Protein 8C6V (pdb70)

Structure (mmCIF, N/CA/C/O backbone):
data_8C6V
#
_entry.id   8C6V
#
_cell.length_a   36.960
_cell.length_b   152.390
_cell.length_c   65.400
_cell.angle_alpha   90.00
_cell.angle_beta   101.01
_cell.angle_gamma   90.00
#
_symmetry.space_group_name_H-M   'P 1 21 1'
#
loop_
_entity.id
_entity.type
_entity.pdbx_description
1 polymer 'P8 RNA silencing suppressor'
2 non-polymer GLYCEROL
3 non-polymer BETA-MERCAPTOETHANOL
4 non-polymer 'ZINC ION'
5 non-polymer 2-AMINO-2-HYDROXYMETHYL-PROPANE-1,3-DIOL
6 water water
#
loop_
_atom_site.group_PDB
_atom_site.id
_atom_site.type_symbol
_atom_site.label_atom_id
_atom_site.label_alt_id
_atom_site.label_comp_id
_atom_site.label_asym_id
_atom_site.label_entity_id
_atom_site.label_seq_id
_atom_site.pdbx_PDB_ins_code
_atom_site.Cartn_x
_atom_site.Cartn_y
_atom_site.Cartn_z
_atom_site.occupancy
_atom_site.B_iso_or_equiv
_atom_site.auth_seq_id
_atom_site.auth_comp_id
_atom_site.auth_asym_id
_atom_site.auth_a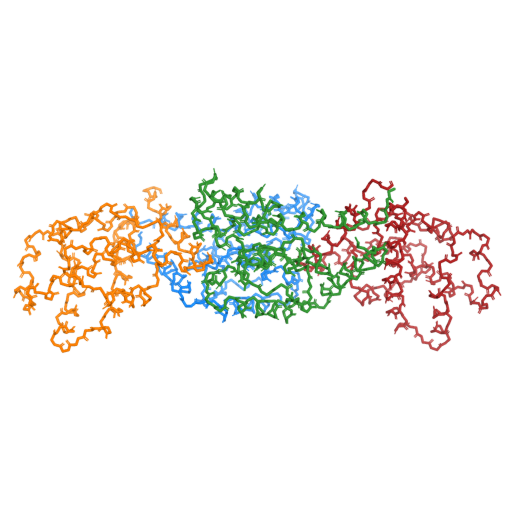tom_id
_atom_site.pdbx_PDB_model_num
ATOM 1 N N . GLY A 1 1 ? -18.817 106.075 39.907 1.00 104.51 -1 GLY A N 1
ATOM 2 C CA . GLY A 1 1 ? -17.589 106.826 40.114 1.00 118.09 -1 GLY A CA 1
ATOM 3 C C . GLY A 1 1 ? -16.467 105.989 40.715 1.00 128.79 -1 GLY A C 1
ATOM 4 O O . GLY A 1 1 ? -15.302 106.138 40.341 1.00 123.18 -1 GLY A O 1
ATOM 5 N N . HIS A 1 2 ? -16.820 105.088 41.639 1.00 147.98 0 HIS A N 1
ATOM 6 C CA . HIS A 1 2 ? -15.866 104.213 42.304 1.00 143.41 0 HIS A CA 1
ATOM 7 C C . HIS A 1 2 ? -16.299 102.788 42.029 1.00 148.67 0 HIS A C 1
ATOM 8 O O . HIS A 1 2 ? -16.031 102.255 40.944 1.00 141.72 0 HIS A O 1
ATOM 15 N N . MET A 1 3 ? -16.973 102.136 42.985 1.00 152.70 1 MET A N 1
ATOM 16 C CA . MET A 1 3 ? -17.565 100.795 42.831 1.00 150.28 1 MET A CA 1
ATOM 17 C C . MET A 1 3 ? -16.485 99.813 42.388 1.00 148.69 1 MET A C 1
ATOM 18 O O . MET A 1 3 ? -15.378 99.828 42.945 1.00 146.19 1 MET A O 1
ATOM 23 N N . ASN A 1 4 ? -16.773 98.943 41.439 1.00 149.80 2 ASN A N 1
ATOM 24 C CA . ASN A 1 4 ? -15.780 98.048 40.872 1.00 133.06 2 ASN A CA 1
ATOM 25 C C . ASN A 1 4 ? -15.814 98.008 39.346 1.00 113.75 2 ASN A C 1
ATOM 26 O O . ASN A 1 4 ? -15.055 97.239 38.750 1.00 111.18 2 ASN A O 1
ATOM 31 N N . THR A 1 5 ? -16.638 98.845 38.701 1.00 112.52 3 THR A N 1
ATOM 32 C CA . THR A 1 5 ? -16.764 98.846 37.249 1.00 104.96 3 THR A CA 1
ATOM 33 C C . THR A 1 5 ? -15.491 99.307 36.552 1.00 93.41 3 THR A C 1
ATOM 34 O O . THR A 1 5 ? -15.297 98.977 35.378 1.00 88.76 3 THR A O 1
ATOM 38 N N . ILE A 1 6 ? -14.624 100.061 37.237 1.00 93.17 4 ILE A N 1
ATOM 39 C CA . ILE A 1 6 ? -13.320 100.385 36.665 1.00 88.40 4 ILE A CA 1
ATOM 40 C C . ILE A 1 6 ? -12.504 99.114 36.470 1.00 81.14 4 ILE A C 1
ATOM 41 O O . ILE A 1 6 ? -11.812 98.949 35.458 1.00 77.24 4 ILE A O 1
ATOM 46 N N . LYS A 1 7 ? -12.591 98.185 37.424 1.00 81.90 5 LYS A N 1
ATOM 47 C CA . LYS A 1 7 ? -11.916 96.902 37.274 1.00 81.12 5 LYS A CA 1
ATOM 48 C C . LYS A 1 7 ? -12.526 96.090 36.136 1.00 77.61 5 LYS A C 1
ATOM 49 O O . LYS A 1 7 ? -11.805 95.418 35.390 1.00 65.60 5 LYS A O 1
ATOM 55 N N . THR A 1 8 ? -13.852 96.151 35.981 1.00 75.55 6 THR A N 1
ATOM 56 C CA . THR A 1 8 ? -14.500 95.481 34.856 1.00 72.66 6 THR A CA 1
ATOM 57 C C . THR A 1 8 ? -14.112 96.128 33.532 1.00 70.44 6 THR A C 1
ATOM 58 O O . THR A 1 8 ? -13.844 95.428 32.547 1.00 71.58 6 THR A O 1
ATOM 62 N N . VAL A 1 9 ? -14.070 97.462 33.491 1.00 69.21 7 VAL A N 1
ATOM 63 C CA . VAL A 1 9 ? -13.687 98.165 32.269 1.00 71.00 7 VAL A CA 1
ATOM 64 C C . VAL A 1 9 ? -12.249 97.834 31.887 1.00 62.54 7 VAL A C 1
ATOM 65 O O . VAL A 1 9 ? -11.940 97.605 30.711 1.00 60.92 7 VAL A O 1
ATOM 69 N N . ILE A 1 10 ? -11.350 97.795 32.874 1.00 58.75 8 ILE A N 1
ATOM 70 C CA . ILE A 1 10 ? -9.952 97.477 32.593 1.00 64.30 8 ILE A CA 1
ATOM 71 C C . ILE A 1 10 ? -9.821 96.048 32.077 1.00 56.55 8 ILE A C 1
ATOM 72 O O . ILE A 1 10 ? -9.075 95.783 31.126 1.00 57.77 8 ILE A O 1
ATOM 77 N N . ILE A 1 11 ? -10.549 95.107 32.686 1.00 57.63 9 ILE A N 1
ATOM 78 C CA . ILE A 1 11 ? -10.461 93.707 32.271 1.00 61.20 9 ILE A CA 1
ATOM 79 C C . ILE A 1 11 ? -10.899 93.547 30.821 1.00 58.98 9 ILE A C 1
ATOM 80 O O . ILE A 1 11 ? -10.257 92.834 30.039 1.00 55.63 9 ILE A O 1
ATOM 85 N N . SER A 1 12 ? -11.994 94.208 30.435 1.00 56.41 10 SER A N 1
ATOM 86 C CA . SER A 1 12 ? -12.446 94.129 29.050 1.00 52.27 10 SER A CA 1
ATOM 87 C C . SER A 1 12 ? -11.406 94.709 28.100 1.00 55.44 10 SER A C 1
ATOM 88 O O . SER A 1 12 ? -11.220 94.204 26.987 1.00 52.67 10 SER A O 1
ATOM 91 N N . GLU A 1 13 ? -10.712 95.765 28.526 1.00 52.27 11 GLU A N 1
ATOM 92 C CA . GLU A 1 13 ? -9.686 96.356 27.675 1.00 52.78 11 GLU A CA 1
ATOM 93 C C . GLU A 1 13 ? -8.465 95.451 27.576 1.00 50.83 11 GLU A C 1
ATOM 94 O O . GLU A 1 13 ? -7.895 95.283 26.491 1.00 52.96 11 GLU A O 1
ATOM 100 N N . LEU A 1 14 ? -8.051 94.853 28.695 1.00 48.27 12 LEU A N 1
ATOM 101 C CA . LEU A 1 14 ? -6.910 93.945 28.665 1.00 51.23 12 LEU A CA 1
ATOM 102 C C . LEU A 1 14 ? -7.220 92.678 27.878 1.00 48.71 12 LEU A C 1
ATOM 103 O O . LEU A 1 14 ? -6.317 92.097 27.264 1.00 51.14 12 LEU A O 1
ATOM 108 N N . GLU A 1 15 ? -8.481 92.238 27.879 1.00 48.15 13 GLU A N 1
ATOM 109 C CA . GLU A 1 15 ? -8.847 91.046 27.121 1.00 49.82 13 GLU A CA 1
ATOM 110 C C . GLU A 1 15 ? -8.881 91.316 25.622 1.00 46.78 13 GLU A C 1
ATOM 111 O O . GLU A 1 15 ? -8.716 90.386 24.824 1.00 52.35 13 GLU A O 1
ATOM 117 N N . LYS A 1 16 ? -9.098 92.571 25.218 1.00 49.52 14 LYS A N 1
ATOM 118 C CA . LYS A 1 16 ? -8.968 92.918 23.806 1.00 49.09 14 LYS A CA 1
ATOM 119 C C . LYS A 1 16 ? -7.538 92.704 23.326 1.00 47.75 14 LYS A C 1
ATOM 120 O O . LYS A 1 16 ? -7.314 92.239 22.202 1.00 41.55 14 LYS A O 1
ATOM 126 N N . ASN A 1 17 ? -6.556 93.027 24.173 1.00 46.09 15 ASN A N 1
ATOM 127 C CA . ASN A 1 17 ? -5.164 92.756 23.828 1.00 45.43 15 ASN A CA 1
ATOM 128 C C . ASN A 1 17 ? -4.857 91.265 23.881 1.00 45.02 15 ASN A C 1
ATOM 129 O O . ASN A 1 17 ? -4.028 90.777 23.105 1.00 49.23 15 ASN A O 1
ATOM 134 N N . VAL A 1 18 ? -5.510 90.528 24.784 1.00 46.88 16 VAL A N 1
ATOM 135 C CA . VAL A 1 18 ? -5.376 89.074 24.796 1.00 45.26 16 VAL A CA 1
ATOM 136 C C . VAL A 1 18 ? -5.885 88.486 23.486 1.00 41.66 16 VAL A C 1
ATOM 137 O O . VAL A 1 18 ? -5.279 87.564 22.925 1.00 41.05 16 VAL A O 1
ATOM 141 N N . ASP A 1 19 ? -6.995 89.022 22.967 1.00 41.49 17 ASP A N 1
ATOM 142 C CA . ASP A 1 19 ? -7.520 88.566 21.682 1.00 42.58 17 ASP A CA 1
ATOM 143 C C . ASP A 1 19 ? -6.484 88.727 20.575 1.00 46.96 17 ASP A C 1
ATOM 144 O O . ASP A 1 19 ? -6.209 87.784 19.824 1.00 41.96 17 ASP A O 1
ATOM 149 N N . GLU A 1 20 ? -5.901 89.923 20.458 1.00 44.54 18 GLU A N 1
ATOM 150 C CA . GLU A 1 20 ? -4.896 90.160 19.427 1.00 46.86 18 GLU A CA 1
ATOM 151 C C . GLU A 1 20 ? -3.687 89.253 19.618 1.00 44.21 18 GLU A C 1
ATOM 152 O O . GLU A 1 20 ? -3.109 88.761 18.641 1.00 44.70 18 GLU A O 1
ATOM 158 N N . PHE A 1 21 ? -3.290 89.025 20.872 1.00 45.15 19 PHE A N 1
ATOM 159 C CA . PHE A 1 21 ? -2.195 88.103 21.155 1.00 37.60 19 PHE A CA 1
ATOM 160 C C . PHE A 1 21 ? -2.512 86.706 20.634 1.00 38.77 19 PHE A C 1
ATOM 161 O O . PHE A 1 21 ? -1.707 86.100 19.917 1.00 35.29 19 PHE A O 1
ATOM 169 N N . LEU A 1 22 ? -3.688 86.179 20.990 1.00 38.41 20 LEU A N 1
ATOM 170 C CA . LEU A 1 22 ? -4.064 84.837 20.555 1.00 44.44 20 LEU A CA 1
ATOM 171 C C . LEU A 1 22 ? -4.174 84.757 19.038 1.00 43.98 20 LEU A C 1
ATOM 172 O O . LEU A 1 22 ? -3.814 83.740 18.435 1.00 38.72 20 LEU A O 1
ATOM 177 N N . ASN A 1 23 ? -4.673 85.821 18.403 1.00 43.06 21 ASN A N 1
ATOM 178 C CA . ASN A 1 23 ? -4.751 85.837 16.947 1.00 39.53 21 ASN A CA 1
ATOM 179 C C . ASN A 1 23 ? -3.368 85.845 16.311 1.00 43.62 21 ASN A C 1
ATOM 180 O O . ASN A 1 23 ? -3.188 85.304 15.214 1.00 37.22 21 ASN A O 1
ATOM 185 N N . SER A 1 24 ? -2.384 86.452 16.979 1.00 38.63 22 SER A N 1
ATOM 186 C CA . SER A 1 24 ? -1.039 86.510 16.420 1.00 40.45 22 SER A CA 1
ATOM 187 C C . SER A 1 24 ? -0.394 85.132 16.387 1.00 37.70 22 SER A C 1
ATOM 188 O O . SER A 1 24 ? 0.355 84.815 15.456 1.00 38.94 22 SER A O 1
ATOM 191 N N . TYR A 1 25 ? -0.675 84.294 17.389 1.00 40.58 23 TYR A N 1
ATOM 192 C CA . TYR A 1 25 ? -0.099 82.955 17.394 1.00 36.72 23 TYR A CA 1
ATOM 193 C C . TYR A 1 25 ? -0.748 82.045 16.359 1.00 36.83 23 TYR A C 1
ATOM 194 O O . TYR A 1 25 ? -0.167 81.009 16.017 1.00 40.04 23 TYR A O 1
ATOM 203 N N . LEU A 1 26 ? -1.923 82.417 15.837 1.00 41.24 24 LEU A N 1
ATOM 204 C CA . LEU A 1 26 ? -2.568 81.623 14.793 1.00 37.92 24 LEU A CA 1
ATOM 205 C C . LEU A 1 26 ? -1.676 81.459 13.571 1.00 41.67 24 LEU A C 1
ATOM 206 O O . LEU A 1 26 ? -1.817 80.479 12.830 1.00 37.53 24 LEU A O 1
ATOM 211 N N . GLU A 1 27 ? -0.760 82.404 13.342 1.00 38.18 25 GLU A N 1
ATOM 212 C CA . GLU A 1 27 ? 0.123 82.343 12.184 1.00 35.73 25 GLU A CA 1
ATOM 213 C C . GLU A 1 27 ? 1.004 81.100 12.184 1.00 45.52 25 GLU A C 1
ATOM 214 O O . GLU A 1 27 ? 1.531 80.729 11.129 1.00 43.97 25 GLU A O 1
ATOM 220 N N . TYR A 1 28 ? 1.171 80.447 13.334 1.00 39.22 26 TYR A N 1
ATOM 221 C CA . TYR A 1 28 ? 2.028 79.277 13.456 1.00 42.57 26 TYR A CA 1
ATOM 222 C C . TYR A 1 28 ? 1.238 77.973 13.489 1.00 41.21 26 TYR A C 1
ATOM 223 O O . TYR A 1 28 ? 1.777 76.939 13.897 1.00 45.19 26 TYR A O 1
ATOM 232 N N . LEU A 1 29 ? -0.019 77.995 13.056 1.00 37.80 27 LEU A N 1
ATOM 233 C CA . LEU A 1 29 ? -0.886 76.829 13.131 1.00 43.64 27 LEU A CA 1
ATOM 234 C C . LEU A 1 29 ? -1.587 76.617 11.798 1.00 43.60 27 LEU A C 1
ATOM 235 O O . LEU A 1 29 ? -1.962 77.580 11.121 1.00 42.39 27 LEU A O 1
ATOM 240 N N . LYS A 1 30 ? -1.752 75.350 11.425 1.00 42.80 28 LYS A N 1
ATOM 241 C CA . LYS A 1 30 ? -2.459 74.974 10.210 1.00 38.69 28 LYS A CA 1
ATOM 242 C C . LYS A 1 30 ? -3.383 73.804 10.514 1.00 44.09 28 LYS A C 1
ATOM 243 O O . LYS A 1 30 ? -3.288 73.163 11.566 1.00 39.31 28 LYS A O 1
ATOM 249 N N . TYR A 1 31 ? -4.288 73.541 9.579 1.00 43.98 29 TYR A N 1
ATOM 250 C CA . TYR A 1 31 ? -5.077 72.297 9.524 1.00 45.89 29 TYR A CA 1
ATOM 251 C C . TYR A 1 31 ? -5.946 72.211 10.784 1.00 43.99 29 TYR A C 1
ATOM 252 O O . TYR A 1 31 ? -6.561 73.214 11.177 1.00 47.45 29 TYR A O 1
ATOM 261 N N . ASP A 1 32 ? -6.021 71.041 11.426 1.00 45.29 30 ASP A N 1
ATOM 262 C CA . ASP A 1 32 ? -6.879 70.875 12.596 1.00 43.11 30 ASP A CA 1
ATOM 263 C C . ASP A 1 32 ? -6.414 71.737 13.762 1.00 47.93 30 ASP A C 1
ATOM 264 O O . ASP A 1 32 ? -7.240 72.242 14.531 1.00 41.38 30 ASP A O 1
ATOM 269 N N . ASP A 1 33 ? -5.099 71.902 13.918 1.00 43.98 31 ASP A N 1
ATOM 270 C CA . ASP A 1 33 ? -4.578 72.725 15.005 1.00 42.60 31 ASP A CA 1
ATOM 271 C C . ASP A 1 33 ? -5.097 74.153 14.902 1.00 39.97 31 ASP A C 1
ATOM 272 O O . ASP A 1 33 ? -5.510 74.750 15.903 1.00 43.10 31 ASP A O 1
ATOM 277 N N . TYR A 1 34 ? -5.079 74.716 13.692 1.00 45.18 32 TYR A N 1
ATOM 278 C CA . TYR A 1 34 ? -5.634 76.047 13.470 1.00 41.83 32 TYR A CA 1
ATOM 279 C C . TYR A 1 34 ? -7.121 76.082 13.804 1.00 42.73 32 TYR A C 1
ATOM 280 O O . TYR A 1 34 ? -7.592 76.988 14.502 1.00 36.95 32 TYR A O 1
ATOM 289 N N . ASP A 1 35 ? -7.875 75.092 13.318 1.00 39.15 33 ASP A N 1
ATOM 290 C CA . ASP A 1 35 ? -9.320 75.079 13.534 1.00 47.27 33 ASP A CA 1
ATOM 291 C C . ASP A 1 35 ? -9.659 74.984 15.016 1.00 45.88 33 ASP A C 1
ATOM 292 O O . ASP A 1 35 ? -10.508 75.731 15.518 1.00 42.60 33 ASP A O 1
ATOM 297 N N . GLN A 1 36 ? -9.012 74.061 15.732 1.00 42.35 34 GLN A N 1
ATOM 298 C CA . GLN A 1 36 ? -9.297 73.906 17.156 1.00 45.32 34 GLN A CA 1
ATOM 299 C C . GLN A 1 36 ? -8.901 75.155 17.931 1.00 44.24 34 GLN A C 1
ATOM 300 O O . GLN A 1 36 ? -9.630 75.597 18.826 1.00 42.90 34 GLN A O 1
ATOM 306 N N . TYR A 1 37 ? -7.752 75.743 17.591 1.00 37.56 35 TYR A N 1
ATOM 307 C CA . TYR A 1 37 ? -7.311 76.962 18.262 1.00 40.00 35 TYR A CA 1
ATOM 308 C C . TYR A 1 37 ? -8.299 78.103 18.041 1.00 41.50 35 TYR A C 1
ATOM 309 O O . TYR A 1 37 ? -8.584 78.875 18.964 1.00 36.83 35 TYR A O 1
ATOM 318 N N . CYS A 1 38 ? -8.840 78.220 16.824 1.00 41.16 36 CYS A N 1
ATOM 319 C CA . CYS A 1 38 ? -9.820 79.268 16.554 1.00 46.93 36 CYS A CA 1
ATOM 320 C C . CYS A 1 38 ? -11.075 79.076 17.393 1.00 44.24 36 CYS A C 1
ATOM 321 O O . CYS A 1 38 ? -11.674 80.051 17.862 1.00 50.20 36 CYS A O 1
ATOM 324 N N . THR A 1 39 ? -11.490 77.823 17.591 1.00 45.22 37 THR A N 1
ATOM 325 C CA . THR A 1 39 ? -12.636 77.553 18.451 1.00 48.11 37 THR A CA 1
ATOM 326 C C . THR A 1 39 ? -12.361 77.996 19.882 1.00 52.17 37 THR A C 1
ATOM 327 O O . THR A 1 39 ? -13.252 78.516 20.564 1.00 46.72 37 THR A O 1
ATOM 331 N N . MET A 1 40 ? -11.122 77.826 20.346 1.00 48.35 38 MET A N 1
ATOM 332 C CA A MET A 1 40 ? -10.803 78.188 21.722 0.70 49.07 38 MET A CA 1
ATOM 333 C CA B MET A 1 40 ? -10.786 78.188 21.718 0.30 49.19 38 MET A CA 1
ATOM 334 C C . MET A 1 40 ? -10.716 79.698 21.907 1.00 46.51 38 MET A C 1
ATOM 335 O O . MET A 1 40 ? -10.939 80.193 23.018 1.00 48.35 38 MET A O 1
ATOM 344 N N . ILE A 1 41 ? -10.399 80.442 20.845 1.00 51.26 39 ILE A N 1
ATOM 345 C CA . ILE A 1 41 ? -10.323 81.897 20.956 1.00 45.60 39 ILE A CA 1
ATOM 346 C C . ILE A 1 41 ? -11.684 82.472 21.331 1.00 51.78 39 ILE A C 1
ATOM 347 O O . ILE A 1 41 ? -11.779 83.421 22.117 1.00 47.47 39 ILE A O 1
ATOM 352 N N . GLY A 1 42 ? -12.755 81.896 20.794 1.00 48.90 40 GLY A N 1
ATOM 353 C CA . GLY A 1 42 ? -14.100 82.319 21.111 1.00 52.08 40 GLY A CA 1
ATOM 354 C C . GLY A 1 42 ? -14.650 81.821 22.425 1.00 59.65 40 GLY A C 1
ATOM 355 O O . GLY A 1 42 ? -15.760 82.203 22.800 1.00 60.23 40 GLY A O 1
ATOM 356 N N . LEU A 1 43 ? -13.908 80.984 23.150 1.00 58.25 41 LEU A N 1
ATOM 357 C CA . LEU A 1 43 ? -14.412 80.358 24.367 1.00 57.46 41 LEU A CA 1
ATOM 358 C C . LEU A 1 43 ? -13.563 80.635 25.599 1.00 55.14 41 LEU A C 1
ATOM 359 O O . LEU A 1 43 ? -13.929 80.185 26.692 1.00 53.90 41 LEU A O 1
ATOM 364 N N . TYR A 1 44 ? -12.451 81.366 25.468 1.00 47.80 42 TYR A N 1
ATOM 365 C CA . TYR A 1 44 ? -11.458 81.350 26.538 1.00 47.62 42 TYR A CA 1
ATOM 366 C C . TYR A 1 44 ? -11.933 82.110 27.770 1.00 53.19 42 TYR A C 1
ATOM 367 O O . TYR A 1 44 ? -11.473 81.828 28.882 1.00 55.62 42 TYR A O 1
ATOM 376 N N . ASP A 1 45 ? -12.842 83.070 27.609 1.00 51.29 43 ASP A N 1
ATOM 377 C CA . ASP A 1 45 ? -13.330 83.778 28.785 1.00 63.10 43 ASP A CA 1
ATOM 378 C C . ASP A 1 45 ? -14.320 82.951 29.599 1.00 64.33 43 ASP A C 1
ATOM 379 O O . ASP A 1 45 ? -14.727 83.388 30.682 1.00 59.62 43 ASP A O 1
ATOM 384 N N . GLU A 1 46 ? -14.707 81.772 29.109 1.00 63.54 44 GLU A N 1
ATOM 385 C CA . GLU A 1 46 ? -15.473 80.813 29.894 1.00 66.30 44 GLU A CA 1
ATOM 386 C C . GLU A 1 46 ? -14.588 79.903 30.735 1.00 62.05 44 GLU A C 1
ATOM 387 O O . GLU A 1 46 ? -15.112 79.115 31.530 1.00 66.71 44 GLU A O 1
ATOM 393 N N . LEU A 1 47 ? -13.267 79.991 30.577 1.00 61.64 45 LEU A N 1
ATOM 394 C CA . LEU A 1 47 ? -12.326 79.164 31.331 1.00 62.78 45 LEU A CA 1
ATOM 395 C C . LEU A 1 47 ? -12.063 79.779 32.708 1.00 66.60 45 LEU A C 1
ATOM 396 O O . LEU A 1 47 ? -10.934 80.093 33.086 1.00 66.20 45 LEU A O 1
ATOM 401 N N . THR A 1 48 ? -13.148 79.947 33.463 1.00 60.80 46 THR A N 1
ATOM 402 C CA . THR A 1 48 ? -13.095 80.560 34.782 1.00 68.84 46 THR A CA 1
ATOM 403 C C . THR A 1 48 ? -13.588 79.642 35.892 1.00 69.69 46 THR A C 1
ATOM 404 O O . THR A 1 48 ? -13.577 80.048 37.059 1.00 70.18 46 THR A O 1
ATOM 408 N N . ASP A 1 49 ? -14.024 78.426 35.568 1.00 65.50 47 ASP A N 1
ATOM 409 C CA . ASP A 1 49 ? -14.399 77.444 36.575 1.00 74.81 47 ASP A CA 1
ATOM 410 C C . ASP A 1 49 ? -13.921 76.071 36.126 1.00 66.07 47 ASP A C 1
ATOM 411 O O . ASP A 1 49 ? -13.736 75.815 34.935 1.00 67.30 47 ASP A O 1
ATOM 416 N N . GLN A 1 50 ? -13.733 75.180 37.103 1.00 65.57 48 GLN A N 1
ATOM 417 C CA . GLN A 1 50 ? -13.154 73.872 36.816 1.00 74.23 48 GLN A CA 1
ATOM 418 C C . GLN A 1 50 ? -14.085 72.988 35.997 1.00 76.96 48 GLN A C 1
ATOM 419 O O . GLN A 1 50 ? -13.607 72.087 35.297 1.00 75.84 48 GLN A O 1
ATOM 425 N N . GLU A 1 51 ? -15.396 73.227 36.060 1.00 71.26 49 GLU A N 1
ATOM 426 C CA . GLU A 1 51 ? -16.333 72.420 35.285 1.00 78.11 49 GLU A CA 1
ATOM 427 C C . GLU A 1 51 ? -16.230 72.735 33.799 1.00 68.90 49 GLU A C 1
ATOM 428 O O . GLU A 1 51 ? -16.200 71.825 32.963 1.00 78.34 49 GLU A O 1
ATOM 434 N N . SER A 1 52 ? -16.179 74.024 33.449 1.00 71.57 50 SER A N 1
ATOM 435 C CA . SER A 1 52 ? -16.018 74.400 32.049 1.00 69.78 50 SER A CA 1
ATOM 436 C C . SER A 1 52 ? -14.684 73.913 31.501 1.00 67.42 50 SER A C 1
ATOM 437 O O . SER A 1 52 ? -14.622 73.360 30.397 1.00 72.62 50 SER A O 1
ATOM 440 N N . ILE A 1 53 ? -13.606 74.096 32.268 1.00 63.66 51 ILE A N 1
ATOM 441 C CA . ILE A 1 53 ? -12.283 73.655 31.832 1.00 60.03 51 ILE A CA 1
ATOM 442 C C . ILE A 1 53 ? -12.291 72.164 31.514 1.00 64.70 51 ILE A C 1
ATOM 443 O O . ILE A 1 53 ? -11.625 71.710 30.575 1.00 59.56 51 ILE A O 1
ATOM 448 N N . SER A 1 54 ? -13.057 71.383 32.276 1.00 69.63 52 SER A N 1
ATOM 449 C CA . SER A 1 54 ? -13.117 69.946 32.030 1.00 69.53 52 SER A CA 1
ATOM 450 C C . SER A 1 54 ? -13.931 69.625 30.782 1.00 71.21 52 SER A C 1
ATOM 451 O O . SER A 1 54 ? -13.537 68.771 29.979 1.00 66.55 52 SER A O 1
ATOM 454 N N . GLN A 1 55 ? -15.063 70.308 30.595 1.00 68.58 53 GLN A N 1
ATOM 455 C CA . GLN A 1 55 ? -15.995 69.939 29.534 1.00 72.58 53 GLN A CA 1
ATOM 456 C C . GLN A 1 55 ? -15.577 70.463 28.165 1.00 76.23 53 GLN A C 1
ATOM 457 O O . GLN A 1 55 ? -15.881 69.824 27.152 1.00 77.08 53 GLN A O 1
ATOM 463 N N . ILE A 1 56 ? -14.891 71.611 28.113 1.00 76.59 54 ILE A N 1
ATOM 464 C CA . ILE A 1 56 ? -14.586 72.243 26.825 1.00 73.36 54 ILE A CA 1
ATOM 465 C C . ILE A 1 56 ? -13.876 71.303 25.851 1.00 71.90 54 ILE A C 1
ATOM 466 O O . ILE A 1 56 ? -14.312 71.210 24.696 1.00 71.85 54 ILE A O 1
ATOM 471 N N . PRO A 1 57 ? -12.798 70.597 26.230 1.00 73.68 55 PRO A N 1
ATOM 472 C CA . PRO A 1 57 ? -12.102 69.770 25.225 1.00 59.01 55 PRO A CA 1
ATOM 473 C C . PRO A 1 57 ? -12.973 68.687 24.612 1.00 74.21 55 PRO A C 1
ATOM 474 O O . PRO A 1 57 ? -12.922 68.474 23.394 1.00 65.05 55 PRO A O 1
ATOM 478 N N . THR A 1 58 ? -13.776 67.995 25.422 1.00 73.53 56 THR A N 1
ATOM 479 C CA . THR A 1 58 ? -14.611 66.924 24.890 1.00 74.27 56 THR A CA 1
ATOM 480 C C . THR A 1 58 ? -15.861 67.467 24.208 1.00 70.81 56 THR A C 1
ATOM 481 O O . THR A 1 58 ? -16.313 66.905 23.204 1.00 72.71 56 THR A O 1
ATOM 485 N N . LYS A 1 59 ? -16.433 68.556 24.730 1.00 66.36 57 LYS A N 1
ATOM 486 C CA . LYS A 1 59 ? -17.648 69.103 24.132 1.00 69.46 57 LYS A CA 1
ATOM 487 C C . LYS A 1 59 ? -17.382 69.656 22.737 1.00 77.56 57 LYS A C 1
ATOM 488 O O . LYS A 1 59 ? -18.175 69.433 21.814 1.00 78.62 57 LYS A O 1
ATOM 494 N N . TYR A 1 60 ? -16.273 70.371 22.558 1.00 68.83 58 TYR A N 1
ATOM 495 C CA . TYR A 1 60 ? -15.949 70.996 21.284 1.00 64.68 58 TYR A CA 1
ATOM 496 C C . TYR A 1 60 ? -14.932 70.201 20.475 1.00 65.95 58 TYR A C 1
ATOM 497 O O . TYR A 1 60 ? -14.398 70.723 19.490 1.00 62.57 58 TYR A O 1
ATOM 506 N N . SER A 1 61 ? -14.654 68.958 20.871 1.00 62.34 59 SER A N 1
ATOM 507 C CA . SER A 1 61 ? -13.767 68.062 20.127 1.00 61.09 59 SER A CA 1
ATOM 508 C C . SER A 1 61 ? -12.372 68.668 19.961 1.00 61.12 59 SER A C 1
ATOM 509 O O . SER A 1 61 ? -11.807 68.700 18.866 1.00 56.76 59 SER A O 1
ATOM 512 N N . ILE A 1 62 ? -11.817 69.151 21.067 1.00 63.25 60 ILE A N 1
ATOM 513 C CA . ILE A 1 62 ? -10.470 69.708 21.096 1.00 57.61 60 ILE A CA 1
ATOM 514 C C . ILE A 1 62 ? -9.520 68.611 21.553 1.00 57.61 60 ILE A C 1
ATOM 515 O O . ILE A 1 62 ? -9.723 68.007 22.613 1.00 62.78 60 ILE A O 1
ATOM 520 N N . ASP A 1 63 ? -8.494 68.343 20.750 1.00 53.34 61 ASP A N 1
ATOM 521 C CA . ASP A 1 63 ? -7.460 67.398 21.150 1.00 57.27 61 ASP A CA 1
ATOM 522 C C . ASP A 1 63 ? -6.852 67.852 22.474 1.00 59.92 61 ASP A C 1
ATOM 523 O O . ASP A 1 63 ? -6.485 69.028 22.609 1.00 54.91 61 ASP A O 1
ATOM 528 N N . PRO A 1 64 ? -6.743 66.967 23.471 1.00 60.14 62 PRO A N 1
ATOM 529 C CA . PRO A 1 64 ? -6.248 67.402 24.789 1.00 56.21 62 PRO A CA 1
ATOM 530 C C . PRO A 1 64 ? -4.889 68.079 24.749 1.00 55.63 62 PRO A C 1
ATOM 531 O O . PRO A 1 64 ? -4.634 68.971 25.567 1.00 52.24 62 PRO A O 1
ATOM 535 N N . ILE A 1 65 ? -4.008 67.698 23.822 1.00 48.60 63 ILE A N 1
ATOM 536 C CA . ILE A 1 65 ? -2.719 68.376 23.751 1.00 54.29 63 ILE A CA 1
ATOM 537 C C . ILE A 1 65 ? -2.877 69.764 23.137 1.00 56.64 63 ILE A C 1
ATOM 538 O O . ILE A 1 65 ? -2.135 70.690 23.487 1.00 46.91 63 ILE A O 1
ATOM 543 N N . ASN A 1 66 ? -3.846 69.943 22.234 1.00 51.35 64 ASN A N 1
ATOM 544 C CA . ASN A 1 66 ? -4.121 71.279 21.714 1.00 48.88 64 ASN A CA 1
ATOM 545 C C . ASN A 1 66 ? -4.785 72.156 22.766 1.00 43.96 64 ASN A C 1
ATOM 546 O O . ASN A 1 66 ? -4.546 73.368 22.801 1.00 37.20 64 ASN A O 1
ATOM 551 N N . PHE A 1 67 ? -5.619 71.567 23.626 1.00 45.90 65 PHE A N 1
ATOM 552 C CA . PHE A 1 67 ? -6.183 72.324 24.737 1.00 50.89 65 PHE A CA 1
ATOM 553 C C . PHE A 1 67 ? -5.096 72.753 25.712 1.00 49.72 65 PHE A C 1
ATOM 554 O O . PHE A 1 67 ? -5.103 73.890 26.198 1.00 45.34 65 PHE A O 1
ATOM 562 N N . GLN A 1 68 ? -4.149 71.859 26.006 1.00 50.05 66 GLN A N 1
ATOM 563 C CA . GLN A 1 68 ? -3.050 72.213 26.896 1.00 55.48 66 GLN A CA 1
ATOM 564 C C . GLN A 1 68 ? -2.188 73.313 26.291 1.00 45.91 66 GLN A C 1
ATOM 565 O O . GLN A 1 68 ? -1.780 74.249 26.989 1.00 47.29 66 GLN A O 1
ATOM 571 N N . LYS A 1 69 ? -1.909 73.221 24.989 1.00 42.59 67 LYS A N 1
ATOM 572 C CA . LYS A 1 69 ? -1.081 74.229 24.335 1.00 47.24 67 LYS A CA 1
ATOM 573 C C . LYS A 1 69 ? -1.776 75.585 24.294 1.00 40.46 67 LYS A C 1
ATOM 574 O O . LYS A 1 69 ? -1.122 76.625 24.434 1.00 33.01 67 LYS A O 1
ATOM 580 N N . PHE A 1 70 ? -3.098 75.597 24.104 1.00 43.14 68 PHE A N 1
ATOM 581 C CA . PHE A 1 70 ? -3.821 76.864 24.067 1.00 44.30 68 PHE A CA 1
ATOM 582 C C . PHE A 1 70 ? -3.798 77.551 25.426 1.00 42.05 68 PHE A C 1
ATOM 583 O O . PHE A 1 70 ? -3.556 78.761 25.513 1.00 36.34 68 PHE A O 1
ATOM 591 N N . THR A 1 71 ? -4.066 76.799 26.500 1.00 41.02 69 THR A N 1
ATOM 592 C CA . THR A 1 71 ? -4.068 77.393 27.834 1.00 42.53 69 THR A CA 1
ATOM 593 C C . THR A 1 71 ? -2.697 77.946 28.198 1.00 37.67 69 THR A C 1
ATOM 594 O O . THR A 1 71 ? -2.600 78.886 28.996 1.00 40.52 69 THR A O 1
ATOM 598 N N . ARG A 1 72 ? -1.631 77.386 27.621 1.00 37.34 70 ARG A N 1
ATOM 599 C CA . ARG A 1 72 ? -0.293 77.914 27.857 1.00 42.97 70 ARG A CA 1
ATOM 600 C C . ARG A 1 72 ? -0.038 79.185 27.052 1.00 46.67 70 ARG A C 1
ATOM 601 O O . ARG A 1 72 ? 0.565 80.133 27.568 1.00 41.58 70 ARG A O 1
ATOM 609 N N . VAL A 1 73 ? -0.483 79.228 25.793 1.00 37.33 71 VAL A N 1
ATOM 610 C CA . VAL A 1 73 ? -0.394 80.469 25.028 1.00 35.94 71 VAL A CA 1
ATOM 611 C C . VAL A 1 73 ? -1.236 81.553 25.690 1.00 40.37 71 VAL A C 1
ATOM 612 O O . VAL A 1 73 ? -0.817 82.713 25.792 1.00 38.30 71 VAL A O 1
ATOM 616 N N . LEU A 1 74 ? -2.425 81.185 26.175 1.00 38.90 72 LEU A N 1
ATOM 617 C CA . LEU A 1 74 ? -3.284 82.143 26.865 1.00 32.37 72 LEU A CA 1
ATOM 618 C C . LEU A 1 74 ? -2.638 82.642 28.153 1.00 43.81 72 LEU A C 1
ATOM 619 O O . LEU A 1 74 ? -2.784 83.816 28.516 1.00 38.57 72 LEU A O 1
ATOM 624 N N . THR A 1 75 ? -1.920 81.763 28.858 1.00 33.09 73 THR A N 1
ATOM 625 C CA . THR A 1 75 ? -1.238 82.171 30.081 1.00 40.55 73 THR A CA 1
ATOM 626 C C . THR A 1 75 ? -0.137 83.185 29.788 1.00 36.68 73 THR A C 1
ATOM 627 O O . THR A 1 75 ? -0.004 84.186 30.502 1.00 40.52 73 THR A O 1
ATOM 631 N N . VAL A 1 76 ? 0.657 82.948 28.741 1.00 34.02 74 VAL A N 1
ATOM 632 C CA . VAL A 1 76 ? 1.666 83.926 28.338 1.00 37.05 74 VAL A CA 1
ATOM 633 C C . VAL A 1 76 ? 1.005 85.255 27.991 1.00 42.70 74 VAL A C 1
ATOM 634 O O . VAL A 1 76 ? 1.513 86.328 28.339 1.00 34.51 74 VAL A O 1
ATOM 638 N N . ALA A 1 77 ? -0.148 85.204 27.315 1.00 33.11 75 ALA A N 1
ATOM 639 C CA . ALA A 1 77 ? -0.896 86.423 27.019 1.00 33.13 75 ALA A CA 1
ATOM 640 C C . ALA A 1 77 ? -1.296 87.148 28.298 1.00 38.70 75 ALA A C 1
ATOM 641 O O . ALA A 1 77 ? -1.151 88.371 28.404 1.00 33.67 75 ALA A O 1
ATOM 643 N N . ILE A 1 78 ? -1.799 86.403 29.287 1.00 35.15 76 ILE A N 1
ATOM 644 C CA . ILE A 1 78 ? -2.172 87.004 30.566 1.00 40.74 76 ILE A CA 1
ATOM 645 C C . ILE A 1 78 ? -0.959 87.643 31.231 1.00 38.73 76 ILE A C 1
ATOM 646 O O . ILE A 1 78 ? -1.035 88.769 31.735 1.00 39.94 76 ILE A O 1
ATOM 651 N N . TYR A 1 79 ? 0.180 86.942 31.233 1.00 37.81 77 TYR A N 1
ATOM 652 C CA . TYR A 1 79 ? 1.408 87.508 31.786 1.00 38.96 77 TYR A CA 1
ATOM 653 C C . TYR A 1 79 ? 1.757 88.837 31.128 1.00 38.44 77 TYR A C 1
ATOM 654 O O . TYR A 1 79 ? 2.253 89.756 31.789 1.00 47.09 77 TYR A O 1
ATOM 663 N N . ASN A 1 80 ? 1.507 88.959 29.824 1.00 37.80 78 ASN A N 1
ATOM 664 C CA . ASN A 1 80 ? 1.941 90.134 29.079 1.00 42.40 78 ASN A CA 1
ATOM 665 C C . ASN A 1 80 ? 1.040 91.346 29.285 1.00 40.12 78 ASN A C 1
ATOM 666 O O . ASN A 1 80 ? 1.485 92.474 29.047 1.00 39.61 78 ASN A O 1
ATOM 671 N N . TYR A 1 81 ? -0.206 91.151 29.720 1.00 37.07 79 TYR A N 1
ATOM 672 C CA . TYR A 1 81 ? -1.162 92.247 29.804 1.00 43.32 79 TYR A CA 1
ATOM 673 C C . TYR A 1 81 ? -1.774 92.440 31.184 1.00 46.70 79 TYR A C 1
ATOM 674 O O . TYR A 1 81 ? -2.575 93.367 31.361 1.00 46.77 79 TYR A O 1
ATOM 683 N N . ASP A 1 82 ? -1.423 91.613 32.164 1.00 44.61 80 ASP A N 1
ATOM 684 C CA . ASP A 1 82 ? -2.053 91.711 33.472 1.00 48.79 80 ASP A CA 1
ATOM 685 C C . ASP A 1 82 ? -1.512 92.908 34.244 1.00 55.15 80 ASP A C 1
ATOM 686 O O . ASP A 1 82 ? -0.340 93.275 34.128 1.00 57.63 80 ASP A O 1
ATOM 691 N N . VAL A 1 83 ? -2.392 93.526 35.028 1.00 50.46 81 VAL A N 1
ATOM 692 C CA . VAL A 1 83 ? -2.037 94.616 35.929 1.00 55.50 81 VAL A CA 1
ATOM 693 C C . VAL A 1 83 ? -2.662 94.325 37.284 1.00 47.75 81 VAL A C 1
ATOM 694 O O . VAL A 1 83 ? -3.873 94.097 37.373 1.00 55.78 81 VAL A O 1
ATOM 698 N N . ASN A 1 84 ? -1.834 94.318 38.333 1.00 56.86 82 ASN A N 1
ATOM 699 C CA . ASN A 1 84 ? -2.273 94.033 39.702 1.00 53.63 82 ASN A CA 1
ATOM 700 C C . ASN A 1 84 ? -2.930 92.660 39.819 1.00 49.86 82 ASN A C 1
ATOM 701 O O . ASN A 1 84 ? -3.775 92.438 40.691 1.00 56.52 82 ASN A O 1
ATOM 706 N N . TYR A 1 85 ? -2.545 91.735 38.937 1.00 55.12 83 TYR A N 1
ATOM 707 C CA . TYR A 1 85 ? -3.030 90.353 38.954 1.00 49.42 83 TYR A CA 1
ATOM 708 C C . TYR A 1 85 ? -4.548 90.266 38.821 1.00 48.72 83 TYR A C 1
ATOM 709 O O . TYR A 1 85 ? -5.163 89.307 39.292 1.00 50.03 83 TYR A O 1
ATOM 718 N N . ILE A 1 86 ? -5.176 91.252 38.177 1.00 50.63 84 ILE A N 1
ATOM 719 C CA . ILE A 1 86 ? -6.627 91.194 38.031 1.00 52.25 84 ILE A CA 1
ATOM 720 C C . ILE A 1 86 ? -7.031 90.133 37.013 1.00 52.24 84 ILE A C 1
ATOM 721 O O . ILE A 1 86 ? -8.069 89.481 37.172 1.00 57.50 84 ILE A O 1
ATOM 726 N N . LEU A 1 87 ? -6.228 89.929 35.962 1.00 55.09 85 LEU A N 1
ATOM 727 C CA . LEU A 1 87 ? -6.520 88.844 35.029 1.00 55.22 85 LEU A CA 1
ATOM 728 C C . LEU A 1 87 ? -6.220 87.492 35.657 1.00 52.03 85 LEU A C 1
ATOM 729 O O . LEU A 1 87 ? -6.986 86.538 35.483 1.00 52.31 85 LEU A O 1
ATOM 734 N N . ALA A 1 88 ? -5.103 87.390 36.382 1.00 51.75 86 ALA A N 1
ATOM 735 C CA . ALA A 1 88 ? -4.778 86.147 37.071 1.00 46.34 86 ALA A CA 1
ATOM 736 C C . ALA A 1 88 ? -5.836 85.805 38.111 1.00 56.05 86 ALA A C 1
ATOM 737 O O . ALA A 1 88 ? -6.143 84.627 38.333 1.00 59.13 86 ALA A O 1
ATOM 739 N N . GLU A 1 89 ? -6.407 86.823 38.759 1.00 54.52 87 GLU A N 1
ATOM 740 C CA . GLU A 1 89 ? -7.489 86.581 39.707 1.00 53.65 87 GLU A CA 1
ATOM 741 C C . GLU A 1 89 ? -8.732 86.064 38.994 1.00 54.09 87 GLU A C 1
ATOM 742 O O . GLU A 1 89 ? -9.344 85.081 39.428 1.00 49.16 87 GLU A O 1
ATOM 748 N N . LYS A 1 90 ? -9.120 86.718 37.895 1.00 48.47 88 LYS A N 1
ATOM 749 C CA . LYS A 1 90 ? -10.303 86.288 37.155 1.00 54.52 88 LYS A CA 1
ATOM 750 C C . LYS A 1 90 ? -10.142 84.870 36.624 1.00 54.46 88 LYS A C 1
ATOM 751 O O . LYS A 1 90 ? -11.076 84.063 36.691 1.00 58.19 88 LYS A O 1
ATOM 757 N N . TYR A 1 91 ? -8.966 84.546 36.094 1.00 55.01 89 TYR A N 1
ATOM 758 C CA . TYR A 1 91 ? -8.683 83.213 35.566 1.00 54.62 89 TYR A CA 1
ATOM 759 C C . TYR A 1 91 ? -7.912 82.365 36.567 1.00 50.85 89 TYR A C 1
ATOM 760 O O . TYR A 1 91 ? -6.975 81.648 36.203 1.00 56.47 89 TYR A O 1
ATOM 769 N N . LYS A 1 92 ? -8.291 82.432 37.844 1.00 56.35 90 LYS A N 1
ATOM 770 C CA . LYS A 1 92 ? -7.582 81.667 38.861 1.00 55.54 90 LYS A CA 1
ATOM 771 C C . LYS A 1 92 ? -7.796 80.168 38.687 1.00 53.54 90 LYS A C 1
ATOM 772 O O . LYS A 1 92 ? -6.892 79.378 38.982 1.00 47.24 90 LYS A O 1
ATOM 778 N N . GLU A 1 93 ? -8.971 79.758 38.200 1.00 56.16 91 GLU A N 1
ATOM 779 C CA . GLU A 1 93 ? -9.207 78.339 37.956 1.00 60.50 91 GLU A CA 1
ATOM 780 C C . GLU A 1 93 ? -8.420 77.842 36.752 1.00 54.36 91 GLU A C 1
ATOM 781 O O . GLU A 1 93 ? -8.078 76.656 36.684 1.00 52.12 91 GLU A O 1
ATOM 787 N N . LEU A 1 94 ? -8.129 78.728 35.796 1.00 49.61 92 LEU A N 1
ATOM 788 C CA . LEU A 1 94 ? -7.243 78.368 34.695 1.00 47.02 92 LEU A CA 1
ATOM 789 C C . LEU A 1 94 ? -5.847 78.039 35.209 1.00 47.58 92 LEU A C 1
ATOM 790 O O . LEU A 1 94 ? -5.251 77.029 34.819 1.00 45.89 92 LEU A O 1
ATOM 795 N N . PHE A 1 95 ? -5.312 78.886 36.094 1.00 42.43 93 PHE A N 1
ATOM 796 C CA . PHE A 1 95 ? -4.005 78.617 36.689 1.00 48.61 93 PHE A CA 1
ATOM 797 C C . PHE A 1 95 ? -4.021 77.349 37.533 1.00 49.21 93 PHE A C 1
ATOM 798 O O . PHE A 1 95 ? -3.003 76.654 37.628 1.00 48.25 93 PHE A O 1
ATOM 806 N N . GLU A 1 96 ? -5.160 77.033 38.156 1.00 48.48 94 GLU A N 1
ATOM 807 C CA . GLU A 1 96 ? -5.282 75.772 38.880 1.00 51.80 94 GLU A CA 1
ATOM 808 C C . GLU A 1 96 ? -5.147 74.579 37.942 1.00 56.58 94 GLU A C 1
ATOM 809 O O . GLU A 1 96 ? -4.592 73.543 38.327 1.00 55.69 94 GLU A O 1
ATOM 815 N N . PHE A 1 97 ? -5.628 74.711 36.705 1.00 54.23 95 PHE A N 1
ATOM 816 C CA . PHE A 1 97 ? -5.535 73.617 35.744 1.00 51.09 95 PHE A CA 1
ATOM 817 C C . PHE A 1 97 ? -4.150 73.545 35.112 1.00 50.32 95 PHE A C 1
ATOM 818 O O . PHE A 1 97 ? -3.554 72.466 35.023 1.00 50.88 95 PHE A O 1
ATOM 826 N N . THR A 1 98 ? -3.622 74.687 34.668 1.00 48.19 96 THR A N 1
ATOM 827 C CA . THR A 1 98 ? -2.332 74.703 33.989 1.00 49.18 96 THR A CA 1
ATOM 828 C C . THR A 1 98 ? -1.163 74.474 34.937 1.00 48.57 96 THR A C 1
ATOM 829 O O . THR A 1 98 ? -0.080 74.093 34.477 1.00 47.91 96 THR A O 1
ATOM 833 N N . ASN A 1 99 ? -1.349 74.710 36.237 1.00 54.10 97 ASN A N 1
ATOM 834 C CA . ASN A 1 99 ? -0.277 74.661 37.230 1.00 50.29 97 ASN A CA 1
ATOM 835 C C . ASN A 1 99 ? 0.829 75.669 36.938 1.00 46.15 97 ASN A C 1
ATOM 836 O O . ASN A 1 99 ? 1.970 75.488 37.376 1.00 47.59 97 ASN A O 1
ATOM 841 N N . MET A 1 100 ? 0.513 76.724 36.190 1.00 41.45 98 MET A N 1
ATOM 842 C CA . MET A 1 100 ? 1.459 77.805 35.956 1.00 47.20 98 MET A CA 1
ATOM 843 C C . MET A 1 100 ? 1.464 78.764 37.140 1.00 47.16 98 MET A C 1
ATOM 844 O O . MET A 1 100 ? 0.485 78.871 37.882 1.00 47.67 98 MET A O 1
ATOM 849 N N . ASP A 1 101 ? 2.577 79.464 37.308 1.00 49.49 99 ASP A N 1
ATOM 850 C CA . ASP A 1 101 ? 2.759 80.341 38.461 1.00 53.99 99 ASP A CA 1
ATOM 851 C C . ASP A 1 101 ? 1.821 81.540 38.379 1.00 47.38 99 ASP A C 1
ATOM 852 O O . ASP A 1 101 ? 2.010 82.398 37.506 1.00 49.81 99 ASP A O 1
ATOM 857 N N . PRO A 1 102 ? 0.819 81.653 39.256 1.00 50.52 100 PRO A N 1
ATOM 858 C CA . PRO A 1 102 ? -0.087 82.808 39.197 1.00 50.27 100 PRO A CA 1
ATOM 859 C C . PRO A 1 102 ? 0.514 84.085 39.756 1.00 53.35 100 PRO A C 1
ATOM 860 O O . PRO A 1 102 ? -0.069 85.160 39.558 1.00 50.27 100 PRO A O 1
ATOM 864 N N . ASP A 1 103 ? 1.648 84.003 40.447 1.00 51.80 101 ASP A N 1
ATOM 865 C CA . ASP A 1 103 ? 2.312 85.179 40.988 1.00 60.99 101 ASP A CA 1
ATOM 866 C C . ASP A 1 103 ? 3.368 85.747 40.053 1.00 53.46 101 ASP A C 1
ATOM 867 O O . ASP A 1 103 ? 3.895 86.831 40.327 1.00 53.72 101 ASP A O 1
ATOM 872 N N . PHE A 1 104 ? 3.689 85.050 38.967 1.00 54.15 102 PHE A N 1
ATOM 873 C CA . PHE A 1 104 ? 4.694 85.543 38.037 1.00 51.78 102 PHE A CA 1
ATOM 874 C C . PHE A 1 104 ? 4.199 86.802 37.340 1.00 54.53 102 PHE A C 1
ATOM 875 O O . PHE A 1 104 ? 3.075 86.849 36.832 1.00 51.44 102 PHE A O 1
ATOM 883 N N . SER A 1 105 ? 5.042 87.824 37.327 1.00 53.21 103 SER A N 1
ATOM 884 C CA . SER A 1 105 ? 4.765 89.052 36.602 1.00 62.57 103 SER A CA 1
ATOM 885 C C . SER A 1 105 ? 6.089 89.598 36.087 1.00 67.56 103 SER A C 1
ATOM 886 O O . SER A 1 105 ? 6.991 89.893 36.882 1.00 89.00 103 SER A O 1
ATOM 889 N N . PRO A 1 106 ? 6.250 89.732 34.773 1.00 64.73 104 PRO A N 1
ATOM 890 C CA . PRO A 1 106 ? 7.557 90.109 34.224 1.00 69.24 104 PRO A CA 1
ATOM 891 C C . PRO A 1 106 ? 7.962 91.513 34.642 1.00 64.70 104 PRO A C 1
ATOM 892 O O . PRO A 1 106 ? 7.157 92.304 35.138 1.00 59.84 104 PRO A O 1
ATOM 896 N N . LYS A 1 107 ? 9.247 91.808 34.437 1.00 70.59 105 LYS A N 1
ATOM 897 C CA . LYS A 1 107 ? 9.769 93.136 34.738 1.00 77.70 105 LYS A CA 1
ATOM 898 C C . LYS A 1 107 ? 8.990 94.200 33.975 1.00 74.08 105 LYS A C 1
ATOM 899 O O . LYS A 1 107 ? 8.447 95.141 34.565 1.00 65.20 105 LYS A O 1
ATOM 905 N N . TYR A 1 108 ? 8.908 94.049 32.658 1.00 67.02 106 TYR A N 1
ATOM 906 C CA . TYR A 1 108 ? 8.099 94.905 31.807 1.00 60.85 106 TYR A CA 1
ATOM 907 C C . TYR A 1 108 ? 7.029 94.067 31.123 1.00 53.16 106 TYR A C 1
ATOM 908 O O . TYR A 1 108 ? 7.198 92.861 30.920 1.00 48.42 106 TYR A O 1
ATOM 917 N N . ARG A 1 109 ? 5.918 94.716 30.779 1.00 49.13 107 ARG A N 1
ATOM 918 C CA A ARG A 1 109 ? 4.802 94.043 30.127 0.48 48.40 107 ARG A CA 1
ATOM 919 C CA B ARG A 1 109 ? 4.817 94.031 30.114 0.52 48.49 107 ARG A CA 1
ATOM 920 C C . ARG A 1 109 ? 4.359 94.809 28.888 1.00 44.62 107 ARG A C 1
ATOM 921 O O . ARG A 1 109 ? 5.032 95.752 28.458 1.00 47.13 107 ARG A O 1
ATOM 936 N N . PHE A 1 110 ? 3.220 94.413 28.319 1.00 38.53 108 PHE A N 1
ATOM 937 C CA . PHE A 1 110 ? 2.653 95.060 27.136 1.00 40.04 108 PHE A CA 1
ATOM 938 C C . PHE A 1 110 ? 3.640 95.065 25.971 1.00 45.95 108 PHE A C 1
ATOM 939 O O . PHE A 1 110 ? 3.741 96.038 25.220 1.00 39.56 108 PHE A O 1
ATOM 947 N N . TYR A 1 111 ? 4.380 93.970 25.822 1.00 40.98 109 TYR A N 1
ATOM 948 C CA . TYR A 1 111 ? 5.187 93.780 24.629 1.00 47.50 109 TYR A CA 1
ATOM 949 C C . TYR A 1 111 ? 4.288 93.576 23.414 1.00 49.99 109 TYR A C 1
ATOM 950 O O . TYR A 1 111 ? 3.102 93.249 23.531 1.00 43.57 109 TYR A O 1
ATOM 959 N N . SER A 1 112 ? 4.871 93.774 22.237 1.00 39.05 110 SER A N 1
ATOM 960 C CA . SER A 1 112 ? 4.138 93.565 20.996 1.00 45.09 110 SER A CA 1
ATOM 961 C C . SER A 1 112 ? 3.631 92.128 20.921 1.00 40.90 110 SER A C 1
ATOM 962 O O . SER A 1 112 ? 4.384 91.193 21.229 1.00 36.78 110 SER A O 1
ATOM 965 N N . PRO A 1 113 ? 2.371 91.908 20.537 1.00 36.31 111 PRO A N 1
ATOM 966 C CA . PRO A 1 113 ? 1.892 90.524 20.399 1.00 42.58 111 PRO A CA 1
ATOM 967 C C . PRO A 1 113 ? 2.563 89.772 19.265 1.00 43.59 111 PRO A C 1
ATOM 968 O O . PRO A 1 113 ? 2.781 88.559 19.383 1.00 36.61 111 PRO A O 1
ATOM 972 N N . ILE A 1 114 ? 2.902 90.454 18.169 1.00 42.31 112 ILE A N 1
ATOM 973 C CA . ILE A 1 114 ? 3.609 89.797 17.074 1.00 37.80 112 ILE A CA 1
ATOM 974 C C . ILE A 1 114 ? 5.023 89.427 17.504 1.00 44.40 112 ILE A C 1
ATOM 975 O O . ILE A 1 114 ? 5.495 88.312 17.250 1.00 43.17 112 ILE A O 1
ATOM 980 N N . ALA A 1 115 ? 5.720 90.354 18.166 1.00 41.95 113 ALA A N 1
ATOM 981 C CA . ALA A 1 115 ? 7.075 90.064 18.624 1.00 50.19 113 ALA A CA 1
ATOM 982 C C . ALA A 1 115 ? 7.081 88.959 19.673 1.00 46.78 113 ALA A C 1
ATOM 983 O O . ALA A 1 115 ? 7.931 88.061 19.633 1.00 44.70 113 ALA A O 1
ATOM 985 N N . THR A 1 116 ? 6.136 89.002 20.615 1.00 41.33 114 THR A N 1
ATOM 986 C CA . THR A 1 116 ? 6.112 88.007 21.683 1.00 42.10 114 THR A CA 1
ATOM 987 C C . THR A 1 116 ? 5.792 86.618 21.142 1.00 40.71 114 THR A C 1
ATOM 988 O O . THR A 1 116 ? 6.434 85.634 21.526 1.00 42.77 114 THR A O 1
ATOM 992 N N . CYS A 1 117 ? 4.806 86.518 20.247 1.00 43.26 115 CYS A N 1
ATOM 993 C CA . CYS A 1 117 ? 4.465 85.220 19.674 1.00 44.77 115 CYS A CA 1
ATOM 994 C C . CYS A 1 117 ? 5.589 84.672 18.805 1.00 42.04 115 CYS A C 1
ATOM 995 O O . CYS A 1 117 ? 5.735 83.450 18.684 1.00 46.05 115 CYS A O 1
ATOM 998 N N . SER A 1 118 ? 6.392 85.550 18.199 1.00 41.76 116 SER A N 1
ATOM 999 C CA . SER A 1 118 ? 7.533 85.088 17.418 1.00 41.75 116 SER A CA 1
ATOM 1000 C C . SER A 1 118 ? 8.557 84.393 18.306 1.00 46.69 116 SER A C 1
ATOM 1001 O O . SER A 1 118 ? 9.138 83.372 17.918 1.00 46.15 116 SER A O 1
ATOM 1004 N N . TYR A 1 119 ? 8.789 84.932 19.506 1.00 45.19 117 TYR A N 1
ATOM 1005 C CA . TYR A 1 119 ? 9.630 84.241 20.477 1.00 48.41 117 TYR A CA 1
ATOM 1006 C C . TYR A 1 119 ? 8.957 82.971 20.982 1.00 45.27 117 TYR A C 1
ATOM 1007 O O . TYR A 1 119 ? 9.606 81.927 21.114 1.00 45.58 117 TYR A O 1
ATOM 1016 N N . LEU A 1 120 ? 7.654 83.044 21.268 1.00 38.49 118 LEU A N 1
ATOM 1017 C CA . LEU A 1 120 ? 6.949 81.907 21.851 1.00 39.64 118 LEU A CA 1
ATOM 1018 C C . LEU A 1 120 ? 6.880 80.728 20.888 1.00 42.12 118 LEU A C 1
ATOM 1019 O O . LEU A 1 120 ? 6.838 79.572 21.326 1.00 41.60 118 LEU A O 1
ATOM 1024 N N . SER A 1 121 ? 6.881 80.993 19.581 1.00 39.81 119 SER A N 1
ATOM 1025 C CA . SER A 1 121 ? 6.825 79.915 18.601 1.00 43.25 119 SER A CA 1
ATOM 1026 C C . SER A 1 121 ? 8.083 79.056 18.608 1.00 43.52 119 SER A C 1
ATOM 1027 O O . SER A 1 121 ? 8.069 77.957 18.043 1.00 38.03 119 SER A O 1
ATOM 1030 N N . GLN A 1 122 ? 9.164 79.526 19.231 1.00 38.84 120 GLN A N 1
ATOM 1031 C CA . GLN A 1 122 ? 10.407 78.769 19.287 1.00 45.65 120 GLN A CA 1
ATOM 1032 C C . GLN A 1 122 ? 10.434 77.743 20.412 1.00 48.99 120 GLN A C 1
ATOM 1033 O O . GLN A 1 122 ? 11.363 76.930 20.460 1.00 51.46 120 GLN A O 1
ATOM 1039 N N . TYR A 1 123 ? 9.449 77.754 21.305 1.00 44.84 121 TYR A N 1
ATOM 1040 C CA . TYR A 1 123 ? 9.460 76.907 22.488 1.00 47.54 121 TYR A CA 1
ATOM 1041 C C . TYR A 1 123 ? 8.521 75.718 22.334 1.00 46.68 121 TYR A C 1
ATOM 1042 O O . TYR A 1 123 ? 7.544 75.758 21.579 1.00 37.23 121 TYR A O 1
ATOM 1051 N N . ASP A 1 124 ? 8.840 74.652 23.064 1.00 49.98 122 ASP A N 1
ATOM 1052 C CA . ASP A 1 124 ? 7.960 73.497 23.206 1.00 62.70 122 ASP A CA 1
ATOM 1053 C C . ASP A 1 124 ? 6.894 73.844 24.238 1.00 54.32 122 ASP A C 1
ATOM 1054 O O . ASP A 1 124 ? 7.187 73.945 25.434 1.00 54.12 122 ASP A O 1
ATOM 1059 N N . LEU A 1 125 ? 5.654 74.028 23.778 1.00 43.46 123 LEU A N 1
ATOM 1060 C CA . LEU A 1 125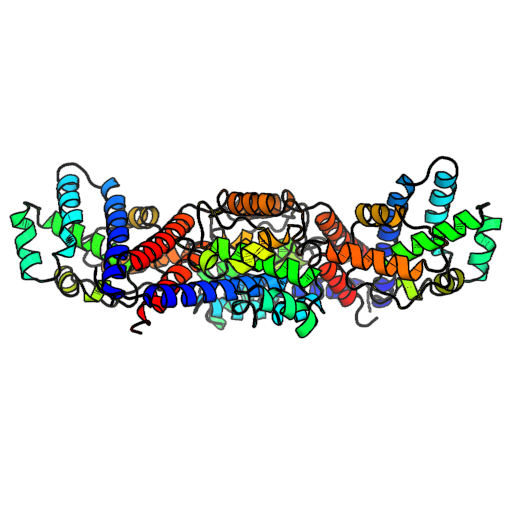 ? 4.605 74.522 24.664 1.00 48.79 123 LEU A CA 1
ATOM 1061 C C . LEU A 1 125 ? 4.224 73.503 25.731 1.00 56.25 123 LEU A C 1
ATOM 1062 O O . LEU A 1 125 ? 3.752 73.888 26.807 1.00 58.51 123 LEU A O 1
ATOM 1067 N N . ILE A 1 126 ? 4.417 72.216 25.462 1.00 56.10 124 ILE A N 1
ATOM 1068 C CA . ILE A 1 126 ? 4.080 71.168 26.417 1.00 66.32 124 ILE A CA 1
ATOM 1069 C C . ILE A 1 126 ? 5.308 70.711 27.208 1.00 66.00 124 ILE A C 1
ATOM 1070 O O . ILE A 1 126 ? 5.307 69.619 27.775 1.00 70.31 124 ILE A O 1
ATOM 1075 N N . SER A 1 127 ? 6.355 71.530 27.254 1.00 62.05 125 SER A N 1
ATOM 1076 C CA . SER A 1 127 ? 7.536 71.190 28.034 1.00 65.92 125 SER A CA 1
ATOM 1077 C C . SER A 1 127 ? 7.210 71.185 29.522 1.00 72.04 125 SER A C 1
ATOM 1078 O O . SER A 1 127 ? 6.408 71.989 30.003 1.00 62.84 125 SER A O 1
ATOM 1081 N N . GLU A 1 128 ? 7.839 70.263 30.253 1.00 70.61 126 GLU A N 1
ATOM 1082 C CA . GLU A 1 128 ? 7.662 70.209 31.698 1.00 72.03 126 GLU A CA 1
ATOM 1083 C C . GLU A 1 128 ? 8.408 71.325 32.416 1.00 73.30 126 GLU A C 1
ATOM 1084 O O . GLU A 1 128 ? 8.150 71.561 33.601 1.00 75.34 126 GLU A O 1
ATOM 1090 N N . SER A 1 129 ? 9.320 72.011 31.727 1.00 71.78 127 SER A N 1
ATOM 1091 C CA . SER A 1 129 ? 9.998 73.191 32.246 1.00 71.53 127 SER A CA 1
ATOM 1092 C C . SER A 1 129 ? 9.533 74.457 31.531 1.00 65.70 127 SER A C 1
ATOM 1093 O O . SER A 1 129 ? 10.303 75.407 31.371 1.00 65.46 127 SER A O 1
ATOM 1096 N N . PHE A 1 130 ? 8.270 74.476 31.094 1.00 59.61 128 PHE A N 1
ATOM 1097 C CA . PHE A 1 130 ? 7.764 75.610 30.327 1.00 62.05 128 PHE A CA 1
ATOM 1098 C C . PHE A 1 130 ? 7.730 76.885 31.157 1.00 55.63 128 PHE A C 1
ATOM 1099 O O . PHE A 1 130 ? 7.877 77.983 30.609 1.00 57.26 128 PHE A O 1
ATOM 1107 N N . GLN A 1 131 ? 7.542 76.764 32.474 1.00 56.42 129 GLN A N 1
ATOM 1108 C CA . GLN A 1 131 ? 7.561 77.943 33.333 1.00 55.97 129 GLN A CA 1
ATOM 1109 C C . GLN A 1 131 ? 8.908 78.651 33.260 1.00 58.92 129 GLN A C 1
ATOM 1110 O O . GLN A 1 131 ? 8.969 79.885 33.198 1.00 51.46 129 GLN A O 1
ATOM 1116 N N . GLN A 1 132 ? 10.000 77.883 33.257 1.00 59.10 130 GLN A N 1
ATOM 1117 C CA . GLN A 1 132 ? 11.324 78.475 33.110 1.00 62.54 130 GLN A CA 1
ATOM 1118 C C . GLN A 1 132 ? 11.535 79.035 31.709 1.00 60.22 130 GLN A C 1
ATOM 1119 O O . GLN A 1 132 ? 12.247 80.031 31.542 1.00 61.25 130 GLN A O 1
ATOM 1125 N N . ASP A 1 133 ? 10.928 78.413 30.695 1.00 56.07 131 ASP A N 1
ATOM 1126 C CA . ASP A 1 133 ? 11.016 78.953 29.343 1.00 56.00 131 ASP A CA 1
ATOM 1127 C C . ASP A 1 133 ? 10.310 80.299 29.241 1.00 50.01 131 ASP A C 1
ATOM 1128 O O . ASP A 1 133 ? 10.795 81.209 28.559 1.00 53.08 131 ASP A O 1
ATOM 1133 N N . VAL A 1 134 ? 9.164 80.444 29.912 1.00 45.72 132 VAL A N 1
ATOM 1134 C CA . VAL A 1 134 ? 8.452 81.720 29.902 1.00 56.24 132 VAL A CA 1
ATOM 1135 C C . VAL A 1 134 ? 9.298 82.803 30.557 1.00 50.97 132 VAL A C 1
ATOM 1136 O O . VAL A 1 134 ? 9.341 83.947 30.088 1.00 42.46 132 VAL A O 1
ATOM 1140 N N . THR A 1 135 ? 9.987 82.460 31.648 1.00 50.01 133 THR A N 1
ATOM 1141 C CA . THR A 1 135 ? 10.885 83.417 32.285 1.00 50.93 133 THR A CA 1
ATOM 1142 C C . THR A 1 135 ? 12.020 83.811 31.347 1.00 57.70 133 THR A C 1
ATOM 1143 O O . THR A 1 135 ? 12.381 84.991 31.259 1.00 59.69 133 THR A O 1
ATOM 1147 N N . LYS A 1 136 ? 12.591 82.837 30.630 1.00 54.54 134 LYS A N 1
ATOM 1148 C CA . LYS A 1 136 ? 13.608 83.158 29.633 1.00 56.03 134 LYS A CA 1
ATOM 1149 C C . LYS A 1 136 ? 13.029 84.012 28.514 1.00 57.56 134 LYS A C 1
ATOM 1150 O O . LYS A 1 136 ? 13.698 84.919 28.004 1.00 56.19 134 LYS A O 1
ATOM 1156 N N . LEU A 1 137 ? 11.783 83.735 28.120 1.00 55.77 135 LEU A N 1
ATOM 1157 C CA . LEU A 1 137 ? 11.157 84.474 27.027 1.00 49.54 135 LEU A CA 1
ATOM 1158 C C . LEU A 1 137 ? 11.085 85.964 27.341 1.00 47.67 135 LEU A C 1
ATOM 1159 O O . LEU A 1 137 ? 11.552 86.798 26.557 1.00 52.35 135 LEU A O 1
ATOM 1164 N N . PHE A 1 138 ? 10.501 86.317 28.488 1.00 50.05 136 PHE A N 1
ATOM 1165 C CA . PHE A 1 138 ? 10.356 87.728 28.830 1.00 52.16 136 PHE A CA 1
ATOM 1166 C C . PHE A 1 138 ? 11.700 88.381 29.127 1.00 55.94 136 PHE A C 1
ATOM 1167 O O . PHE A 1 138 ? 11.850 89.593 28.938 1.00 56.29 136 PHE A O 1
ATOM 1175 N N . ASP A 1 139 ? 12.685 87.605 29.585 1.00 57.07 137 ASP A N 1
ATOM 1176 C CA . ASP A 1 139 ? 14.021 88.162 29.775 1.00 55.61 137 ASP A CA 1
ATOM 1177 C C . ASP A 1 139 ? 14.674 88.494 28.440 1.00 63.09 137 ASP A C 1
ATOM 1178 O O . ASP A 1 139 ? 15.314 89.543 28.302 1.00 58.79 137 ASP A O 1
ATOM 1183 N N . ARG A 1 140 ? 14.524 87.613 27.447 1.00 57.02 138 ARG A N 1
ATOM 1184 C CA . ARG A 1 140 ? 15.108 87.872 26.135 1.00 58.22 138 ARG A CA 1
ATOM 1185 C C . ARG A 1 140 ? 14.492 89.107 25.490 1.00 61.34 138 ARG A C 1
ATOM 1186 O O . ARG A 1 140 ? 15.200 89.913 24.875 1.00 60.08 138 ARG A O 1
ATOM 1194 N N . MET A 1 141 ? 13.174 89.274 25.618 1.00 54.50 139 MET A N 1
ATOM 1195 C CA . MET A 1 141 ? 12.525 90.444 25.037 1.00 65.32 139 MET A CA 1
ATOM 1196 C C . MET A 1 141 ? 12.947 91.727 25.738 1.00 66.58 139 MET A C 1
ATOM 1197 O O . MET A 1 141 ? 13.023 92.784 25.102 1.00 68.38 139 MET A O 1
ATOM 1202 N N . HIS A 1 142 ? 13.229 91.655 27.039 1.00 60.78 140 HIS A N 1
ATOM 1203 C CA . HIS A 1 142 ? 13.637 92.847 27.772 1.00 73.23 140 HIS A CA 1
ATOM 1204 C C . HIS A 1 142 ? 15.068 93.251 27.435 1.00 77.46 140 HIS A C 1
ATOM 1205 O O . HIS A 1 142 ? 15.374 94.446 27.346 1.00 78.46 140 HIS A O 1
ATOM 1212 N N A LYS A 1 143 ? 15.956 92.273 27.234 0.68 72.02 141 LYS A N 1
ATOM 1213 N N B LYS A 1 143 ? 15.959 92.273 27.254 0.32 72.16 141 LYS A N 1
ATOM 1214 C CA A LYS A 1 143 ? 17.357 92.587 26.979 0.68 75.79 141 LYS A CA 1
ATOM 1215 C CA B LYS A 1 143 ? 17.359 92.574 26.979 0.32 75.78 141 LYS A CA 1
ATOM 1216 C C A LYS A 1 143 ? 17.585 93.162 25.586 0.68 80.32 141 LYS A C 1
ATOM 1217 C C B LYS A 1 143 ? 17.572 93.179 25.597 0.32 80.32 141 LYS A C 1
ATOM 1218 O O A LYS A 1 143 ? 18.600 93.831 25.367 0.68 84.24 141 LYS A O 1
ATOM 1219 O O B LYS A 1 143 ? 18.563 93.889 25.396 0.32 84.19 141 LYS A O 1
ATOM 1230 N N . GLN A 1 144 ? 16.673 92.921 24.645 1.00 81.56 142 GLN A N 1
ATOM 1231 C CA . GLN A 1 144 ? 16.783 93.502 23.314 1.00 86.90 142 GLN A CA 1
ATOM 1232 C C . GLN A 1 144 ? 15.989 94.789 23.158 1.00 94.99 142 GLN A C 1
ATOM 1233 O O . GLN A 1 144 ? 16.276 95.565 22.239 1.00 100.07 142 GLN A O 1
ATOM 1239 N N . GLN A 1 145 ? 15.011 95.030 24.022 1.00 94.44 143 GLN A N 1
ATOM 1240 C CA . GLN A 1 145 ? 14.070 96.123 23.810 1.00 96.16 143 GLN A CA 1
ATOM 1241 C C . GLN A 1 145 ? 14.754 97.470 24.012 1.00 99.39 143 GLN A C 1
ATOM 1242 O O . GLN A 1 145 ? 15.425 97.673 25.032 1.00 97.02 143 GLN A O 1
ATOM 1248 N N . PRO A 1 146 ? 14.617 98.407 23.073 1.00 97.87 144 PRO A N 1
ATOM 1249 C CA . PRO A 1 146 ? 15.122 99.763 23.308 1.00 100.94 144 PRO A CA 1
ATOM 1250 C C . PRO A 1 146 ? 14.418 100.417 24.487 1.00 97.46 144 PRO A C 1
ATOM 1251 O O . PRO A 1 146 ? 13.289 100.067 24.839 1.00 93.69 144 PRO A O 1
ATOM 1255 N N . GLY A 1 147 ? 15.106 101.381 25.101 1.00 104.72 145 GLY A N 1
ATOM 1256 C CA . GLY A 1 147 ? 14.544 102.062 26.254 1.00 94.63 145 GLY A CA 1
ATOM 1257 C C . GLY A 1 147 ? 13.310 102.878 25.929 1.00 102.18 145 GLY A C 1
ATOM 1258 O O . GLY A 1 147 ? 12.447 103.066 26.789 1.00 88.48 145 GLY A O 1
ATOM 1259 N N . CYS A 1 148 ? 13.205 103.367 24.690 1.00 135.28 146 CYS A N 1
ATOM 1260 C CA . CYS A 1 148 ? 12.055 104.179 24.304 1.00 141.90 146 CYS A CA 1
ATOM 1261 C C . CYS A 1 148 ? 10.760 103.383 24.397 1.00 135.03 146 CYS A C 1
ATOM 1262 O O . CYS A 1 148 ? 9.723 103.914 24.811 1.00 125.03 146 CYS A O 1
ATOM 1265 N N . MET A 1 149 ? 10.799 102.105 24.016 1.00 104.54 147 MET A N 1
ATOM 1266 C CA . MET A 1 149 ? 9.600 101.281 24.096 1.00 79.69 147 MET A CA 1
ATOM 1267 C C . MET A 1 149 ? 9.312 100.877 25.535 1.00 73.53 147 MET A C 1
ATOM 1268 O O . MET A 1 149 ? 8.157 100.907 25.977 1.00 68.89 147 MET A O 1
ATOM 1273 N N . LEU A 1 150 ? 10.353 100.493 26.280 1.00 75.75 148 LEU A N 1
ATOM 1274 C CA . LEU A 1 150 ? 10.172 100.136 27.684 1.00 74.78 148 LEU A CA 1
ATOM 1275 C C . LEU A 1 150 ? 9.590 101.298 28.480 1.00 69.70 148 LEU A C 1
ATOM 1276 O O . LEU A 1 150 ? 8.828 101.085 29.432 1.00 75.84 148 LEU A O 1
ATOM 1281 N N . MET A 1 151 ? 9.940 102.533 28.106 1.00 78.04 149 MET A N 1
ATOM 1282 C CA . MET A 1 151 ? 9.331 103.713 28.712 1.00 73.24 149 MET A CA 1
ATOM 1283 C C . MET A 1 151 ? 7.812 103.635 28.654 1.00 63.13 149 MET A C 1
ATOM 1284 O O . MET A 1 151 ? 7.130 103.668 29.683 1.00 56.27 149 MET A O 1
ATOM 1289 N N . ASN A 1 152 ? 7.267 103.536 27.438 1.00 57.18 150 ASN A N 1
ATOM 1290 C CA . ASN A 1 152 ? 5.819 103.516 27.273 1.00 62.60 150 ASN A CA 1
ATOM 1291 C C . ASN A 1 152 ? 5.196 102.270 27.889 1.00 59.44 150 ASN A C 1
ATOM 1292 O O . ASN A 1 152 ? 4.055 102.321 28.359 1.00 61.52 150 ASN A O 1
ATOM 1297 N N . GLN A 1 153 ? 5.923 101.149 27.903 1.00 59.87 151 GLN A N 1
ATOM 1298 C CA . GLN A 1 153 ? 5.391 99.941 28.527 1.00 62.73 151 GLN A CA 1
ATOM 1299 C C . GLN A 1 153 ? 5.193 100.138 30.025 1.00 60.30 151 GLN A C 1
ATOM 1300 O O . GLN A 1 153 ? 4.194 99.679 30.591 1.00 56.80 151 GLN A O 1
ATOM 1306 N N . ILE A 1 154 ? 6.130 100.826 30.682 1.00 58.94 152 ILE A N 1
ATOM 1307 C CA . ILE A 1 154 ? 5.935 101.202 32.080 1.00 58.12 152 ILE A CA 1
ATOM 1308 C C . ILE A 1 154 ? 4.796 102.204 32.206 1.00 50.36 152 ILE A C 1
ATOM 1309 O O . ILE A 1 154 ? 3.983 102.130 33.136 1.00 52.71 152 ILE A O 1
ATOM 1314 N N . MET A 1 155 ? 4.716 103.149 31.267 1.00 49.39 153 MET A N 1
ATOM 1315 C CA . MET A 1 155 ? 3.720 104.212 31.348 1.00 57.49 153 MET A CA 1
ATOM 1316 C C . MET A 1 155 ? 2.304 103.648 31.341 1.00 52.12 153 MET A C 1
ATOM 1317 O O . MET A 1 155 ? 1.463 104.044 32.157 1.00 51.55 153 MET A O 1
ATOM 1322 N N . VAL A 1 156 ? 2.019 102.724 30.420 1.00 47.96 154 VAL A N 1
ATOM 1323 C CA . VAL A 1 156 ? 0.691 102.118 30.364 1.00 54.78 154 VAL A CA 1
ATOM 1324 C C . VAL A 1 156 ? 0.426 101.306 31.623 1.00 47.46 154 VAL A C 1
ATOM 1325 O O . VAL A 1 156 ? -0.676 101.342 32.184 1.00 53.78 154 VAL A O 1
ATOM 1329 N N . SER A 1 157 ? 1.435 100.569 32.092 1.00 48.32 155 SER A N 1
ATOM 1330 C CA . SER A 1 157 ? 1.258 99.748 33.285 1.00 50.86 155 SER A CA 1
ATOM 1331 C C . SER A 1 157 ? 0.995 100.609 34.516 1.00 58.08 155 SER A C 1
ATOM 1332 O O . SER A 1 157 ? 0.175 100.250 35.369 1.00 53.42 155 SER A O 1
ATOM 1335 N N . ASN A 1 158 ? 1.669 101.758 34.622 1.00 53.54 156 ASN A N 1
ATOM 1336 C CA . ASN A 1 158 ? 1.421 102.648 35.754 1.00 55.18 156 ASN A CA 1
ATOM 1337 C C . ASN A 1 158 ? 0.078 103.354 35.621 1.00 55.80 156 ASN A C 1
ATOM 1338 O O . ASN A 1 158 ? -0.608 103.584 36.624 1.00 59.88 156 ASN A O 1
ATOM 1343 N N . LEU A 1 159 ? -0.311 103.709 34.394 1.00 59.11 157 LEU A N 1
ATOM 1344 C CA . LEU A 1 159 ? -1.600 104.362 34.187 1.00 58.46 157 LEU A CA 1
ATOM 1345 C C . LEU A 1 159 ? -2.747 103.455 34.611 1.00 56.75 157 LEU A C 1
ATOM 1346 O O . LEU A 1 159 ? -3.705 103.908 35.250 1.00 59.74 157 LEU A O 1
ATOM 1351 N N . ILE A 1 160 ? -2.665 102.168 34.271 1.00 62.79 158 ILE A N 1
ATOM 1352 C CA . ILE A 1 160 ? -3.725 101.235 34.634 1.00 59.61 158 ILE A CA 1
ATOM 1353 C C . ILE A 1 160 ? -3.738 100.996 36.140 1.00 51.91 158 ILE A C 1
ATOM 1354 O O . ILE A 1 160 ? -4.806 100.862 36.749 1.00 53.45 158 ILE A O 1
ATOM 1359 N N . LYS A 1 161 ? -2.558 100.946 36.766 1.00 52.44 159 LYS A N 1
ATOM 1360 C CA . LYS A 1 161 ? -2.497 100.839 38.222 1.00 60.35 159 LYS A CA 1
ATOM 1361 C C . LYS A 1 161 ? -3.144 102.048 38.885 1.00 62.20 159 LYS A C 1
ATOM 1362 O O . LYS A 1 161 ? -3.905 101.910 39.850 1.00 58.70 159 LYS A O 1
ATOM 1368 N N . ASN A 1 162 ? -2.843 103.247 38.379 1.00 60.13 160 ASN A N 1
ATOM 1369 C CA . ASN A 1 162 ? -3.433 104.464 38.927 1.00 68.92 160 ASN A CA 1
ATOM 1370 C C . ASN A 1 162 ? -4.950 104.440 38.798 1.00 68.76 160 ASN A C 1
ATOM 1371 O O . ASN A 1 162 ? -5.672 104.769 39.747 1.00 70.72 160 ASN A O 1
ATOM 1376 N N . LEU A 1 163 ? -5.453 104.047 37.625 1.00 62.58 161 LEU A N 1
ATOM 1377 C CA . LEU A 1 163 ? -6.897 103.986 37.419 1.00 68.35 161 LEU A CA 1
ATOM 1378 C C . LEU A 1 163 ? -7.555 102.998 38.373 1.00 72.93 161 LEU A C 1
ATOM 1379 O O . LEU A 1 163 ? -8.654 103.254 38.878 1.00 70.33 161 LEU A O 1
ATOM 1384 N N . LEU A 1 164 ? -6.902 101.864 38.632 1.00 67.71 162 LEU A N 1
ATOM 1385 C CA . LEU A 1 164 ? -7.511 100.845 39.482 1.00 65.60 162 LEU A CA 1
ATOM 1386 C C . LEU A 1 164 ? -7.564 101.292 40.937 1.00 74.35 162 LEU A C 1
ATOM 1387 O O . LEU A 1 164 ? -8.586 101.112 41.610 1.00 82.30 162 LEU A O 1
ATOM 1392 N N . LYS A 1 165 ? -6.477 101.879 41.439 1.00 73.37 163 LYS A N 1
ATOM 1393 C CA . LYS A 1 165 ? -6.429 102.252 42.849 1.00 84.03 163 LYS A CA 1
ATOM 1394 C C . LYS A 1 165 ? -7.285 103.481 43.122 1.00 83.82 163 LYS A C 1
ATOM 1395 O O . LYS A 1 165 ? -8.128 103.473 44.027 1.00 90.16 163 LYS A O 1
ATOM 1401 N N . ASN A 1 166 ? -7.094 104.547 42.344 1.00 83.32 164 ASN A N 1
ATOM 1402 C CA . ASN A 1 166 ? -7.832 105.790 42.536 1.00 90.33 164 ASN A CA 1
ATOM 1403 C C . ASN A 1 166 ? -9.099 105.861 41.692 1.00 95.19 164 ASN A C 1
ATOM 1404 O O . ASN A 1 166 ? -9.540 106.966 41.349 1.00 95.37 164 ASN A O 1
ATOM 1409 N N . VAL A 1 167 ? -9.684 104.710 41.354 1.00 100.31 165 VAL A N 1
ATOM 1410 C CA . VAL A 1 167 ? -10.918 104.592 40.564 1.00 102.90 165 VAL A CA 1
ATOM 1411 C C . VAL A 1 167 ? -11.002 105.591 39.412 1.00 102.16 165 VAL A C 1
ATOM 1412 O O . VAL A 1 167 ? -11.323 105.223 38.281 1.00 105.16 165 VAL A O 1
ATOM 1416 N N . GLY B 1 1 ? 9.922 73.333 -23.308 1.00 62.48 -1 GLY C N 1
ATOM 1417 C CA . GLY B 1 1 ? 10.481 74.628 -22.967 1.00 57.94 -1 GLY C CA 1
ATOM 1418 C C . GLY B 1 1 ? 11.983 74.591 -22.763 1.00 57.87 -1 GLY C C 1
ATOM 1419 O O . GLY B 1 1 ? 12.521 73.629 -22.215 1.00 57.56 -1 GLY C O 1
ATOM 1420 N N . HIS B 1 2 ? 12.657 75.647 -23.213 1.00 56.68 0 HIS C N 1
ATOM 1421 C CA . HIS B 1 2 ? 14.103 75.741 -23.077 1.00 58.41 0 HIS C CA 1
ATOM 1422 C C . HIS B 1 2 ? 14.507 75.704 -21.605 1.00 59.71 0 HIS C C 1
ATOM 1423 O O . HIS B 1 2 ? 13.730 76.059 -20.715 1.00 54.91 0 HIS C O 1
ATOM 1430 N N . MET B 1 3 ? 15.743 75.264 -21.355 1.00 58.68 1 MET C N 1
ATOM 1431 C CA . MET B 1 3 ? 16.227 75.136 -19.983 1.00 56.97 1 MET C CA 1
ATOM 1432 C C . MET B 1 3 ? 16.234 76.471 -19.248 1.00 54.92 1 MET C C 1
ATOM 1433 O O . MET B 1 3 ? 16.047 76.504 -18.026 1.00 55.95 1 MET C O 1
ATOM 1438 N N . ASN B 1 4 ? 16.450 77.579 -19.964 1.00 54.18 2 ASN C N 1
ATOM 1439 C CA . ASN B 1 4 ? 16.509 78.880 -19.306 1.00 62.34 2 ASN C CA 1
ATOM 1440 C C . ASN B 1 4 ? 15.171 79.285 -18.703 1.00 54.73 2 ASN C C 1
ATOM 1441 O O . ASN B 1 4 ? 15.131 80.196 -17.869 1.00 61.10 2 ASN C O 1
ATOM 1446 N N . THR B 1 5 ? 14.077 78.632 -19.102 1.00 52.57 3 THR C N 1
ATOM 1447 C CA . THR B 1 5 ? 12.783 78.886 -18.479 1.00 54.35 3 THR C CA 1
ATOM 1448 C C . THR B 1 5 ? 12.765 78.474 -17.011 1.00 55.35 3 THR C C 1
ATOM 1449 O O . THR B 1 5 ? 11.946 78.992 -16.243 1.00 52.86 3 THR C O 1
ATOM 1453 N N . ILE B 1 6 ? 13.655 77.562 -16.604 1.00 50.16 4 ILE C N 1
ATOM 1454 C CA . ILE B 1 6 ? 13.770 77.203 -15.193 1.00 49.42 4 ILE C CA 1
ATOM 1455 C C . ILE B 1 6 ? 14.066 78.438 -14.352 1.00 53.05 4 ILE C C 1
ATOM 1456 O O . ILE B 1 6 ? 13.515 78.611 -13.258 1.00 46.71 4 ILE C O 1
ATOM 1461 N N . LYS B 1 7 ? 14.939 79.317 -14.852 1.00 52.68 5 LYS C N 1
ATOM 1462 C CA . LYS B 1 7 ? 15.241 80.555 -14.142 1.00 51.96 5 LYS C CA 1
ATOM 1463 C C . LYS B 1 7 ? 13.989 81.403 -13.956 1.00 55.37 5 LYS C C 1
ATOM 1464 O O . LYS B 1 7 ? 13.771 81.976 -12.881 1.00 46.41 5 LYS C O 1
ATOM 1470 N N . THR B 1 8 ? 13.151 81.489 -14.993 1.00 48.85 6 THR C N 1
ATOM 1471 C CA . THR B 1 8 ? 11.919 82.266 -14.895 1.00 53.68 6 THR C CA 1
ATOM 1472 C C . THR B 1 8 ? 10.957 81.652 -13.884 1.00 54.02 6 THR C C 1
ATOM 1473 O O . THR B 1 8 ? 10.287 82.375 -13.136 1.00 51.63 6 THR C O 1
ATOM 1477 N N . VAL B 1 9 ? 10.884 80.319 -13.839 1.00 50.33 7 VAL C N 1
ATOM 1478 C CA . VAL B 1 9 ? 10.009 79.647 -12.881 1.00 51.09 7 VAL C CA 1
ATOM 1479 C C . VAL B 1 9 ? 10.468 79.921 -11.453 1.00 48.05 7 VAL C C 1
ATOM 1480 O O . VAL B 1 9 ? 9.651 80.178 -10.560 1.00 50.94 7 VAL C O 1
ATOM 1484 N N . ILE B 1 10 ? 11.780 79.880 -11.218 1.00 47.78 8 ILE C N 1
ATOM 1485 C CA . ILE B 1 10 ? 12.306 80.087 -9.872 1.00 41.26 8 ILE C CA 1
ATOM 1486 C C . ILE B 1 10 ? 12.085 81.527 -9.424 1.00 39.57 8 ILE C C 1
ATOM 1487 O O . ILE B 1 10 ? 11.658 81.782 -8.291 1.00 47.60 8 ILE C O 1
ATOM 1492 N N . ILE B 1 11 ? 12.375 82.490 -10.305 1.00 48.76 9 ILE C N 1
ATOM 1493 C CA . ILE B 1 11 ? 12.179 83.898 -9.969 1.00 51.37 9 ILE C CA 1
ATOM 1494 C C . ILE B 1 11 ? 10.718 84.170 -9.636 1.00 47.96 9 ILE C C 1
ATOM 1495 O O . ILE B 1 11 ? 10.407 84.903 -8.689 1.00 50.07 9 ILE C O 1
ATOM 1500 N N . SER B 1 12 ? 9.800 83.579 -10.404 1.00 50.10 10 SER C N 1
ATOM 1501 C CA . SER B 1 12 ? 8.379 83.742 -10.114 1.00 51.42 10 SER C CA 1
ATOM 1502 C C . SER B 1 12 ? 8.038 83.212 -8.727 1.00 51.32 10 SER C C 1
ATOM 1503 O O . SER B 1 12 ? 7.209 83.794 -8.017 1.00 51.03 10 SER C O 1
ATOM 1506 N N . GLU B 1 13 ? 8.679 82.117 -8.317 1.00 47.12 11 GLU C N 1
ATOM 1507 C CA . GLU B 1 13 ? 8.398 81.545 -7.005 1.00 46.92 11 GLU C CA 1
ATOM 1508 C C . GLU B 1 13 ? 9.051 82.349 -5.887 1.00 43.79 11 GLU C C 1
ATOM 1509 O O . GLU B 1 13 ? 8.456 82.523 -4.818 1.00 41.84 11 GLU C O 1
ATOM 1515 N N . LEU B 1 14 ? 10.270 82.847 -6.111 1.00 49.00 12 LEU C N 1
ATOM 1516 C CA . LEU B 1 14 ? 10.928 83.657 -5.091 1.00 44.67 12 LEU C CA 1
ATOM 1517 C C . LEU B 1 14 ? 10.202 84.977 -4.867 1.00 44.04 12 LEU C C 1
ATOM 1518 O O . LEU B 1 14 ? 10.164 85.477 -3.737 1.00 43.32 12 LEU C O 1
ATOM 1523 N N . GLU B 1 15 ? 9.620 85.554 -5.922 1.00 46.43 13 GLU C N 1
ATOM 1524 C CA . GLU B 1 15 ? 8.885 86.804 -5.759 1.00 46.21 13 GLU C CA 1
ATOM 1525 C C . GLU B 1 15 ? 7.567 86.589 -5.029 1.00 47.60 13 GLU C C 1
ATOM 1526 O O . GLU B 1 15 ? 7.045 87.524 -4.410 1.00 49.48 13 GLU C O 1
ATOM 1532 N N . LYS B 1 16 ? 7.013 85.375 -5.086 1.00 49.11 14 LYS C N 1
ATOM 1533 C CA . LYS B 1 16 ? 5.863 85.058 -4.246 1.00 49.55 14 LYS C CA 1
ATOM 1534 C C . LYS B 1 16 ? 6.234 85.156 -2.771 1.00 48.50 14 LYS C C 1
ATOM 1535 O O . LYS B 1 16 ? 5.440 85.635 -1.953 1.00 42.00 14 LYS C O 1
ATOM 1541 N N . ASN B 1 17 ? 7.443 84.714 -2.415 1.00 42.23 15 ASN C N 1
ATOM 1542 C CA . ASN B 1 17 ? 7.906 84.871 -1.041 1.00 45.53 15 ASN C CA 1
ATOM 1543 C C . ASN B 1 17 ? 8.238 86.325 -0.731 1.00 43.69 15 ASN C C 1
ATOM 1544 O O . ASN B 1 17 ? 8.086 86.763 0.415 1.00 40.68 15 ASN C O 1
ATOM 1549 N N . VAL B 1 18 ? 8.690 87.084 -1.732 1.00 42.19 16 VAL C N 1
ATOM 1550 C CA . VAL B 1 18 ? 8.891 88.518 -1.544 1.00 45.46 16 VAL C CA 1
ATOM 1551 C C . VAL B 1 18 ? 7.562 89.202 -1.243 1.00 42.96 16 VAL C C 1
ATOM 1552 O O . VAL B 1 18 ? 7.483 90.079 -0.375 1.00 40.72 16 VAL C O 1
ATOM 1556 N N . ASP B 1 19 ? 6.497 88.803 -1.945 1.00 49.11 17 ASP C N 1
ATOM 1557 C CA . ASP B 1 19 ? 5.175 89.365 -1.681 1.00 49.88 17 ASP C CA 1
ATOM 1558 C C . ASP B 1 19 ? 4.755 89.120 -0.238 1.00 50.17 17 ASP C C 1
ATOM 1559 O O . ASP B 1 19 ? 4.299 90.038 0.454 1.00 52.38 17 ASP C O 1
ATOM 1564 N N . GLU B 1 20 ? 4.899 87.878 0.228 1.00 47.86 18 GLU C N 1
ATOM 1565 C CA . GLU B 1 20 ? 4.544 87.554 1.606 1.00 41.92 18 GLU C CA 1
ATOM 1566 C C . GLU B 1 20 ? 5.427 88.307 2.593 1.00 45.05 18 GLU C C 1
ATOM 1567 O O . GLU B 1 20 ? 4.960 88.729 3.658 1.00 45.30 18 GLU C O 1
ATOM 1573 N N . PHE B 1 21 ? 6.707 88.480 2.259 1.00 43.40 19 PHE C N 1
ATOM 1574 C CA . PHE B 1 21 ? 7.596 89.268 3.108 1.00 39.89 19 PHE C CA 1
ATOM 1575 C C . PHE B 1 21 ? 7.123 90.713 3.193 1.00 45.25 19 PHE C C 1
ATOM 1576 O O . PHE B 1 21 ? 7.068 91.299 4.280 1.00 46.47 19 PHE C O 1
ATOM 1584 N N . LEU B 1 22 ? 6.780 91.309 2.048 1.00 48.89 20 LEU C N 1
ATOM 1585 C CA . LEU B 1 22 ? 6.335 92.699 2.049 1.00 55.11 20 LEU C CA 1
ATOM 1586 C C . LEU B 1 22 ? 5.020 92.855 2.802 1.00 48.03 20 LEU C C 1
ATOM 1587 O O . LEU B 1 22 ? 4.827 93.835 3.530 1.00 46.55 20 LEU C O 1
ATOM 1592 N N . ASN B 1 23 ? 4.105 91.894 2.644 1.00 46.19 21 ASN C N 1
ATOM 1593 C CA . ASN B 1 23 ? 2.834 91.957 3.358 1.00 50.89 21 ASN C CA 1
ATOM 1594 C C . ASN B 1 23 ? 3.023 91.803 4.861 1.00 52.65 21 ASN C C 1
ATOM 1595 O O . ASN B 1 23 ? 2.195 92.289 5.642 1.00 49.69 21 ASN C O 1
ATOM 1600 N N . SER B 1 24 ? 4.101 91.143 5.288 1.00 45.14 22 SER C N 1
ATOM 1601 C CA . SER B 1 24 ? 4.344 90.983 6.716 1.00 45.39 22 SER C CA 1
ATOM 1602 C C . SER B 1 24 ? 4.755 92.296 7.371 1.00 52.08 22 SER C C 1
ATOM 1603 O O . SER B 1 24 ? 4.412 92.540 8.533 1.00 47.70 22 SER C O 1
ATOM 1606 N N . TYR B 1 25 ? 5.483 93.152 6.651 1.00 46.34 23 TYR C N 1
ATOM 1607 C CA . TYR B 1 25 ? 5.900 94.419 7.237 1.00 52.11 23 TYR C CA 1
ATOM 1608 C C . TYR B 1 25 ? 4.752 95.415 7.339 1.00 51.94 23 TYR C C 1
ATOM 1609 O O . TYR B 1 25 ? 4.871 96.404 8.070 1.00 49.16 23 TYR C O 1
ATOM 1618 N N . LEU B 1 26 ? 3.641 95.170 6.638 1.00 49.51 24 LEU C N 1
ATOM 1619 C CA . LEU B 1 26 ? 2.475 96.044 6.736 1.00 52.91 24 LEU C CA 1
ATOM 1620 C C . LEU B 1 26 ? 1.965 96.182 8.165 1.00 57.68 24 LEU C C 1
ATOM 1621 O O . LEU B 1 26 ? 1.279 97.163 8.475 1.00 56.02 24 LEU C O 1
ATOM 1626 N N . GLU B 1 27 ? 2.280 95.222 9.036 1.00 47.08 25 GLU C N 1
ATOM 1627 C CA . GLU B 1 27 ? 1.842 95.287 10.424 1.00 53.51 25 GLU C CA 1
ATOM 1628 C C . GLU B 1 27 ? 2.445 96.469 11.172 1.00 59.70 25 GLU C C 1
ATOM 1629 O O . GLU B 1 27 ? 1.896 96.883 12.199 1.00 60.28 25 GLU C O 1
ATOM 1635 N N . TYR B 1 28 ? 3.555 97.023 10.684 1.00 54.06 26 TYR C N 1
ATOM 1636 C CA . TYR B 1 28 ? 4.254 98.107 11.360 1.00 56.36 26 TYR C CA 1
ATOM 1637 C C . TYR B 1 28 ? 4.015 99.458 10.695 1.00 56.23 26 TYR C C 1
ATOM 1638 O O . TYR B 1 28 ? 4.802 100.390 10.892 1.00 57.45 26 TYR C O 1
ATOM 1647 N N . LEU B 1 29 ? 2.939 99.581 9.921 1.00 54.70 27 LEU C N 1
ATOM 1648 C CA . LEU B 1 29 ? 2.597 100.819 9.239 1.00 62.78 27 LEU C CA 1
ATOM 1649 C C . LEU B 1 29 ? 1.108 101.080 9.402 1.00 64.23 27 LEU C C 1
ATOM 1650 O O . LEU B 1 29 ? 0.301 100.148 9.446 1.00 61.34 27 LEU C O 1
ATOM 1655 N N . LYS B 1 30 ? 0.752 102.360 9.491 1.00 65.37 28 LYS C N 1
ATOM 1656 C CA . LYS B 1 30 ? -0.636 102.769 9.652 1.00 63.29 28 LYS C CA 1
ATOM 1657 C C . LYS B 1 30 ? -0.925 103.957 8.746 1.00 64.02 28 LYS C C 1
ATOM 1658 O O . LYS B 1 30 ? -0.015 104.650 8.284 1.00 63.84 28 LYS C O 1
ATOM 1664 N N . TYR B 1 31 ? -2.214 104.170 8.494 1.00 69.19 29 TYR C N 1
ATOM 1665 C CA . TYR B 1 31 ? -2.741 105.390 7.863 1.00 73.10 29 TYR C CA 1
ATOM 1666 C C . TYR B 1 31 ? -2.129 105.530 6.470 1.00 71.28 29 TYR C C 1
ATOM 1667 O O . TYR B 1 31 ? -2.100 104.541 5.719 1.00 71.87 29 TYR C O 1
ATOM 1676 N N . ASP B 1 32 ? -1.640 106.710 6.080 1.00 72.47 30 ASP C N 1
ATOM 1677 C CA . ASP B 1 32 ? -1.187 106.907 4.708 1.00 76.14 30 ASP C CA 1
ATOM 1678 C C . ASP B 1 32 ? 0.124 106.184 4.430 1.00 69.26 30 ASP C C 1
ATOM 1679 O O . ASP B 1 32 ? 0.388 105.810 3.282 1.00 71.06 30 ASP C O 1
ATOM 1684 N N . ASP B 1 33 ? 0.961 105.988 5.453 1.00 68.05 31 ASP C N 1
ATOM 1685 C CA . ASP B 1 33 ? 2.158 105.171 5.271 1.00 72.50 31 ASP C CA 1
ATOM 1686 C C . ASP B 1 33 ? 1.786 103.749 4.876 1.00 66.93 31 ASP C C 1
ATOM 1687 O O . ASP B 1 33 ? 2.457 103.129 4.043 1.00 59.43 31 ASP C O 1
ATOM 1692 N N . TYR B 1 34 ? 0.711 103.220 5.465 1.00 67.86 32 TYR C N 1
ATOM 1693 C CA . TYR B 1 34 ? 0.216 101.900 5.089 1.00 69.83 32 TYR C CA 1
ATOM 1694 C C . TYR B 1 34 ? -0.284 101.891 3.649 1.00 72.85 32 TYR C C 1
ATOM 1695 O O . TYR B 1 34 ? -0.048 100.929 2.907 1.00 67.29 32 TYR C O 1
ATOM 1704 N N . ASP B 1 35 ? -0.973 102.957 3.236 1.00 68.00 33 ASP C N 1
ATOM 1705 C CA . ASP B 1 35 ? -1.581 102.986 1.909 1.00 71.97 33 ASP C CA 1
ATOM 1706 C C . ASP B 1 35 ? -0.524 103.066 0.813 1.00 72.77 33 ASP C C 1
ATOM 1707 O O . ASP B 1 35 ? -0.601 102.345 -0.189 1.00 66.71 33 ASP C O 1
ATOM 1712 N N . GLN B 1 36 ? 0.471 103.942 0.981 1.00 68.08 34 GLN C N 1
ATOM 1713 C CA . GLN B 1 36 ? 1.514 104.072 -0.032 1.00 71.48 34 GLN C CA 1
ATOM 1714 C C . GLN B 1 36 ? 2.348 102.800 -0.132 1.00 64.06 34 GLN C C 1
ATOM 1715 O O . GLN B 1 36 ? 2.782 102.419 -1.225 1.00 65.08 34 GLN C O 1
ATOM 1721 N N . TYR B 1 37 ? 2.580 102.132 0.999 1.00 67.91 35 TYR C N 1
ATOM 1722 C CA . TYR B 1 37 ? 3.319 100.875 0.984 1.00 63.29 35 TYR C CA 1
ATOM 1723 C C . TYR B 1 37 ? 2.536 99.785 0.261 1.00 62.36 35 TYR C C 1
ATOM 1724 O O . TYR B 1 37 ? 3.115 98.997 -0.496 1.00 59.59 35 TYR C O 1
ATOM 1733 N N . CYS B 1 38 ? 1.218 99.726 0.478 1.00 61.32 36 CYS C N 1
ATOM 1734 C CA . CYS B 1 38 ? 0.397 98.732 -0.210 1.00 66.24 36 CYS C CA 1
ATOM 1735 C C . CYS B 1 38 ? 0.448 98.921 -1.719 1.00 69.78 36 CYS C C 1
ATOM 1736 O O . CYS B 1 38 ? 0.503 97.943 -2.474 1.00 66.33 36 CYS C O 1
ATOM 1739 N N . THR B 1 39 ? 0.423 100.174 -2.176 1.00 70.86 37 THR C N 1
ATOM 1740 C CA . THR B 1 39 ? 0.494 100.437 -3.609 1.00 63.81 37 THR C CA 1
ATOM 1741 C C . THR B 1 39 ? 1.808 99.934 -4.192 1.00 61.49 37 THR C C 1
ATOM 1742 O O . THR B 1 39 ? 1.843 99.431 -5.320 1.00 64.26 37 THR C O 1
ATOM 1746 N N . MET B 1 40 ? 2.896 100.038 -3.426 1.00 63.88 38 MET C N 1
ATOM 1747 C CA . MET B 1 40 ? 4.205 99.655 -3.944 1.00 61.28 38 MET C CA 1
ATOM 1748 C C . MET B 1 40 ? 4.371 98.143 -4.030 1.00 63.10 38 MET C C 1
ATOM 1749 O O . MET B 1 40 ? 5.170 97.659 -4.840 1.00 58.36 38 MET C O 1
ATOM 1754 N N . ILE B 1 41 ? 3.638 97.385 -3.209 1.00 67.90 39 ILE C N 1
ATOM 1755 C CA . ILE B 1 41 ? 3.757 95.928 -3.237 1.00 55.95 39 ILE C CA 1
ATOM 1756 C C . ILE B 1 41 ? 3.353 95.385 -4.602 1.00 64.68 39 ILE C C 1
ATOM 1757 O O . ILE B 1 41 ? 3.932 94.410 -5.096 1.00 58.42 39 ILE C O 1
ATOM 1762 N N . GLY B 1 42 ? 2.366 96.009 -5.238 1.00 63.48 40 GLY C N 1
ATOM 1763 C CA . GLY B 1 42 ? 1.955 95.577 -6.557 1.00 69.62 40 GLY C CA 1
ATOM 1764 C C . GLY B 1 42 ? 2.731 96.169 -7.709 1.00 68.85 40 GLY C C 1
ATOM 1765 O O . GLY B 1 42 ? 2.398 95.900 -8.867 1.00 69.18 40 GLY C O 1
ATOM 1766 N N . LEU B 1 43 ? 3.765 96.965 -7.432 1.00 72.17 41 LEU C N 1
ATOM 1767 C CA . LEU B 1 43 ? 4.517 97.648 -8.475 1.00 69.60 41 LEU C CA 1
ATOM 1768 C C . LEU B 1 43 ? 6.012 97.357 -8.453 1.00 65.76 41 LEU C C 1
ATOM 1769 O O . LEU B 1 43 ? 6.723 97.818 -9.355 1.00 69.60 41 LEU C O 1
ATOM 1774 N N . TYR B 1 44 ? 6.517 96.610 -7.466 1.00 59.11 42 TYR C N 1
ATOM 1775 C CA . TYR B 1 44 ? 7.964 96.513 -7.299 1.00 56.58 42 TYR C CA 1
ATOM 1776 C C . TYR B 1 44 ? 8.642 95.747 -8.429 1.00 68.70 42 TYR C C 1
ATOM 1777 O O . TYR B 1 44 ? 9.838 95.952 -8.663 1.00 66.12 42 TYR C O 1
ATOM 1786 N N . ASP B 1 45 ? 7.918 94.878 -9.138 1.00 57.89 43 ASP C N 1
ATOM 1787 C CA . ASP B 1 45 ? 8.534 94.168 -10.254 1.00 68.32 43 ASP C CA 1
ATOM 1788 C C . ASP B 1 45 ? 8.803 95.074 -11.449 1.00 69.66 43 ASP C C 1
ATOM 1789 O O . ASP B 1 45 ? 9.449 94.633 -12.405 1.00 64.80 43 ASP C O 1
ATOM 1794 N N . GLU B 1 46 ? 8.331 96.319 -11.418 1.00 65.76 44 GLU C N 1
ATOM 1795 C CA . GLU B 1 46 ? 8.646 97.304 -12.442 1.00 69.07 44 GLU C CA 1
ATOM 1796 C C . GLU B 1 46 ? 9.877 98.133 -12.099 1.00 64.84 44 GLU C C 1
ATOM 1797 O O . GLU B 1 46 ? 10.284 98.975 -12.905 1.00 70.64 44 GLU C O 1
ATOM 1803 N N . LEU B 1 47 ? 10.473 97.916 -10.928 1.00 69.22 45 LEU C N 1
ATOM 1804 C CA . LEU B 1 47 ? 11.644 98.678 -10.492 1.00 67.40 45 LEU C CA 1
ATOM 1805 C C . LEU B 1 47 ? 12.931 98.003 -10.970 1.00 69.77 45 LEU C C 1
ATOM 1806 O O . LEU B 1 47 ? 13.800 97.617 -10.189 1.00 66.70 45 LEU C O 1
ATOM 1811 N N . THR B 1 48 ? 13.038 97.866 -12.292 1.00 68.20 46 THR C N 1
ATOM 1812 C CA . THR B 1 48 ? 14.191 97.231 -12.915 1.00 80.38 46 THR C CA 1
ATOM 1813 C C . THR B 1 48 ? 14.978 98.166 -13.823 1.00 72.34 46 THR C C 1
ATOM 1814 O O . THR B 1 48 ? 15.967 97.730 -14.426 1.00 75.29 46 THR C O 1
ATOM 1818 N N . ASP B 1 49 ? 14.575 99.429 -13.943 1.00 76.06 47 ASP C N 1
ATOM 1819 C CA . ASP B 1 49 ? 15.346 100.417 -14.684 1.00 79.20 47 ASP C CA 1
ATOM 1820 C C . ASP B 1 49 ? 15.186 101.767 -14.001 1.00 82.55 47 ASP C C 1
ATOM 1821 O O . ASP B 1 49 ? 14.203 102.015 -13.299 1.00 75.51 47 ASP C O 1
ATOM 1826 N N . GLN B 1 50 ? 16.172 102.642 -14.215 1.00 87.91 48 GLN C N 1
ATOM 1827 C CA . GLN B 1 50 ? 16.223 103.896 -13.467 1.00 88.15 48 GLN C CA 1
ATOM 1828 C C . GLN B 1 50 ? 15.067 104.826 -13.814 1.00 90.43 48 GLN C C 1
ATOM 1829 O O . GLN B 1 50 ? 14.598 105.571 -12.946 1.00 89.08 48 GLN C O 1
ATOM 1835 N N . GLU B 1 51 ? 14.595 104.805 -15.062 1.00 92.95 49 GLU C N 1
ATOM 1836 C CA . GLU B 1 51 ? 13.496 105.691 -15.431 1.00 97.78 49 GLU C CA 1
ATOM 1837 C C . GLU B 1 51 ? 12.194 105.278 -14.758 1.00 90.40 49 GLU C C 1
ATOM 1838 O O . GLU B 1 51 ? 11.383 106.140 -14.399 1.00 95.45 49 GLU C O 1
ATOM 1844 N N . SER B 1 52 ? 11.973 103.974 -14.580 1.00 88.50 50 SER C N 1
ATOM 1845 C CA . SER B 1 52 ? 10.785 103.520 -13.865 1.00 85.02 50 SER C CA 1
ATOM 1846 C C . SER B 1 52 ? 10.910 103.788 -12.371 1.00 79.77 50 SER C C 1
ATOM 1847 O O . SER B 1 52 ? 9.935 104.181 -11.721 1.00 76.77 50 SER C O 1
ATOM 1850 N N . ILE B 1 53 ? 12.105 103.580 -11.812 1.00 75.78 51 ILE C N 1
ATOM 1851 C CA . ILE B 1 53 ? 12.340 103.877 -10.402 1.00 71.50 51 ILE C CA 1
ATOM 1852 C C . ILE B 1 53 ? 12.093 105.351 -10.116 1.00 72.91 51 ILE C C 1
ATOM 1853 O O . ILE B 1 53 ? 11.599 105.712 -9.040 1.00 76.76 51 ILE C O 1
ATOM 1858 N N . SER B 1 54 ? 12.407 106.222 -11.075 1.00 82.90 52 SER C N 1
ATOM 1859 C CA . SER B 1 54 ? 12.202 107.651 -10.868 1.00 80.78 52 SER C CA 1
ATOM 1860 C C . SER B 1 54 ? 10.734 108.042 -10.985 1.00 84.70 52 SER C C 1
ATOM 1861 O O . SER B 1 54 ? 10.284 108.957 -10.287 1.00 85.67 52 SER C O 1
ATOM 1864 N N . GLN B 1 55 ? 9.972 107.364 -11.844 1.00 89.23 53 GLN C N 1
ATOM 1865 C CA . GLN B 1 55 ? 8.627 107.820 -12.175 1.00 90.92 53 GLN C CA 1
ATOM 1866 C C . GLN B 1 55 ? 7.527 107.157 -11.358 1.00 93.95 53 GLN C C 1
ATOM 1867 O O . GLN B 1 55 ? 6.438 107.734 -11.241 1.00 93.11 53 GLN C O 1
ATOM 1873 N N . ILE B 1 56 ? 7.769 105.962 -10.810 1.00 89.50 54 ILE C N 1
ATOM 1874 C CA . ILE B 1 56 ? 6.738 105.284 -10.018 1.00 82.01 54 ILE C CA 1
ATOM 1875 C C . ILE B 1 56 ? 6.250 106.134 -8.849 1.00 87.16 54 ILE C C 1
ATOM 1876 O O . ILE B 1 56 ? 5.027 106.227 -8.652 1.00 88.05 54 ILE C O 1
ATOM 1881 N N . PRO B 1 57 ? 7.116 106.763 -8.039 1.00 88.07 55 PRO C N 1
ATOM 1882 C CA . PRO B 1 57 ? 6.587 107.572 -6.924 1.00 91.11 55 PRO C CA 1
ATOM 1883 C C . PRO B 1 57 ? 5.674 108.703 -7.368 1.00 94.60 55 PRO C C 1
ATOM 1884 O O . PRO B 1 57 ? 4.631 108.932 -6.741 1.00 93.46 55 PRO C O 1
ATOM 1888 N N . THR B 1 58 ? 6.030 109.419 -8.435 1.00 97.73 56 THR C N 1
ATOM 1889 C CA . THR B 1 58 ? 5.205 110.539 -8.878 1.00 97.47 56 THR C CA 1
ATOM 1890 C C . THR B 1 58 ? 3.884 110.063 -9.472 1.00 91.75 56 THR C C 1
ATOM 1891 O O . THR B 1 58 ? 2.826 110.645 -9.200 1.00 100.19 56 THR C O 1
ATOM 1895 N N . LYS B 1 59 ? 3.931 109.015 -10.294 1.00 91.03 57 LYS C N 1
ATOM 1896 C CA . LYS B 1 59 ? 2.728 108.540 -10.968 1.00 88.69 57 LYS C CA 1
ATOM 1897 C C . LYS B 1 59 ? 1.701 108.012 -9.976 1.00 91.72 57 LYS C C 1
ATOM 1898 O O . LYS B 1 59 ? 0.493 108.166 -10.185 1.00 90.93 57 LYS C O 1
ATOM 1904 N N . TYR B 1 60 ? 2.159 107.366 -8.902 1.00 87.66 58 TYR C N 1
ATOM 1905 C CA . TYR B 1 60 ? 1.274 106.765 -7.910 1.00 86.86 58 TYR C CA 1
ATOM 1906 C C . TYR B 1 60 ? 1.257 107.528 -6.588 1.00 79.67 58 TYR C C 1
ATOM 1907 O O . TYR B 1 60 ? 0.693 107.033 -5.606 1.00 88.89 58 TYR C O 1
ATOM 1916 N N . SER B 1 61 ? 1.855 108.721 -6.547 1.00 80.28 59 SER C N 1
ATOM 1917 C CA . SER B 1 61 ? 1.756 109.631 -5.402 1.00 85.50 59 SER C CA 1
ATOM 1918 C C . SER B 1 61 ? 2.345 109.013 -4.134 1.00 86.25 59 SER C C 1
ATOM 1919 O O . SER B 1 61 ? 1.737 109.039 -3.062 1.00 87.57 59 SER C O 1
ATOM 1922 N N . ILE B 1 62 ? 3.544 108.453 -4.262 1.00 83.42 60 ILE C N 1
ATOM 1923 C CA . ILE B 1 62 ? 4.275 107.893 -3.132 1.00 83.04 60 ILE C CA 1
ATOM 1924 C C . ILE B 1 62 ? 5.292 108.924 -2.670 1.00 89.14 60 ILE C C 1
ATOM 1925 O O . ILE B 1 62 ? 6.096 109.414 -3.473 1.00 84.78 60 ILE C O 1
ATOM 1930 N N . ASP B 1 63 ? 5.255 109.262 -1.385 1.00 85.57 61 ASP C N 1
ATOM 1931 C CA . ASP B 1 63 ? 6.200 110.232 -0.856 1.00 88.25 61 ASP C CA 1
ATOM 1932 C C . ASP B 1 63 ? 7.619 109.673 -0.940 1.00 85.96 61 ASP C C 1
ATOM 1933 O O . ASP B 1 63 ? 7.830 108.478 -0.695 1.00 85.19 61 ASP C O 1
ATOM 1938 N N . PRO B 1 64 ? 8.605 110.497 -1.313 1.00 88.09 62 PRO C N 1
ATOM 1939 C CA . PRO B 1 64 ? 9.988 109.998 -1.430 1.00 83.63 62 PRO C CA 1
ATOM 1940 C C . PRO B 1 64 ? 10.483 109.234 -0.213 1.00 77.39 62 PRO C C 1
ATOM 1941 O O . PRO B 1 64 ? 11.195 108.233 -0.367 1.00 77.43 62 PRO C O 1
ATOM 1945 N N . ILE B 1 65 ? 10.130 109.677 0.995 1.00 75.86 63 ILE C N 1
ATOM 1946 C CA . ILE B 1 65 ? 10.599 108.996 2.197 1.00 72.65 63 ILE C CA 1
ATOM 1947 C C . ILE B 1 65 ? 9.985 107.603 2.297 1.00 70.16 63 ILE C C 1
ATOM 1948 O O . ILE B 1 65 ? 10.651 106.645 2.707 1.00 60.59 63 ILE C O 1
ATOM 1953 N N . ASN B 1 66 ? 8.713 107.463 1.912 1.00 69.05 64 ASN C N 1
ATOM 1954 C CA . ASN B 1 66 ? 8.076 106.150 1.950 1.00 69.11 64 ASN C CA 1
ATOM 1955 C C . ASN B 1 66 ? 8.590 105.257 0.828 1.00 65.21 64 ASN C C 1
ATOM 1956 O O . ASN B 1 66 ? 8.754 104.046 1.019 1.00 56.64 64 ASN C O 1
ATOM 1961 N N . PHE B 1 67 ? 8.848 105.834 -0.347 1.00 68.91 65 PHE C N 1
ATOM 1962 C CA . PHE B 1 67 ? 9.432 105.056 -1.434 1.00 71.44 65 PHE C CA 1
ATOM 1963 C C . PHE B 1 67 ? 10.813 104.538 -1.054 1.00 68.83 65 PHE C C 1
ATOM 1964 O O . PHE B 1 67 ? 11.145 103.377 -1.323 1.00 56.82 65 PHE C O 1
ATOM 1972 N N . GLN B 1 68 ? 11.627 105.382 -0.416 1.00 63.97 66 GLN C N 1
ATOM 1973 C CA . GLN B 1 68 ? 12.949 104.945 0.018 1.00 65.52 66 GLN C CA 1
ATOM 1974 C C . GLN B 1 68 ? 12.850 103.836 1.060 1.00 62.42 66 GLN C C 1
ATOM 1975 O O . GLN B 1 68 ? 13.588 102.847 0.994 1.00 58.67 66 GLN C O 1
ATOM 1981 N N . LYS B 1 69 ? 11.935 103.978 2.024 1.00 55.79 67 LYS C N 1
ATOM 1982 C CA . LYS B 1 69 ? 11.774 102.941 3.039 1.00 53.96 67 LYS C CA 1
ATOM 1983 C C . LYS B 1 69 ? 11.219 101.652 2.448 1.00 51.24 67 LYS C C 1
ATOM 1984 O O . LYS B 1 69 ? 11.551 100.562 2.928 1.00 54.20 67 LYS C O 1
ATOM 1990 N N . PHE B 1 70 ? 10.377 101.750 1.417 1.00 56.45 68 PHE C N 1
ATOM 1991 C CA . PHE B 1 70 ? 9.868 100.542 0.774 1.00 51.86 68 PHE C CA 1
ATOM 1992 C C . PHE B 1 70 ? 10.982 99.783 0.064 1.00 54.53 68 PHE C C 1
ATOM 1993 O O . PHE B 1 70 ? 11.068 98.554 0.171 1.00 49.81 68 PHE C O 1
ATOM 2001 N N . THR B 1 71 ? 11.843 100.496 -0.669 1.00 52.83 69 THR C N 1
ATOM 2002 C CA . THR B 1 71 ? 12.916 99.830 -1.401 1.00 55.65 69 THR C CA 1
ATOM 2003 C C . THR B 1 71 ? 13.919 99.176 -0.459 1.00 51.10 69 THR C C 1
ATOM 2004 O O . THR B 1 71 ? 14.583 98.205 -0.841 1.00 53.46 69 THR C O 1
ATOM 2008 N N . ARG B 1 72 ? 14.044 99.688 0.766 1.00 47.06 70 ARG C N 1
ATOM 2009 C CA . ARG B 1 72 ? 14.949 99.077 1.731 1.00 54.36 70 ARG C CA 1
ATOM 2010 C C . ARG B 1 72 ? 14.344 97.823 2.352 1.00 49.72 70 ARG C C 1
ATOM 2011 O O . ARG B 1 72 ? 15.066 96.862 2.640 1.00 47.04 70 ARG C O 1
ATOM 2019 N N . VAL B 1 73 ? 13.026 97.811 2.567 1.00 42.04 71 VAL C N 1
ATOM 2020 C CA . VAL B 1 73 ? 12.364 96.578 2.984 1.00 47.68 71 VAL C CA 1
ATOM 2021 C C . VAL B 1 73 ? 12.404 95.556 1.856 1.00 47.78 71 VAL C C 1
ATOM 2022 O O . VAL B 1 73 ? 12.601 94.357 2.089 1.00 47.88 71 VAL C O 1
ATOM 2026 N N . LEU B 1 74 ? 12.222 96.016 0.615 1.00 47.63 72 LEU C N 1
ATOM 2027 C CA . LEU B 1 74 ? 12.318 95.126 -0.537 1.00 48.06 72 LEU C CA 1
ATOM 2028 C C . LEU B 1 74 ? 13.716 94.530 -0.660 1.00 50.39 72 LEU C C 1
ATOM 2029 O O . LEU B 1 74 ? 13.872 93.373 -1.068 1.00 40.42 72 LEU C O 1
ATOM 2034 N N . THR B 1 75 ? 14.746 95.303 -0.307 1.00 49.78 73 THR C N 1
ATOM 2035 C CA . THR B 1 75 ? 16.113 94.800 -0.396 1.00 49.84 73 THR C CA 1
ATOM 2036 C C . THR B 1 75 ? 16.362 93.694 0.624 1.00 45.60 73 THR C C 1
ATOM 2037 O O . THR B 1 75 ? 17.024 92.696 0.317 1.00 42.28 73 THR C O 1
ATOM 2041 N N . VAL B 1 76 ? 15.832 93.849 1.839 1.00 44.67 74 VAL C N 1
ATOM 2042 C CA . VAL B 1 76 ? 15.976 92.803 2.848 1.00 44.73 74 VAL C CA 1
ATOM 2043 C C . VAL B 1 76 ? 15.229 91.545 2.420 1.00 42.52 74 VAL C C 1
ATOM 2044 O O . VAL B 1 76 ? 15.694 90.421 2.649 1.00 41.32 74 VAL C O 1
ATOM 2048 N N . ALA B 1 77 ? 14.067 91.710 1.783 1.00 39.72 75 ALA C N 1
ATOM 2049 C CA . ALA B 1 77 ? 13.342 90.555 1.262 1.00 37.90 75 ALA C CA 1
ATOM 2050 C C . ALA B 1 77 ? 14.152 89.838 0.190 1.00 45.34 75 ALA C C 1
ATOM 2051 O O . ALA B 1 77 ? 14.199 88.603 0.160 1.00 42.22 75 ALA C O 1
ATOM 2053 N N . ILE B 1 78 ? 14.799 90.599 -0.698 1.00 44.03 76 ILE C N 1
ATOM 2054 C CA . ILE B 1 78 ? 15.644 89.998 -1.727 1.00 38.21 76 ILE C CA 1
ATOM 2055 C C . ILE B 1 78 ? 16.810 89.252 -1.089 1.00 39.49 76 ILE C C 1
ATOM 2056 O O . ILE B 1 78 ? 17.160 88.142 -1.508 1.00 38.94 76 ILE C O 1
ATOM 2061 N N . TYR B 1 79 ? 17.425 89.848 -0.062 1.00 37.93 77 TYR C N 1
ATOM 2062 C CA . TYR B 1 79 ? 18.497 89.170 0.662 1.00 43.83 77 TYR C CA 1
ATOM 2063 C C . TYR B 1 79 ? 18.025 87.841 1.240 1.00 43.57 77 TYR C C 1
ATOM 2064 O O . TYR B 1 79 ? 18.775 86.858 1.248 1.00 40.66 77 TYR C O 1
ATOM 2073 N N . ASN B 1 80 ? 16.785 87.791 1.729 1.00 37.28 78 ASN C N 1
ATOM 2074 C CA . ASN B 1 80 ? 16.295 86.606 2.422 1.00 43.72 78 ASN C CA 1
ATOM 2075 C C . ASN B 1 80 ? 15.895 85.478 1.478 1.00 37.20 78 ASN C C 1
ATOM 2076 O O . ASN B 1 80 ? 15.799 84.329 1.921 1.00 37.20 78 ASN C O 1
ATOM 2081 N N . TYR B 1 81 ? 15.667 85.762 0.194 1.00 41.57 79 TYR C N 1
ATOM 2082 C CA . TYR B 1 81 ? 15.156 84.751 -0.722 1.00 41.08 79 TYR C CA 1
ATOM 2083 C C . TYR B 1 81 ? 16.012 84.526 -1.958 1.00 39.09 79 TYR C C 1
ATOM 2084 O O . TYR B 1 81 ? 15.707 83.615 -2.737 1.00 40.92 79 TYR C O 1
ATOM 2093 N N . ASP B 1 82 ? 17.068 85.307 -2.160 1.00 39.56 80 ASP C N 1
ATOM 2094 C CA . ASP B 1 82 ? 17.850 85.196 -3.380 1.00 43.00 80 ASP C CA 1
ATOM 2095 C C . ASP B 1 82 ? 18.674 83.913 -3.386 1.00 49.22 80 ASP C C 1
ATOM 2096 O O . ASP B 1 82 ? 19.118 83.424 -2.345 1.00 50.85 80 ASP C O 1
ATOM 2101 N N . VAL B 1 83 ? 18.862 83.360 -4.582 1.00 42.74 81 VAL C N 1
ATOM 2102 C CA . VAL B 1 83 ? 19.732 82.209 -4.802 1.00 47.77 81 VAL C CA 1
ATOM 2103 C C . VAL B 1 83 ? 20.545 82.476 -6.060 1.00 51.69 81 VAL C C 1
ATOM 2104 O O . VAL B 1 83 ? 19.978 82.786 -7.113 1.00 51.29 81 VAL C O 1
ATOM 2108 N N . ASN B 1 84 ? 21.871 82.364 -5.950 1.00 43.34 82 ASN C N 1
ATOM 2109 C CA . ASN B 1 84 ? 22.790 82.624 -7.061 1.00 51.07 82 ASN C CA 1
ATOM 2110 C C . ASN B 1 84 ? 22.645 84.046 -7.600 1.00 50.43 82 ASN C C 1
ATOM 2111 O O . ASN B 1 84 ? 22.920 84.305 -8.774 1.00 59.53 82 ASN C O 1
ATOM 2116 N N . TYR B 1 85 ? 22.207 84.969 -6.742 1.00 52.44 83 TYR C N 1
ATOM 2117 C CA . TYR B 1 85 ? 22.087 86.389 -7.076 1.00 53.00 83 TYR C CA 1
ATOM 2118 C C . TYR B 1 85 ? 21.163 86.635 -8.268 1.00 53.24 83 TYR C C 1
ATOM 2119 O O . TYR B 1 85 ? 21.333 87.614 -8.998 1.00 50.00 83 TYR C O 1
ATOM 2128 N N . ILE B 1 86 ? 20.172 85.765 -8.479 1.00 48.19 84 ILE C N 1
ATOM 2129 C CA . ILE B 1 86 ? 19.277 85.958 -9.618 1.00 53.67 84 ILE C CA 1
ATOM 2130 C C . ILE B 1 86 ? 18.314 87.114 -9.367 1.00 56.47 84 ILE C C 1
ATOM 2131 O O . ILE B 1 86 ? 17.930 87.824 -10.305 1.00 54.06 84 ILE C O 1
ATOM 2136 N N . LEU B 1 87 ? 17.907 87.329 -8.113 1.00 50.10 85 LEU C N 1
ATOM 2137 C CA . LEU B 1 87 ? 17.058 88.475 -7.799 1.00 52.62 85 LEU C CA 1
ATOM 2138 C C . LEU B 1 87 ? 17.857 89.772 -7.800 1.00 56.36 85 LEU C C 1
ATOM 2139 O O . LEU B 1 87 ? 17.412 90.781 -8.359 1.00 49.82 85 LEU C O 1
ATOM 2144 N N . ALA B 1 88 ? 19.038 89.763 -7.174 1.00 53.07 86 ALA C N 1
ATOM 2145 C CA . ALA B 1 88 ? 19.892 90.945 -7.193 1.00 53.52 86 ALA C CA 1
ATOM 2146 C C . ALA B 1 88 ? 20.274 91.330 -8.613 1.00 54.78 86 ALA C C 1
ATOM 2147 O O . ALA B 1 88 ? 20.469 92.516 -8.903 1.00 64.00 86 ALA C O 1
ATOM 2149 N N . GLU B 1 89 ? 20.388 90.348 -9.509 1.00 59.45 87 GLU C N 1
ATOM 2150 C CA . GLU B 1 89 ? 20.713 90.657 -10.896 1.00 57.14 87 GLU C CA 1
ATOM 2151 C C . GLU B 1 89 ? 19.511 91.243 -11.622 1.00 61.47 87 GLU C C 1
ATOM 2152 O O . GLU B 1 89 ? 19.655 92.180 -12.415 1.00 62.16 87 GLU C O 1
ATOM 2158 N N . LYS B 1 90 ? 18.314 90.707 -11.364 1.00 54.02 88 LYS C N 1
ATOM 2159 C CA . LYS B 1 90 ? 17.113 91.258 -11.984 1.00 58.10 88 LYS C CA 1
ATOM 2160 C C . LYS B 1 90 ? 16.846 92.674 -11.491 1.00 57.21 88 LYS C C 1
ATOM 2161 O O . LYS B 1 90 ? 16.451 93.550 -12.269 1.00 65.53 88 LYS C O 1
ATOM 2167 N N . TYR B 1 91 ? 17.072 92.919 -10.203 1.00 61.22 89 TYR C N 1
ATOM 2168 C CA . TYR B 1 91 ? 16.841 94.228 -9.597 1.00 59.38 89 TYR C CA 1
ATOM 2169 C C . TYR B 1 91 ? 18.143 94.986 -9.377 1.00 58.49 89 TYR C C 1
ATOM 2170 O O . TYR B 1 91 ? 18.294 95.705 -8.387 1.00 58.35 89 TYR C O 1
ATOM 2179 N N . LYS B 1 92 ? 19.100 94.854 -10.297 1.00 67.62 90 LYS C N 1
ATOM 2180 C CA . LYS B 1 92 ? 20.379 95.536 -10.123 1.00 69.15 90 LYS C CA 1
ATOM 2181 C C . LYS B 1 92 ? 20.230 97.052 -10.155 1.00 67.65 90 LYS C C 1
ATOM 2182 O O . LYS B 1 92 ? 20.998 97.765 -9.500 1.00 67.10 90 LYS C O 1
ATOM 2188 N N . GLU B 1 93 ? 19.267 97.564 -10.917 1.00 72.09 91 GLU C N 1
ATOM 2189 C CA . GLU B 1 93 ? 19.036 99.002 -10.939 1.00 77.71 91 GLU C CA 1
ATOM 2190 C C . GLU B 1 93 ? 18.405 99.495 -9.639 1.00 66.83 91 GLU C C 1
ATOM 2191 O O . GLU B 1 93 ? 18.558 100.669 -9.279 1.00 68.58 91 GLU C O 1
ATOM 2197 N N . LEU B 1 94 ? 17.667 98.628 -8.941 1.00 67.22 92 LEU C N 1
ATOM 2198 C CA . LEU B 1 94 ? 17.192 98.979 -7.608 1.00 66.05 92 LEU C CA 1
ATOM 2199 C C . LEU B 1 94 ? 18.356 99.169 -6.644 1.00 64.89 92 LEU C C 1
ATOM 2200 O O . LEU B 1 94 ? 18.366 100.122 -5.857 1.00 65.87 92 LEU C O 1
ATOM 2205 N N . PHE B 1 95 ? 19.344 98.269 -6.687 1.00 58.57 93 PHE C N 1
ATOM 2206 C CA . PHE B 1 95 ? 20.528 98.423 -5.846 1.00 59.80 93 PHE C CA 1
ATOM 2207 C C . PHE B 1 95 ? 21.329 99.661 -6.227 1.00 73.13 93 PHE C C 1
ATOM 2208 O O . PHE B 1 95 ? 22.030 100.228 -5.382 1.00 73.33 93 PHE C O 1
ATOM 2216 N N . GLU B 1 96 ? 21.250 100.089 -7.490 1.00 70.14 94 GLU C N 1
ATOM 2217 C CA . GLU B 1 96 ? 21.874 101.352 -7.873 1.00 77.27 94 GLU C CA 1
ATOM 2218 C C . GLU B 1 96 ? 21.185 102.528 -7.193 1.00 75.38 94 GLU C C 1
ATOM 2219 O O . GLU B 1 96 ? 21.846 103.488 -6.778 1.00 75.53 94 GLU C O 1
ATOM 2225 N N . PHE B 1 97 ? 19.858 102.469 -7.068 1.00 71.38 95 PHE C N 1
ATOM 2226 C CA . PHE B 1 97 ? 19.119 103.558 -6.436 1.00 66.01 95 PHE C CA 1
ATOM 2227 C C . PHE B 1 97 ? 19.314 103.552 -4.925 1.00 70.46 95 PHE C C 1
ATOM 2228 O O . PHE B 1 97 ? 19.599 104.593 -4.321 1.00 75.13 95 PHE C O 1
ATOM 2236 N N . THR B 1 98 ? 19.162 102.384 -4.296 1.00 67.58 96 THR C N 1
ATOM 2237 C CA . THR B 1 98 ? 19.253 102.280 -2.845 1.00 69.72 96 THR C CA 1
ATOM 2238 C C . THR B 1 98 ? 20.681 102.373 -2.327 1.00 71.70 96 THR C C 1
ATOM 2239 O O . THR B 1 98 ? 20.870 102.613 -1.129 1.00 75.39 96 THR C O 1
ATOM 2243 N N . ASN B 1 99 ? 21.680 102.188 -3.191 1.00 64.38 97 ASN C N 1
ATOM 2244 C CA . ASN B 1 99 ? 23.090 102.117 -2.804 1.00 69.56 97 ASN C CA 1
ATOM 2245 C C . ASN B 1 99 ? 23.361 100.963 -1.837 1.00 78.62 97 ASN C C 1
ATOM 2246 O O . ASN B 1 99 ? 24.360 100.971 -1.109 1.00 80.86 97 ASN C O 1
ATOM 2251 N N . MET B 1 100 ? 22.483 99.964 -1.814 1.00 65.22 98 MET C N 1
ATOM 2252 C CA . MET B 1 100 ? 22.719 98.769 -1.022 1.00 69.44 98 MET C CA 1
ATOM 2253 C C . MET B 1 100 ? 23.670 97.831 -1.759 1.00 68.61 98 MET C C 1
ATOM 2254 O O . MET B 1 100 ? 23.790 97.862 -2.986 1.00 62.09 98 MET C O 1
ATOM 2259 N N . ASP B 1 101 ? 24.346 96.993 -0.992 1.00 63.39 99 ASP C N 1
ATOM 2260 C CA . ASP B 1 101 ? 25.344 96.089 -1.549 1.00 61.28 99 ASP C CA 1
ATOM 2261 C C . ASP B 1 101 ? 24.672 94.987 -2.362 1.00 59.58 99 ASP C C 1
ATOM 2262 O O . ASP B 1 101 ? 23.954 94.162 -1.783 1.00 59.66 99 ASP C O 1
ATOM 2267 N N . PRO B 1 102 ? 24.866 94.929 -3.683 1.00 60.65 100 PRO C N 1
ATOM 2268 C CA . PRO B 1 102 ? 24.258 93.850 -4.474 1.00 64.78 100 PRO C CA 1
ATOM 2269 C C . PRO B 1 102 ? 24.948 92.508 -4.314 1.00 64.61 100 PRO C C 1
ATOM 2270 O O . PRO B 1 102 ? 24.393 91.491 -4.755 1.00 59.98 100 PRO C O 1
ATOM 2274 N N . ASP B 1 103 ? 26.131 92.471 -3.704 1.00 63.12 101 ASP C N 1
ATOM 2275 C CA . ASP B 1 103 ? 26.887 91.239 -3.533 1.00 61.93 101 ASP C CA 1
ATOM 2276 C C . ASP B 1 103 ? 26.728 90.631 -2.146 1.00 62.30 101 ASP C C 1
ATOM 2277 O O . ASP B 1 103 ? 27.279 89.555 -1.891 1.00 56.10 101 ASP C O 1
ATOM 2282 N N . PHE B 1 104 ? 25.997 91.286 -1.248 1.00 59.29 102 PHE C N 1
ATOM 2283 C CA . PHE B 1 104 ? 25.795 90.736 0.084 1.00 61.50 102 PHE C CA 1
ATOM 2284 C C . PHE B 1 104 ? 24.921 89.490 0.024 1.00 57.72 102 PHE C C 1
ATOM 2285 O O . PHE B 1 104 ? 23.957 89.420 -0.743 1.00 57.82 102 PHE C O 1
ATOM 2293 N N . SER B 1 105 ? 25.269 88.504 0.841 1.00 59.66 103 SER C N 1
ATOM 2294 C CA . SER B 1 105 ? 24.498 87.275 0.954 1.00 60.19 103 SER C CA 1
ATOM 2295 C C . SER B 1 105 ? 24.662 86.715 2.361 1.00 58.07 103 SER C C 1
ATOM 2296 O O . SER B 1 105 ? 25.788 86.420 2.784 1.00 54.25 103 SER C O 1
ATOM 2299 N N . PRO B 1 106 ? 23.576 86.565 3.115 1.00 55.95 104 PRO C N 1
ATOM 2300 C CA . PRO B 1 106 ? 23.691 86.064 4.489 1.00 48.32 104 PRO C CA 1
ATOM 2301 C C . PRO B 1 106 ? 24.156 84.615 4.513 1.00 51.92 104 PRO C C 1
ATOM 2302 O O . PRO B 1 106 ? 24.164 83.910 3.503 1.00 51.23 104 PRO C O 1
ATOM 2306 N N . LYS B 1 107 ? 24.558 84.178 5.711 1.00 48.60 105 LYS C N 1
ATOM 2307 C CA . LYS B 1 107 ? 25.046 82.812 5.880 1.00 50.33 105 LYS C CA 1
ATOM 2308 C C . LYS B 1 107 ? 23.962 81.798 5.539 1.00 43.70 105 LYS C C 1
ATOM 2309 O O . LYS B 1 107 ? 24.239 80.766 4.915 1.00 50.01 105 LYS C O 1
ATOM 2315 N N . TYR B 1 108 ? 22.724 82.075 5.937 1.00 44.72 106 TYR C N 1
ATOM 2316 C CA . TYR B 1 108 ? 21.574 81.264 5.573 1.00 41.44 106 TYR C CA 1
ATOM 2317 C C . TYR B 1 108 ? 20.490 82.169 5.009 1.00 48.85 106 TYR C C 1
ATOM 2318 O O . TYR B 1 108 ? 20.506 83.388 5.203 1.00 45.20 106 TYR C O 1
ATOM 2327 N N . ARG B 1 109 ? 19.537 81.559 4.310 1.00 38.34 107 ARG C N 1
ATOM 2328 C CA . ARG B 1 109 ? 18.444 82.289 3.686 1.00 44.66 107 ARG C CA 1
ATOM 2329 C C . ARG B 1 109 ? 17.125 81.598 4.005 1.00 41.05 107 ARG C C 1
ATOM 2330 O O . ARG B 1 109 ? 17.082 80.586 4.710 1.00 38.24 107 ARG C O 1
ATOM 2338 N N . PHE B 1 110 ? 16.037 82.177 3.489 1.00 34.49 108 PHE C N 1
ATOM 2339 C CA . PHE B 1 110 ? 14.682 81.650 3.673 1.00 40.64 108 PHE C CA 1
ATOM 2340 C C . PHE B 1 110 ? 14.281 81.611 5.147 1.00 40.81 108 PHE C C 1
ATOM 2341 O O . PHE B 1 110 ? 13.652 80.659 5.613 1.00 38.24 108 PHE C O 1
ATOM 2349 N N . TYR B 1 111 ? 14.649 82.654 5.889 1.00 45.46 109 TYR C N 1
ATOM 2350 C CA . TYR B 1 111 ? 14.109 82.833 7.228 1.00 43.06 109 TYR C CA 1
ATOM 2351 C C . TYR B 1 111 ? 12.630 83.194 7.145 1.00 38.46 109 TYR C C 1
ATOM 2352 O O . TYR B 1 111 ? 12.139 83.679 6.121 1.00 40.28 109 TYR C O 1
ATOM 2361 N N . SER B 1 112 ? 11.919 82.948 8.242 1.00 38.73 110 SER C N 1
ATOM 2362 C CA . SER B 1 112 ? 10.493 83.249 8.303 1.00 40.99 110 SER C CA 1
ATOM 2363 C C . SER B 1 112 ? 10.254 84.732 8.026 1.00 44.35 110 SER C C 1
ATOM 2364 O O . SER B 1 112 ? 10.977 85.582 8.564 1.00 34.79 110 SER C O 1
ATOM 2367 N N . PRO B 1 113 ? 9.274 85.085 7.188 1.00 34.39 111 PRO C N 1
ATOM 2368 C CA . PRO B 1 113 ? 9.033 86.512 6.924 1.00 41.74 111 PRO C CA 1
ATOM 2369 C C . PRO B 1 113 ? 8.493 87.258 8.131 1.00 45.19 111 PRO C C 1
ATOM 2370 O O . PRO B 1 113 ? 8.804 88.445 8.302 1.00 33.35 111 PRO C O 1
ATOM 2374 N N . ILE B 1 114 ? 7.701 86.598 8.977 1.00 37.59 112 ILE C N 1
ATOM 2375 C CA . ILE B 1 114 ? 7.185 87.245 10.179 1.00 36.69 112 ILE C CA 1
ATOM 2376 C C . ILE B 1 114 ? 8.320 87.540 11.152 1.00 43.27 112 ILE C C 1
ATOM 2377 O O . ILE B 1 114 ? 8.422 88.645 11.696 1.00 39.19 112 ILE C O 1
ATOM 2382 N N . ALA B 1 115 ? 9.190 86.554 11.385 1.00 38.61 113 ALA C N 1
ATOM 2383 C CA . ALA B 1 115 ? 10.302 86.755 12.309 1.00 43.45 113 ALA C CA 1
ATOM 2384 C C . ALA B 1 115 ? 11.271 87.810 11.792 1.00 43.07 113 ALA C C 1
ATOM 2385 O O . ALA B 1 115 ? 11.728 88.668 12.556 1.00 38.56 113 ALA C O 1
ATOM 2387 N N . THR B 1 116 ? 11.594 87.765 10.496 1.00 40.46 114 THR C N 1
ATOM 2388 C CA . THR B 1 116 ? 12.529 88.736 9.933 1.00 45.37 114 THR C CA 1
ATOM 2389 C C . THR B 1 116 ? 11.972 90.153 10.010 1.00 44.77 114 THR C C 1
ATOM 2390 O O . THR B 1 116 ? 12.688 91.088 10.387 1.00 41.54 114 THR C O 1
ATOM 2394 N N . CYS B 1 117 ? 10.693 90.332 9.666 1.00 39.21 115 CYS C N 1
ATOM 2395 C CA . CYS B 1 117 ? 10.098 91.664 9.724 1.00 41.25 115 CYS C CA 1
ATOM 2396 C C . CYS B 1 117 ? 10.005 92.178 11.153 1.00 45.11 115 CYS C C 1
ATOM 2397 O O . CYS B 1 117 ? 10.044 93.393 11.377 1.00 41.68 115 CYS C O 1
ATOM 2400 N N . SER B 1 118 ? 9.876 91.276 12.127 1.00 43.80 116 SER C N 1
ATOM 2401 C CA . SER B 1 118 ? 9.894 91.693 13.523 1.00 45.16 116 SER C CA 1
ATOM 2402 C C . SER B 1 118 ? 11.260 92.247 13.906 1.00 44.66 116 SER C C 1
ATOM 2403 O O . SER B 1 118 ? 11.355 93.291 14.560 1.00 47.07 116 SER C O 1
ATOM 2406 N N . TYR B 1 119 ? 12.333 91.556 13.510 1.00 43.59 117 TYR C N 1
ATOM 2407 C CA . TYR B 1 119 ? 13.675 92.103 13.686 1.00 50.77 117 TYR C CA 1
ATOM 2408 C C . TYR B 1 119 ? 13.829 93.414 12.925 1.00 45.69 117 TYR C C 1
ATOM 2409 O O . TYR B 1 119 ? 14.374 94.391 13.450 1.00 50.59 117 TYR C O 1
ATOM 2418 N N . LEU B 1 120 ? 13.351 93.448 11.678 1.00 42.13 118 LEU C N 1
ATOM 2419 C CA . LEU B 1 120 ? 13.541 94.621 10.831 1.00 45.57 118 LEU C CA 1
ATOM 2420 C C . LEU B 1 120 ? 12.827 95.846 11.388 1.00 47.11 118 LEU C C 1
ATOM 2421 O O . LEU B 1 120 ? 13.279 96.978 11.174 1.00 42.47 118 LEU C O 1
ATOM 2426 N N . SER B 1 121 ? 11.722 95.646 12.108 1.00 44.65 119 SER C N 1
ATOM 2427 C CA . SER B 1 121 ? 10.983 96.765 12.681 1.00 48.79 119 SER C CA 1
ATOM 2428 C C . SER B 1 121 ? 11.736 97.456 13.810 1.00 50.71 119 SER C C 1
ATOM 2429 O O . SER B 1 121 ? 11.319 98.538 14.236 1.00 52.32 119 SER C O 1
ATOM 2432 N N . GLN B 1 122 ? 12.824 96.864 14.305 1.00 46.45 120 GLN C N 1
ATOM 2433 C CA . GLN B 1 122 ? 13.622 97.480 15.357 1.00 51.03 120 GLN C CA 1
ATOM 2434 C C . GLN B 1 122 ? 14.654 98.465 14.824 1.00 57.06 120 GLN C C 1
ATOM 2435 O O . GLN B 1 122 ? 15.327 99.123 15.625 1.00 50.94 120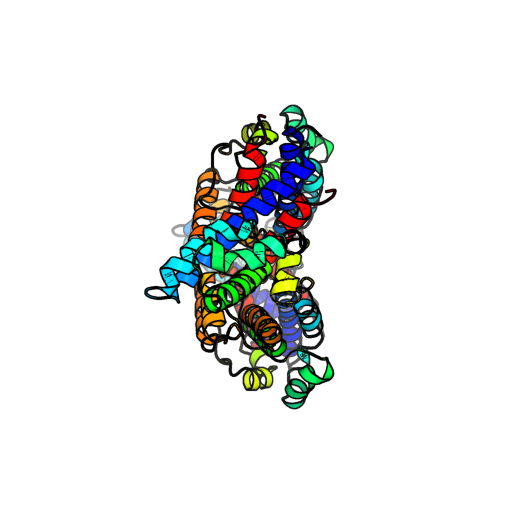 GLN C O 1
ATOM 2441 N N . TYR B 1 123 ? 14.797 98.585 13.508 1.00 50.02 121 TYR C N 1
ATOM 2442 C CA . TYR B 1 123 ? 15.859 99.376 12.907 1.00 52.80 121 TYR C CA 1
ATOM 2443 C C . TYR B 1 123 ? 15.301 100.604 12.201 1.00 53.79 121 TYR C C 1
ATOM 2444 O O . TYR B 1 123 ? 14.166 100.608 11.716 1.00 48.03 121 TYR C O 1
ATOM 2453 N N . ASP B 1 124 ? 16.121 101.652 12.155 1.00 51.38 122 ASP C N 1
ATOM 2454 C CA . ASP B 1 124 ? 15.833 102.835 11.354 1.00 61.82 122 ASP C CA 1
ATOM 2455 C C . ASP B 1 124 ? 16.115 102.500 9.894 1.00 58.04 122 ASP C C 1
ATOM 2456 O O . ASP B 1 124 ? 17.271 102.292 9.510 1.00 54.28 122 ASP C O 1
ATOM 2461 N N . LEU B 1 125 ? 15.060 102.449 9.077 1.00 50.33 123 LEU C N 1
ATOM 2462 C CA . LEU B 1 125 ? 15.216 101.999 7.698 1.00 57.84 123 LEU C CA 1
ATOM 2463 C C . LEU B 1 125 ? 16.069 102.954 6.871 1.00 66.63 123 LEU C C 1
ATOM 2464 O O . LEU B 1 125 ? 16.738 102.517 5.930 1.00 55.42 123 LEU C O 1
ATOM 2469 N N . ILE B 1 126 ? 16.071 104.243 7.197 1.00 62.33 124 ILE C N 1
ATOM 2470 C CA . ILE B 1 126 ? 16.819 105.231 6.428 1.00 67.66 124 ILE C CA 1
ATOM 2471 C C . ILE B 1 126 ? 18.114 105.636 7.139 1.00 61.79 124 ILE C C 1
ATOM 2472 O O . ILE B 1 126 ? 18.623 106.734 6.920 1.00 73.86 124 ILE C O 1
ATOM 2477 N N . SER B 1 127 ? 18.652 104.766 7.987 1.00 68.68 125 SER C N 1
ATOM 2478 C CA . SER B 1 127 ? 19.907 105.061 8.660 1.00 69.55 125 SER C CA 1
ATOM 2479 C C . SER B 1 127 ? 21.074 104.994 7.682 1.00 63.96 125 SER C C 1
ATOM 2480 O O . SER B 1 127 ? 21.059 104.233 6.710 1.00 63.23 125 SER C O 1
ATOM 2483 N N . GLU B 1 128 ? 22.100 105.805 7.952 1.00 65.14 126 GLU C N 1
ATOM 2484 C CA . GLU B 1 128 ? 23.300 105.785 7.121 1.00 77.55 126 GLU C CA 1
ATOM 2485 C C . GLU B 1 128 ? 24.035 104.457 7.236 1.00 76.59 126 GLU C C 1
ATOM 2486 O O . GLU B 1 128 ? 24.754 104.060 6.311 1.00 75.01 126 GLU C O 1
ATOM 2492 N N . SER B 1 129 ? 23.870 103.760 8.360 1.00 69.93 127 SER C N 1
ATOM 2493 C CA . SER B 1 129 ? 24.514 102.476 8.604 1.00 71.74 127 SER C CA 1
ATOM 2494 C C . SER B 1 129 ? 23.548 101.306 8.448 1.00 67.98 127 SER C C 1
ATOM 2495 O O . SER B 1 129 ? 23.727 100.267 9.091 1.00 67.99 127 SER C O 1
ATOM 2498 N N . PHE B 1 130 ? 22.524 101.453 7.603 1.00 66.14 128 PHE C N 1
ATOM 2499 C CA . PHE B 1 130 ? 21.525 100.399 7.455 1.00 66.62 128 PHE C CA 1
ATOM 2500 C C . PHE B 1 130 ? 22.131 99.111 6.916 1.00 63.23 128 PHE C C 1
ATOM 2501 O O . PHE B 1 130 ? 21.692 98.019 7.296 1.00 57.41 128 PHE C O 1
ATOM 2509 N N . GLN B 1 131 ? 23.133 99.212 6.037 1.00 55.09 129 GLN C N 1
ATOM 2510 C CA . GLN B 1 131 ? 23.798 98.012 5.541 1.00 60.83 129 GLN C CA 1
ATOM 2511 C C . GLN B 1 131 ? 24.434 97.230 6.682 1.00 63.94 129 GLN C C 1
ATOM 2512 O O . GLN B 1 131 ? 24.360 95.997 6.713 1.00 58.19 129 GLN C O 1
ATOM 2518 N N . GLN B 1 132 ? 25.067 97.929 7.628 1.00 61.83 130 GLN C N 1
ATOM 2519 C CA . GLN B 1 132 ? 25.592 97.258 8.812 1.00 62.75 130 GLN C CA 1
ATOM 2520 C C . GLN B 1 132 ? 24.474 96.707 9.690 1.00 57.70 130 GLN C C 1
ATOM 2521 O O . GLN B 1 132 ? 24.644 95.653 10.315 1.00 59.41 130 GLN C O 1
ATOM 2527 N N . ASP B 1 133 ? 23.331 97.398 9.750 1.00 55.40 131 ASP C N 1
ATOM 2528 C CA . ASP B 1 133 ? 22.197 96.876 10.507 1.00 52.63 131 ASP C CA 1
ATOM 2529 C C . ASP B 1 133 ? 21.666 95.593 9.884 1.00 51.68 131 ASP C C 1
ATOM 2530 O O . ASP B 1 133 ? 21.312 94.649 10.598 1.00 52.32 131 ASP C O 1
ATOM 2535 N N . VAL B 1 134 ? 21.598 95.542 8.551 1.00 54.41 132 VAL C N 1
ATOM 2536 C CA . VAL B 1 134 ? 21.117 94.343 7.869 1.00 48.48 132 VAL C CA 1
ATOM 2537 C C . VAL B 1 134 ? 22.053 93.168 8.121 1.00 50.56 132 VAL C C 1
ATOM 2538 O O . VAL B 1 134 ? 21.603 92.052 8.403 1.00 45.64 132 VAL C O 1
ATOM 2542 N N . THR B 1 135 ? 23.366 93.398 8.029 1.00 51.09 133 THR C N 1
ATOM 2543 C CA . THR B 1 135 ? 24.328 92.333 8.303 1.00 54.43 133 THR C CA 1
ATOM 2544 C C . THR B 1 135 ? 24.146 91.789 9.713 1.00 54.52 133 THR C C 1
ATOM 2545 O O . THR B 1 135 ? 24.114 90.571 9.923 1.00 48.28 133 THR C O 1
ATOM 2549 N N . LYS B 1 136 ? 24.018 92.686 10.695 1.00 49.79 134 LYS C N 1
ATOM 2550 C CA . LYS B 1 136 ? 23.761 92.266 12.068 1.00 44.04 134 LYS C CA 1
ATOM 2551 C C . LYS B 1 136 ? 22.405 91.586 12.208 1.00 42.60 134 LYS C C 1
ATOM 2552 O O . LYS B 1 136 ? 22.269 90.641 12.992 1.00 50.80 134 LYS C O 1
ATOM 2558 N N . LEU B 1 137 ? 21.401 92.044 11.455 1.00 44.50 135 LEU C N 1
ATOM 2559 C CA . LEU B 1 137 ? 20.078 91.426 11.513 1.00 46.79 135 LEU C CA 1
ATOM 2560 C C . LEU B 1 137 ? 20.150 89.944 11.164 1.00 49.72 135 LEU C C 1
ATOM 2561 O O . LEU B 1 137 ? 19.661 89.095 11.916 1.00 45.15 135 LEU C O 1
ATOM 2566 N N . PHE B 1 138 ? 20.740 89.616 10.012 1.00 44.97 136 PHE C N 1
ATOM 2567 C CA . PHE B 1 138 ? 20.806 88.219 9.597 1.00 49.46 136 PHE C CA 1
ATOM 2568 C C . PHE B 1 138 ? 21.735 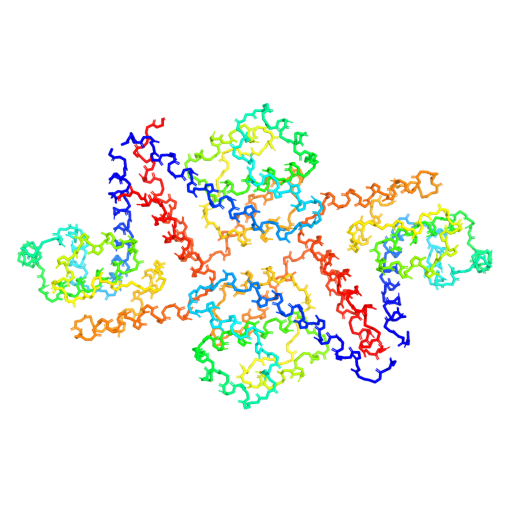87.407 10.490 1.00 51.59 136 PHE C C 1
ATOM 2569 O O . PHE B 1 138 ? 21.521 86.203 10.669 1.00 42.24 136 PHE C O 1
ATOM 2577 N N . ASP B 1 139 ? 22.763 88.041 11.059 1.00 42.68 137 ASP C N 1
ATOM 2578 C CA . ASP B 1 139 ? 23.646 87.325 11.972 1.00 44.98 137 ASP C CA 1
ATOM 2579 C C . ASP B 1 139 ? 22.932 86.989 13.276 1.00 51.57 137 ASP C C 1
ATOM 2580 O O . ASP B 1 139 ? 23.130 85.903 13.835 1.00 49.34 137 ASP C O 1
ATOM 2585 N N . ARG B 1 140 ? 22.092 87.904 13.771 1.00 49.96 138 ARG C N 1
ATOM 2586 C CA . ARG B 1 140 ? 21.299 87.617 14.964 1.00 47.60 138 ARG C CA 1
ATOM 2587 C C . ARG B 1 140 ? 20.347 86.451 14.721 1.00 49.33 138 ARG C C 1
ATOM 2588 O O . ARG B 1 140 ? 20.250 85.534 15.544 1.00 53.47 138 ARG C O 1
ATOM 2596 N N . MET B 1 141 ? 19.631 86.471 13.593 1.00 45.89 139 MET C N 1
ATOM 2597 C CA . MET B 1 141 ? 18.721 85.371 13.284 1.00 51.48 139 MET C CA 1
ATOM 2598 C C . MET B 1 141 ? 19.469 84.058 13.101 1.00 48.88 139 MET C C 1
ATOM 2599 O O . MET B 1 141 ? 18.945 82.992 13.444 1.00 48.62 139 MET C O 1
ATOM 2604 N N . HIS B 1 142 ? 20.692 84.115 12.568 1.00 45.22 140 HIS C N 1
ATOM 2605 C CA . HIS B 1 142 ? 21.503 82.911 12.436 1.00 46.54 140 HIS C CA 1
ATOM 2606 C C . HIS B 1 142 ? 21.808 82.308 13.801 1.00 52.92 140 HIS C C 1
ATOM 2607 O O . HIS B 1 142 ? 21.593 81.112 14.024 1.00 50.61 140 HIS C O 1
ATOM 2614 N N . LYS B 1 143 ? 22.306 83.125 14.734 1.00 50.94 141 LYS C N 1
ATOM 2615 C CA . LYS B 1 143 ? 22.762 82.605 16.019 1.00 51.47 141 LYS C CA 1
ATOM 2616 C C . LYS B 1 143 ? 21.618 82.130 16.908 1.00 52.24 141 LYS C C 1
ATOM 2617 O O . LYS B 1 143 ? 21.859 81.362 17.845 1.00 54.96 141 LYS C O 1
ATOM 2623 N N . GLN B 1 144 ? 20.386 82.565 16.640 1.00 55.96 142 GLN C N 1
ATOM 2624 C CA A GLN B 1 144 ? 19.220 82.157 17.415 0.56 60.76 142 GLN C CA 1
ATOM 2625 C CA B GLN B 1 144 ? 19.237 82.139 17.428 0.44 60.13 142 GLN C CA 1
ATOM 2626 C C . GLN B 1 144 ? 18.448 81.009 16.778 1.00 59.47 142 GLN C C 1
ATOM 2627 O O . GLN B 1 144 ? 17.574 80.433 17.434 1.00 56.04 142 GLN C O 1
ATOM 2638 N N . GLN B 1 145 ? 18.738 80.674 15.526 1.00 60.36 143 GLN C N 1
ATOM 2639 C CA . GLN B 1 145 ? 17.960 79.673 14.806 1.00 63.38 143 GLN C CA 1
ATOM 2640 C C . GLN B 1 145 ? 18.337 78.269 15.265 1.00 64.76 143 GLN C C 1
ATOM 2641 O O . GLN B 1 145 ? 19.528 77.959 15.378 1.00 59.85 143 GLN C O 1
ATOM 2647 N N . PRO B 1 146 ? 17.365 77.398 15.528 1.00 59.11 144 PRO C N 1
ATOM 2648 C CA . PRO B 1 146 ? 17.695 76.000 15.819 1.00 57.42 144 PRO C CA 1
ATOM 2649 C C . PRO B 1 146 ? 18.178 75.279 14.570 1.00 55.81 144 PRO C C 1
ATOM 2650 O O . PRO B 1 146 ? 17.773 75.587 13.446 1.00 53.46 144 PRO C O 1
ATOM 2654 N N . GLY B 1 147 ? 19.062 74.301 14.789 1.00 57.80 145 GLY C N 1
ATOM 2655 C CA . GLY B 1 147 ? 19.764 73.674 13.680 1.00 57.07 145 GLY C CA 1
ATOM 2656 C C . GLY B 1 147 ? 18.855 72.986 12.680 1.00 51.28 145 GLY C C 1
ATOM 2657 O O . GLY B 1 147 ? 19.150 72.967 11.482 1.00 55.02 145 GLY C O 1
ATOM 2658 N N . CYS B 1 148 ? 17.746 72.409 13.149 1.00 58.89 146 CYS C N 1
ATOM 2659 C CA . CYS B 1 148 ? 16.843 71.716 12.236 1.00 59.90 146 CYS C CA 1
ATOM 2660 C C . CYS B 1 148 ? 16.140 72.684 11.294 1.00 59.24 146 CYS C C 1
ATOM 2661 O O . CYS B 1 148 ? 15.824 72.318 10.156 1.00 57.78 146 CYS C O 1
ATOM 2664 N N . MET B 1 149 ? 15.880 73.914 11.745 1.00 61.12 147 MET C N 1
ATOM 2665 C CA . MET B 1 149 ? 15.357 74.933 10.842 1.00 47.39 147 MET C CA 1
ATOM 2666 C C . MET B 1 149 ? 16.413 75.346 9.827 1.00 49.46 147 MET C C 1
ATOM 2667 O O . MET B 1 149 ? 16.124 75.472 8.631 1.00 51.26 147 MET C O 1
ATOM 2672 N N . LEU B 1 150 ? 17.647 75.559 10.292 1.00 47.56 148 LEU C N 1
ATOM 2673 C CA . LEU B 1 150 ? 18.726 75.949 9.391 1.00 49.06 148 LEU C CA 1
ATOM 2674 C C . LEU B 1 150 ? 18.960 74.893 8.319 1.00 51.66 148 LEU C C 1
ATOM 2675 O O . LEU B 1 150 ? 19.207 75.225 7.154 1.00 43.31 148 LEU C O 1
ATOM 2680 N N . MET B 1 151 ? 18.874 73.613 8.689 1.00 44.34 149 MET C N 1
ATOM 2681 C CA . MET B 1 151 ? 19.144 72.554 7.723 1.00 57.91 149 MET C CA 1
ATOM 2682 C C . MET B 1 151 ? 18.066 72.487 6.644 1.00 40.89 149 MET C C 1
ATOM 2683 O O . MET B 1 151 ? 18.354 72.081 5.513 1.00 40.46 149 MET C O 1
ATOM 2688 N N . ASN B 1 152 ? 16.827 72.876 6.968 1.00 37.95 150 ASN C N 1
ATOM 2689 C CA . ASN B 1 152 ? 15.798 72.970 5.937 1.00 45.80 150 ASN C CA 1
ATOM 2690 C C . ASN B 1 152 ? 16.007 74.195 5.059 1.00 49.04 150 ASN C C 1
ATOM 2691 O O . ASN B 1 152 ? 15.694 74.161 3.863 1.00 47.44 150 ASN C O 1
ATOM 2696 N N . GLN B 1 153 ? 16.531 75.280 5.631 1.00 39.81 151 GLN C N 1
ATOM 2697 C CA . GLN B 1 153 ? 16.871 76.450 4.831 1.00 44.92 151 GLN C CA 1
ATOM 2698 C C . GLN B 1 153 ? 18.053 76.168 3.912 1.00 43.06 151 GLN C C 1
ATOM 2699 O O . GLN B 1 153 ? 18.119 76.711 2.803 1.00 38.81 151 GLN C O 1
ATOM 2705 N N . ILE B 1 154 ? 18.991 75.327 4.355 1.00 41.87 152 ILE C N 1
ATOM 2706 C CA . ILE B 1 154 ? 20.052 74.853 3.469 1.00 44.22 152 ILE C CA 1
ATOM 2707 C C . ILE B 1 154 ? 19.459 74.011 2.347 1.00 43.40 152 ILE C C 1
ATOM 2708 O O . ILE B 1 154 ? 19.811 74.168 1.172 1.00 43.58 152 ILE C O 1
ATOM 2713 N N . MET B 1 155 ? 18.552 73.097 2.702 1.00 40.10 153 MET C N 1
ATOM 2714 C CA . MET B 1 155 ? 18.010 72.153 1.730 1.00 53.16 153 MET C CA 1
ATOM 2715 C C . MET B 1 155 ? 17.277 72.869 0.603 1.00 42.30 153 MET C C 1
ATOM 2716 O O . MET B 1 155 ? 17.415 72.499 -0.569 1.00 41.71 153 MET C O 1
ATOM 2721 N N . VAL B 1 156 ? 16.493 73.896 0.935 1.00 39.34 154 VAL C N 1
ATOM 2722 C CA . VAL B 1 156 ? 15.772 74.644 -0.091 1.00 44.67 154 VAL C CA 1
ATOM 2723 C C . VAL B 1 156 ? 16.748 75.406 -0.978 1.00 43.93 154 VAL C C 1
ATOM 2724 O O . VAL B 1 156 ? 16.622 75.408 -2.209 1.00 43.07 154 VAL C O 1
ATOM 2728 N N . SER B 1 157 ? 17.738 76.061 -0.368 1.00 45.22 155 SER C N 1
ATOM 2729 C CA . SER B 1 157 ? 18.725 76.793 -1.153 1.00 42.25 155 SER C CA 1
ATOM 2730 C C . SER B 1 157 ? 19.526 75.853 -2.047 1.00 45.49 155 SER C C 1
ATOM 2731 O O . SER B 1 157 ? 19.817 76.181 -3.204 1.00 45.60 155 SER C O 1
ATOM 2734 N N . ASN B 1 158 ? 19.876 74.668 -1.538 1.00 42.91 156 ASN C N 1
ATOM 2735 C CA . ASN B 1 158 ? 20.616 73.709 -2.353 1.00 45.52 156 ASN C CA 1
ATOM 2736 C C . ASN B 1 158 ? 19.770 73.191 -3.510 1.00 48.65 156 ASN C C 1
ATOM 2737 O O . ASN B 1 158 ? 20.285 72.978 -4.614 1.00 46.35 156 ASN C O 1
ATOM 2742 N N . LEU B 1 159 ? 18.472 72.982 -3.276 1.00 44.62 157 LEU C N 1
ATOM 2743 C CA . LEU B 1 159 ? 17.599 72.492 -4.339 1.00 48.45 157 LEU C CA 1
ATOM 2744 C C . LEU B 1 159 ? 17.496 73.503 -5.473 1.00 46.64 157 LEU C C 1
ATOM 2745 O O . LEU B 1 159 ? 17.529 73.132 -6.653 1.00 46.76 157 LEU C O 1
ATOM 2750 N N . ILE B 1 160 ? 17.376 74.787 -5.134 1.00 41.47 158 ILE C N 1
ATOM 2751 C CA . ILE B 1 160 ? 17.285 75.820 -6.159 1.00 47.55 158 ILE C CA 1
ATOM 2752 C C . ILE B 1 160 ? 18.619 75.979 -6.878 1.00 46.36 158 ILE C C 1
ATOM 2753 O O . ILE B 1 160 ? 18.660 76.217 -8.092 1.00 47.09 158 ILE C O 1
ATOM 2758 N N . LYS B 1 161 ? 19.731 75.839 -6.150 1.00 51.45 159 LYS C N 1
ATOM 2759 C CA . LYS B 1 161 ? 21.042 75.908 -6.787 1.00 44.60 159 LYS C CA 1
ATOM 2760 C C . LYS B 1 161 ? 21.224 74.784 -7.801 1.00 48.08 159 LYS C C 1
ATOM 2761 O O . LYS B 1 161 ? 21.776 75.001 -8.886 1.00 45.44 159 LYS C O 1
ATOM 2767 N N . ASN B 1 162 ? 20.761 73.576 -7.468 1.00 47.62 160 ASN C N 1
ATOM 2768 C CA . ASN B 1 162 ? 20.887 72.457 -8.397 1.00 53.25 160 ASN C CA 1
ATOM 2769 C C . ASN B 1 162 ? 20.002 72.648 -9.623 1.00 52.20 160 ASN C C 1
ATOM 2770 O O . ASN B 1 162 ? 20.397 72.291 -10.739 1.00 51.99 160 ASN C O 1
ATOM 2775 N N . LEU B 1 163 ? 18.801 73.204 -9.436 1.00 48.17 161 LEU C N 1
ATOM 2776 C CA . LEU B 1 163 ? 17.956 73.534 -10.579 1.00 50.81 161 LEU C CA 1
ATOM 2777 C C . LEU B 1 163 ? 18.648 74.526 -11.504 1.00 51.25 161 LEU C C 1
ATOM 2778 O O . LEU B 1 163 ? 18.616 74.372 -12.730 1.00 50.01 161 LEU C O 1
ATOM 2783 N N . LEU B 1 164 ? 19.290 75.547 -10.932 1.00 48.08 162 LEU C N 1
ATOM 2784 C CA . LEU B 1 164 ? 19.948 76.577 -11.726 1.00 51.90 162 LEU C CA 1
ATOM 2785 C C . LEU B 1 164 ? 21.211 76.081 -12.420 1.00 52.52 162 LEU C C 1
ATOM 2786 O O . LEU B 1 164 ? 21.721 76.778 -13.304 1.00 57.11 162 LEU C O 1
ATOM 2791 N N . LYS B 1 165 ? 21.728 74.906 -12.046 1.00 45.94 163 LYS C N 1
ATOM 2792 C CA . LYS B 1 165 ? 22.863 74.339 -12.769 1.00 57.01 163 LYS C CA 1
ATOM 2793 C C . LYS B 1 165 ? 22.504 74.034 -14.217 1.00 59.64 163 LYS C C 1
ATOM 2794 O O . LYS B 1 165 ? 23.382 74.034 -15.087 1.00 56.96 163 LYS C O 1
ATOM 2800 N N . ASN B 1 166 ? 21.228 73.775 -14.495 1.00 52.97 164 ASN C N 1
ATOM 2801 C CA . ASN B 1 166 ? 20.748 73.515 -15.846 1.00 60.75 164 ASN C CA 1
ATOM 2802 C C . ASN B 1 166 ? 20.518 74.790 -16.648 1.00 67.53 164 ASN C C 1
ATOM 2803 O O . ASN B 1 166 ? 20.002 74.716 -17.768 1.00 61.71 164 ASN C O 1
ATOM 2808 N N . VAL B 1 167 ? 20.886 75.947 -16.106 1.00 72.03 165 VAL C N 1
ATOM 2809 C CA . VAL B 1 167 ? 20.679 77.235 -16.758 1.00 65.15 165 VAL C CA 1
ATOM 2810 C C . VAL B 1 167 ? 22.039 77.793 -17.156 1.00 79.40 165 VAL C C 1
ATOM 2811 O O . VAL B 1 167 ? 22.903 78.015 -16.298 1.00 77.14 165 VAL C O 1
ATOM 2815 N N . GLN B 1 168 ? 22.232 78.007 -18.455 1.00 99.05 166 GLN C N 1
ATOM 2816 C CA . GLN B 1 168 ? 23.428 78.658 -18.974 1.00 108.26 166 GLN C CA 1
ATOM 2817 C C . GLN B 1 168 ? 23.293 80.175 -19.013 1.00 117.45 166 GLN C C 1
ATOM 2818 O O . GLN B 1 168 ? 24.198 80.851 -19.515 1.00 125.98 166 GLN C O 1
ATOM 2824 N N . THR B 1 169 ? 22.185 80.707 -18.497 1.00 128.23 167 THR C N 1
ATOM 2825 C CA . THR B 1 169 ? 21.896 82.141 -18.430 1.00 135.15 167 THR C CA 1
ATOM 2826 C C . THR B 1 169 ? 21.695 82.750 -19.813 1.00 127.90 167 THR C C 1
ATOM 2827 O O . THR B 1 169 ? 20.644 83.328 -20.095 1.00 123.89 167 THR C O 1
ATOM 2831 N N . GLY C 1 1 ? 11.582 70.611 -22.666 1.00 58.13 -1 GLY D N 1
ATOM 2832 C CA . GLY C 1 1 ? 11.820 69.559 -21.695 1.00 60.51 -1 GLY D CA 1
ATOM 2833 C C . GLY C 1 1 ? 12.325 70.071 -20.360 1.00 62.66 -1 GLY D C 1
ATOM 2834 O O . GLY C 1 1 ? 13.024 69.362 -19.637 1.00 64.56 -1 GLY D O 1
ATOM 2835 N N . HIS C 1 2 ? 11.965 71.313 -20.029 1.00 62.96 0 HIS D N 1
ATOM 2836 C CA . HIS C 1 2 ? 12.416 71.904 -18.775 1.00 60.19 0 HIS D CA 1
ATOM 2837 C C . HIS C 1 2 ? 11.590 71.430 -17.586 1.00 60.63 0 HIS D C 1
ATOM 2838 O O . HIS C 1 2 ? 12.121 71.323 -16.475 1.00 54.55 0 HIS D O 1
ATOM 2845 N N . MET C 1 3 ? 10.302 71.141 -17.792 1.00 60.45 1 MET D N 1
ATOM 2846 C CA . MET C 1 3 ? 9.473 70.678 -16.684 1.00 66.38 1 MET D CA 1
ATOM 2847 C C . MET C 1 3 ? 9.882 69.282 -16.234 1.00 60.21 1 MET D C 1
ATOM 2848 O O . MET C 1 3 ? 9.835 68.971 -15.038 1.00 65.47 1 MET D O 1
ATOM 2853 N N . ASN C 1 4 ? 10.289 68.425 -17.174 1.00 56.58 2 ASN D N 1
ATOM 2854 C CA . ASN C 1 4 ? 10.811 67.120 -16.787 1.00 64.57 2 ASN D CA 1
ATOM 2855 C C . ASN C 1 4 ? 12.182 67.242 -16.135 1.00 61.50 2 ASN D C 1
ATOM 2856 O O . ASN C 1 4 ? 12.536 66.421 -15.282 1.00 58.47 2 ASN D O 1
ATOM 2861 N N . THR C 1 5 ? 12.962 68.254 -16.523 1.00 54.46 3 THR D N 1
ATOM 2862 C CA . THR C 1 5 ? 14.226 68.518 -15.842 1.00 62.61 3 THR D CA 1
ATOM 2863 C C . THR C 1 5 ? 13.990 68.949 -14.400 1.00 58.35 3 THR D C 1
ATOM 2864 O O . THR C 1 5 ? 14.714 68.524 -13.492 1.00 54.24 3 THR D O 1
ATOM 2868 N N . ILE C 1 6 ? 12.980 69.790 -14.169 1.00 53.85 4 ILE D N 1
ATOM 2869 C CA . ILE C 1 6 ? 12.665 70.224 -12.811 1.00 60.19 4 ILE D CA 1
ATOM 2870 C C . ILE C 1 6 ? 12.267 69.030 -11.952 1.00 58.59 4 ILE D C 1
ATOM 2871 O O . ILE C 1 6 ? 12.743 68.870 -10.823 1.00 46.44 4 ILE D O 1
ATOM 2876 N N . LYS C 1 7 ? 11.397 68.168 -12.483 1.00 58.37 5 LYS D N 1
ATOM 2877 C CA . LYS C 1 7 ? 10.949 67.006 -11.722 1.00 59.04 5 LYS D CA 1
ATOM 2878 C C . LYS C 1 7 ? 12.093 66.030 -11.472 1.00 52.70 5 LYS D C 1
ATOM 2879 O O . LYS C 1 7 ? 12.196 65.452 -10.383 1.00 58.09 5 LYS D O 1
ATOM 2885 N N . THR C 1 8 ? 12.970 65.845 -12.461 1.00 54.76 6 THR D N 1
ATOM 2886 C CA . THR C 1 8 ? 14.103 64.939 -12.294 1.00 58.09 6 THR D CA 1
ATOM 2887 C C . THR C 1 8 ? 15.091 65.466 -11.259 1.00 54.27 6 THR D C 1
ATOM 2888 O O . THR C 1 8 ? 15.571 64.706 -10.409 1.00 53.37 6 THR D O 1
ATOM 2892 N N . VAL C 1 9 ? 15.403 66.763 -11.310 1.00 57.92 7 VAL D N 1
ATOM 2893 C CA . VAL C 1 9 ? 16.355 67.333 -10.360 1.00 53.91 7 VAL D CA 1
ATOM 2894 C C . VAL C 1 9 ? 15.775 67.332 -8.950 1.00 47.91 7 VAL D C 1
ATOM 2895 O O . VAL C 1 9 ? 16.486 67.065 -7.973 1.00 51.25 7 VAL D O 1
ATOM 2899 N N . ILE C 1 10 ? 14.480 67.626 -8.819 1.00 50.64 8 ILE D N 1
ATOM 2900 C CA . ILE C 1 10 ? 13.858 67.649 -7.498 1.00 47.40 8 ILE D CA 1
ATOM 2901 C C . ILE C 1 10 ? 13.855 66.255 -6.883 1.00 56.56 8 ILE D C 1
ATOM 2902 O O . ILE C 1 10 ? 14.139 66.088 -5.691 1.00 55.16 8 ILE D O 1
ATOM 2907 N N . ILE C 1 11 ? 13.538 65.233 -7.683 1.00 54.15 9 ILE D N 1
ATOM 2908 C CA . ILE C 1 11 ? 13.622 63.856 -7.200 1.00 55.32 9 ILE D CA 1
ATOM 2909 C C . ILE C 1 11 ? 15.038 63.546 -6.733 1.00 54.93 9 ILE D C 1
ATOM 2910 O O . ILE C 1 11 ? 15.240 62.925 -5.681 1.00 58.43 9 ILE D O 1
ATOM 2915 N N . SER C 1 12 ? 16.040 63.989 -7.495 1.00 54.64 10 SER D N 1
ATOM 2916 C CA . SER C 1 12 ? 17.427 63.738 -7.119 1.00 55.39 10 SER D CA 1
ATOM 2917 C C . SER C 1 12 ? 17.797 64.475 -5.836 1.00 57.21 10 SER D C 1
ATOM 2918 O O . SER C 1 12 ? 18.537 63.943 -5.001 1.00 53.08 10 SER D O 1
ATOM 2921 N N . GLU C 1 13 ? 17.288 65.698 -5.661 1.00 57.00 11 GLU D N 1
ATOM 2922 C CA . GLU C 1 13 ? 17.594 66.460 -4.453 1.00 47.52 11 GLU D CA 1
ATOM 2923 C C . GLU C 1 13 ? 16.922 65.854 -3.227 1.00 51.05 11 GLU D C 1
ATOM 2924 O O . GLU C 1 13 ? 17.534 65.774 -2.155 1.00 48.72 11 GLU D O 1
ATOM 2930 N N . LEU C 1 14 ? 15.663 65.431 -3.358 1.00 48.41 12 LEU D N 1
ATOM 2931 C CA . LEU C 1 14 ? 14.997 64.772 -2.240 1.00 49.01 12 LEU D CA 1
ATOM 2932 C C . LEU C 1 14 ? 15.717 63.487 -1.855 1.00 50.88 12 LEU D C 1
ATOM 2933 O O . LEU C 1 14 ? 15.824 63.158 -0.667 1.00 58.63 12 LEU D O 1
ATOM 2938 N N . GLU C 1 15 ? 16.226 62.750 -2.847 1.00 51.47 13 GLU D N 1
ATOM 2939 C CA . GLU C 1 15 ? 16.992 61.543 -2.553 1.00 54.04 13 GLU D CA 1
ATOM 2940 C C . GLU C 1 15 ? 18.302 61.865 -1.846 1.00 53.35 13 GLU D C 1
ATOM 2941 O O . GLU C 1 15 ? 18.779 61.060 -1.038 1.00 54.70 13 GLU D O 1
ATOM 2947 N N . LYS C 1 16 ? 18.901 63.025 -2.137 1.00 49.86 14 LYS D N 1
ATOM 2948 C CA . LYS C 1 16 ? 20.070 63.460 -1.379 1.00 57.40 14 LYS D CA 1
ATOM 2949 C C . LYS C 1 16 ? 19.742 63.595 0.102 1.00 48.98 14 LYS D C 1
ATOM 2950 O O . LYS C 1 16 ? 20.570 63.273 0.962 1.00 56.98 14 LYS D O 1
ATOM 2956 N N . ASN C 1 17 ? 18.540 64.079 0.419 1.00 45.59 15 ASN D N 1
ATOM 2957 C CA . ASN C 1 17 ? 18.135 64.190 1.814 1.00 50.09 15 ASN D CA 1
ATOM 2958 C C . ASN C 1 17 ? 17.734 62.841 2.392 1.00 51.53 15 ASN D C 1
ATOM 2959 O O . ASN C 1 17 ? 17.949 62.596 3.585 1.00 49.49 15 ASN D O 1
ATOM 2964 N N . VAL C 1 18 ? 17.152 61.963 1.572 1.00 48.39 16 VAL D N 1
ATOM 2965 C CA . VAL C 1 18 ? 16.931 60.586 2.003 1.00 50.53 16 VAL D CA 1
ATOM 2966 C C . VAL C 1 18 ? 18.260 59.927 2.348 1.00 57.79 16 VAL D C 1
ATOM 2967 O O . VAL C 1 18 ? 18.362 59.171 3.322 1.00 57.53 16 VAL D O 1
ATOM 2971 N N . ASP C 1 19 ? 19.304 60.222 1.567 1.00 57.38 17 ASP D N 1
ATOM 2972 C CA . ASP C 1 19 ? 20.635 59.702 1.867 1.00 57.65 17 ASP D CA 1
ATOM 2973 C C . ASP C 1 19 ? 21.103 60.152 3.245 1.00 62.58 17 ASP D C 1
ATOM 2974 O O . ASP C 1 19 ? 21.608 59.348 4.036 1.00 60.32 17 ASP D O 1
ATOM 2979 N N . GLU C 1 20 ? 20.941 61.443 3.551 1.00 62.74 18 GLU D N 1
ATOM 2980 C CA . GLU C 1 20 ? 21.378 61.949 4.848 1.00 62.70 18 GLU D CA 1
ATOM 2981 C C . GLU C 1 20 ? 20.518 61.403 5.981 1.00 60.39 18 GLU D C 1
ATOM 2982 O O . GLU C 1 20 ? 21.014 61.217 7.098 1.00 50.64 18 GLU D O 1
ATOM 2988 N N . PHE C 1 21 ? 19.235 61.150 5.716 1.00 58.53 19 PHE D N 1
ATOM 2989 C CA . PHE C 1 21 ? 18.404 60.445 6.686 1.00 55.95 19 PHE D CA 1
ATOM 2990 C C . PHE C 1 21 ? 18.948 59.045 6.937 1.00 62.18 19 PHE D C 1
ATOM 2991 O O . PHE C 1 21 ? 19.092 58.617 8.089 1.00 62.23 19 PHE D O 1
ATOM 2999 N N . LEU C 1 22 ? 19.258 58.316 5.862 1.00 59.12 20 LEU D N 1
ATOM 3000 C CA . LEU C 1 22 ? 19.774 56.958 6.005 1.00 61.14 20 LEU D CA 1
ATOM 3001 C C . LEU C 1 22 ? 21.152 56.945 6.652 1.00 65.26 20 LEU D C 1
ATOM 3002 O O . LEU C 1 22 ? 21.471 56.017 7.405 1.00 71.53 20 LEU D O 1
ATOM 3007 N N . ASN C 1 23 ? 21.981 57.955 6.374 1.00 65.70 21 ASN D N 1
ATOM 3008 C CA . ASN C 1 23 ? 23.270 58.052 7.051 1.00 66.44 21 ASN D CA 1
ATOM 3009 C C . ASN C 1 23 ? 23.100 58.310 8.542 1.00 67.63 21 ASN D C 1
ATOM 3010 O O . ASN C 1 23 ? 23.909 57.839 9.349 1.00 73.58 21 ASN D O 1
ATOM 3015 N N . SER C 1 24 ? 22.058 59.052 8.924 1.00 62.05 22 SER D N 1
ATOM 3016 C CA . SER C 1 24 ? 21.797 59.285 10.339 1.00 61.96 22 SER D CA 1
ATOM 3017 C C . SER C 1 24 ? 21.359 58.009 11.044 1.00 64.50 22 SER D C 1
ATOM 3018 O O . SER C 1 24 ? 21.631 57.837 12.237 1.00 66.71 22 SER D O 1
ATOM 3021 N N . TYR C 1 25 ? 20.687 57.105 10.327 1.00 63.49 23 TYR D N 1
ATOM 3022 C CA . TYR C 1 25 ? 20.266 55.845 10.926 1.00 68.97 23 TYR D CA 1
ATOM 3023 C C . TYR C 1 25 ? 21.430 54.880 11.115 1.00 75.42 23 TYR D C 1
ATOM 3024 O O . TYR C 1 25 ? 21.304 53.919 11.883 1.00 67.62 23 TYR D O 1
ATOM 3033 N N . LEU C 1 26 ? 22.560 55.117 10.442 1.00 76.04 24 LEU D N 1
ATOM 3034 C CA . LEU C 1 26 ? 23.723 54.249 10.608 1.00 75.62 24 LEU D CA 1
ATOM 3035 C C . LEU C 1 26 ? 24.254 54.284 12.035 1.00 82.62 24 LEU D C 1
ATOM 3036 O O . LEU C 1 26 ? 24.860 53.309 12.494 1.00 80.68 24 LEU D O 1
ATOM 3041 N N . GLU C 1 27 ? 24.036 55.390 12.751 1.00 74.68 25 GLU D N 1
ATOM 3042 C CA . GLU C 1 27 ? 24.489 55.510 14.131 1.00 81.25 25 GLU D CA 1
ATOM 3043 C C . GLU C 1 27 ? 23.781 54.545 15.073 1.00 87.38 25 GLU D C 1
ATOM 3044 O O . GLU C 1 27 ? 24.214 54.398 16.221 1.00 80.11 25 GLU D O 1
ATOM 3050 N N . TYR C 1 28 ? 22.712 53.890 14.623 1.00 81.52 26 TYR D N 1
ATOM 3051 C CA . TYR C 1 28 ? 22.003 52.896 15.414 1.00 86.16 26 TYR D CA 1
ATOM 3052 C C . TYR C 1 28 ? 22.316 51.473 14.970 1.00 87.45 26 TYR D C 1
ATOM 3053 O O . TYR C 1 28 ? 21.645 50.533 15.408 1.00 85.76 26 TYR D O 1
ATOM 3062 N N . LEU C 1 29 ? 23.318 51.298 14.111 1.00 88.11 27 LEU D N 1
ATOM 3063 C CA . LEU C 1 29 ? 23.754 49.993 13.638 1.00 97.34 27 LEU D CA 1
ATOM 3064 C C . LEU C 1 29 ? 25.233 49.816 13.947 1.00 100.49 27 LEU D C 1
ATOM 3065 O O . LEU C 1 29 ? 26.009 50.776 13.889 1.00 104.57 27 LEU D O 1
ATOM 3070 N N . LYS C 1 30 ? 25.621 48.585 14.271 1.00 113.37 28 LYS D N 1
ATOM 3071 C CA . LYS C 1 30 ? 26.979 48.281 14.690 1.00 117.25 28 LYS D CA 1
ATOM 3072 C C . LYS C 1 30 ? 27.492 47.061 13.939 1.00 116.23 28 LYS D C 1
ATOM 3073 O O . LYS C 1 30 ? 26.724 46.164 13.578 1.00 120.83 28 LYS D O 1
ATOM 3079 N N . TYR C 1 31 ? 28.803 47.053 13.695 1.00 123.14 29 TYR D N 1
ATOM 3080 C CA . TYR C 1 31 ? 29.532 45.893 13.172 1.00 126.68 29 TYR D CA 1
ATOM 3081 C C . TYR C 1 31 ? 29.009 45.563 11.778 1.00 123.62 29 TYR D C 1
ATOM 3082 O O . TYR C 1 31 ? 29.084 46.432 10.892 1.00 121.33 29 TYR D O 1
ATOM 3091 N N . ASP C 1 32 ? 28.487 44.358 11.530 1.00 126.10 30 ASP D N 1
ATOM 3092 C CA . ASP C 1 32 ? 28.165 43.952 10.165 1.00 124.99 30 ASP D CA 1
ATOM 3093 C C . ASP C 1 32 ? 26.960 44.698 9.612 1.00 118.68 30 ASP D C 1
ATOM 3094 O O . ASP C 1 32 ? 26.885 44.932 8.400 1.00 119.34 30 ASP D O 1
ATOM 3099 N N . ASP C 1 33 ? 26.005 45.061 10.472 1.00 118.65 31 ASP D N 1
ATOM 3100 C CA . ASP C 1 33 ? 24.828 45.792 10.012 1.00 120.02 31 ASP D CA 1
ATOM 3101 C C . ASP C 1 33 ? 25.224 47.115 9.371 1.00 112.88 31 ASP D C 1
ATOM 3102 O O . ASP C 1 33 ? 24.589 47.567 8.410 1.00 108.95 31 ASP D O 1
ATOM 3107 N N . TYR C 1 34 ? 26.281 47.743 9.890 1.00 113.22 32 TYR D N 1
ATOM 3108 C CA . TYR C 1 34 ? 26.777 48.996 9.330 1.00 112.26 32 TYR D CA 1
ATOM 3109 C C . TYR C 1 34 ? 27.185 48.822 7.872 1.00 111.87 32 TYR D C 1
ATOM 3110 O O . TYR C 1 34 ? 26.861 49.657 7.020 1.00 104.86 32 TYR D O 1
ATOM 3119 N N . ASP C 1 35 ? 27.887 47.728 7.566 1.00 107.26 33 ASP D N 1
ATOM 3120 C CA . ASP C 1 35 ? 28.470 47.559 6.238 1.00 112.30 33 ASP D CA 1
ATOM 3121 C C . ASP C 1 35 ? 27.392 47.372 5.177 1.00 106.12 33 ASP D C 1
ATOM 3122 O O . ASP C 1 35 ? 27.447 47.988 4.106 1.00 101.27 33 ASP D O 1
ATOM 3127 N N . GLN C 1 36 ? 26.404 46.519 5.456 1.00 107.99 34 GLN D N 1
ATOM 3128 C CA . GLN C 1 36 ? 25.382 46.218 4.459 1.00 102.11 34 GLN D CA 1
ATOM 3129 C C . GLN C 1 36 ? 24.419 47.382 4.256 1.00 95.56 34 GLN D C 1
ATOM 3130 O O . GLN C 1 36 ? 23.957 47.612 3.131 1.00 91.68 34 GLN D O 1
ATOM 3136 N N . TYR C 1 37 ? 24.115 48.132 5.318 1.00 94.87 35 TYR D N 1
ATOM 3137 C CA . TYR C 1 37 ? 23.260 49.303 5.164 1.00 92.40 35 TYR D CA 1
ATOM 3138 C C . TYR C 1 37 ? 23.952 50.383 4.346 1.00 85.32 35 TYR D C 1
ATOM 3139 O O . TYR C 1 37 ? 23.317 51.024 3.502 1.00 79.35 35 TYR D O 1
ATOM 3148 N N . CYS C 1 38 ? 25.248 50.608 4.587 1.00 88.80 36 CYS D N 1
ATOM 3149 C CA . CYS C 1 38 ? 26.008 51.534 3.753 1.00 82.37 36 CYS D CA 1
ATOM 3150 C C . CYS C 1 38 ? 25.916 51.151 2.282 1.00 84.89 36 CYS D C 1
ATOM 3151 O O . CYS C 1 38 ? 25.801 52.020 1.410 1.00 84.57 36 CYS D O 1
ATOM 3154 N N . THR C 1 39 ? 25.960 49.850 1.991 1.00 78.12 37 THR D N 1
ATOM 3155 C CA . THR C 1 39 ? 25.808 49.390 0.615 1.00 81.15 37 THR D CA 1
ATOM 3156 C C . THR C 1 39 ? 24.421 49.725 0.079 1.00 85.20 37 THR D C 1
ATOM 3157 O O . THR C 1 39 ? 24.282 50.283 -1.016 1.00 84.35 37 THR D O 1
ATOM 3161 N N . MET C 1 40 ? 23.379 49.409 0.855 1.00 87.42 38 MET D N 1
ATOM 3162 C CA . MET C 1 40 ? 22.009 49.584 0.381 1.00 82.09 38 MET D CA 1
ATOM 3163 C C . MET C 1 40 ? 21.651 51.051 0.174 1.00 77.74 38 MET D C 1
ATOM 3164 O O . MET C 1 40 ? 20.758 51.359 -0.624 1.00 74.70 38 MET D O 1
ATOM 3169 N N . ILE C 1 41 ? 22.326 51.967 0.874 1.00 70.86 39 ILE D N 1
ATOM 3170 C CA . ILE C 1 41 ? 22.097 53.389 0.631 1.00 78.77 39 ILE D CA 1
ATOM 3171 C C . ILE C 1 41 ? 22.509 53.764 -0.787 1.00 77.28 39 ILE D C 1
ATOM 3172 O O . ILE C 1 41 ? 21.923 54.666 -1.397 1.00 77.81 39 ILE D O 1
ATOM 3177 N N . GLY C 1 42 ? 23.502 53.069 -1.346 1.00 81.06 40 GLY D N 1
ATOM 3178 C CA . GLY C 1 42 ? 23.977 53.414 -2.673 1.00 76.74 40 GLY D CA 1
ATOM 3179 C C . GLY C 1 42 ? 23.161 52.842 -3.812 1.00 78.75 40 GLY D C 1
ATOM 3180 O O . GLY C 1 42 ? 23.294 53.311 -4.947 1.00 77.26 40 GLY D O 1
ATOM 3181 N N . LEU C 1 43 ? 22.315 51.850 -3.542 1.00 79.05 41 LEU D N 1
ATOM 3182 C CA . LEU C 1 43 ? 21.609 51.147 -4.602 1.00 78.38 41 LEU D CA 1
ATOM 3183 C C . LEU C 1 43 ? 20.092 51.231 -4.509 1.00 74.80 41 LEU D C 1
ATOM 3184 O O . LEU C 1 43 ? 19.410 50.639 -5.354 1.00 76.29 41 LEU D O 1
ATOM 3189 N N . TYR C 1 44 ? 19.535 51.951 -3.530 1.00 73.83 42 TYR D N 1
ATOM 3190 C CA . TYR C 1 44 ? 18.084 51.931 -3.361 1.00 68.79 42 TYR D CA 1
ATOM 3191 C C . TYR C 1 44 ? 17.347 52.592 -4.521 1.00 71.81 42 TYR D C 1
ATOM 3192 O O . TYR C 1 44 ? 16.135 52.395 -4.653 1.00 70.65 42 TYR D O 1
ATOM 3201 N N . ASP C 1 45 ? 18.038 53.363 -5.365 1.00 67.44 43 ASP D N 1
ATOM 3202 C CA . ASP C 1 45 ? 17.388 53.901 -6.556 1.00 72.09 43 ASP D CA 1
ATOM 3203 C C . ASP C 1 45 ? 17.142 52.841 -7.623 1.00 80.35 43 ASP D C 1
ATOM 3204 O O . ASP C 1 45 ? 16.522 53.150 -8.647 1.00 81.91 43 ASP D O 1
ATOM 3209 N N . GLU C 1 46 ? 17.615 51.612 -7.413 1.00 75.46 44 GLU D N 1
ATOM 3210 C CA . GLU C 1 46 ? 17.316 50.491 -8.293 1.00 81.82 44 GLU D CA 1
ATOM 3211 C C . GLU C 1 46 ? 16.053 49.743 -7.888 1.00 84.41 44 GLU D C 1
ATOM 3212 O O . GLU C 1 46 ? 15.629 48.836 -8.613 1.00 86.93 44 GLU D O 1
ATOM 3218 N N . LEU C 1 47 ? 15.447 50.096 -6.756 1.00 79.91 45 LEU D N 1
ATOM 3219 C CA . LEU C 1 47 ? 14.283 49.378 -6.237 1.00 79.37 45 LEU D CA 1
ATOM 3220 C C . LEU C 1 47 ? 12.996 49.913 -6.869 1.00 81.69 45 LEU D C 1
ATOM 3221 O O . LEU C 1 47 ? 12.097 50.420 -6.200 1.00 75.68 45 LEU D O 1
ATOM 3226 N N . THR C 1 48 ? 12.920 49.782 -8.194 1.00 90.13 46 THR D N 1
ATOM 3227 C CA . THR C 1 48 ? 11.790 50.291 -8.958 1.00 94.04 46 THR D CA 1
ATOM 3228 C C . THR C 1 48 ? 10.956 49.203 -9.621 1.00 98.68 46 THR D C 1
ATOM 3229 O O . THR C 1 48 ? 9.898 49.516 -10.178 1.00 107.59 46 THR D O 1
ATOM 3233 N N . ASP C 1 49 ? 11.394 47.946 -9.583 1.00 95.71 47 ASP D N 1
ATOM 3234 C CA . ASP C 1 49 ? 10.609 46.838 -10.106 1.00 97.67 47 ASP D CA 1
ATOM 3235 C C . ASP C 1 49 ? 10.783 45.631 -9.197 1.00 97.66 47 ASP D C 1
ATOM 3236 O O . ASP C 1 49 ? 11.813 45.478 -8.535 1.00 93.65 47 ASP D O 1
ATOM 3241 N N . GLN C 1 50 ? 9.763 44.769 -9.177 1.00 99.64 48 GLN D N 1
ATOM 3242 C CA . GLN C 1 50 ? 9.777 43.627 -8.268 1.00 100.34 48 GLN D CA 1
ATOM 3243 C C . GLN C 1 50 ? 10.880 42.635 -8.613 1.00 102.82 48 GLN D C 1
ATOM 3244 O O . GLN C 1 50 ? 11.385 41.943 -7.721 1.00 99.92 48 GLN D O 1
ATOM 3250 N N . GLU C 1 51 ? 11.258 42.540 -9.890 1.00 110.32 49 GLU D N 1
ATOM 3251 C CA . GLU C 1 51 ? 12.378 41.684 -10.269 1.00 123.68 49 GLU D CA 1
ATOM 3252 C C . GLU C 1 51 ? 13.662 42.144 -9.591 1.00 113.97 49 GLU D C 1
ATOM 3253 O O . GLU C 1 51 ? 14.327 41.367 -8.897 1.00 117.24 49 GLU D O 1
ATOM 3259 N N . SER C 1 52 ? 14.020 43.417 -9.775 1.00 99.62 50 SER D N 1
ATOM 3260 C CA . SER C 1 52 ? 15.216 43.955 -9.135 1.00 102.18 50 SER D CA 1
ATOM 3261 C C . SER C 1 52 ? 15.139 43.812 -7.620 1.00 105.10 50 SER D C 1
ATOM 3262 O O . SER C 1 52 ? 16.101 43.375 -6.978 1.00 108.07 50 SER D O 1
ATOM 3265 N N . ILE C 1 53 ? 13.988 44.160 -7.036 1.00 97.45 51 ILE D N 1
ATOM 3266 C CA . ILE C 1 53 ? 13.824 44.115 -5.583 1.00 94.98 51 ILE D CA 1
ATOM 3267 C C . ILE C 1 53 ? 14.107 42.716 -5.048 1.00 98.77 51 ILE D C 1
ATOM 3268 O O . ILE C 1 53 ? 14.750 42.554 -4.003 1.00 96.20 51 ILE D O 1
ATOM 3273 N N . SER C 1 54 ? 13.643 41.684 -5.757 1.00 100.41 52 SER D N 1
ATOM 3274 C CA . SER C 1 54 ? 13.867 40.312 -5.314 1.00 106.27 52 SER D CA 1
ATOM 3275 C C . SER C 1 54 ? 15.309 39.861 -5.522 1.00 109.21 52 SER D C 1
ATOM 3276 O O . SER C 1 54 ? 15.789 38.992 -4.786 1.00 105.63 52 SER D O 1
ATOM 3279 N N . GLN C 1 55 ? 16.016 40.434 -6.500 1.00 110.32 53 GLN D N 1
ATOM 3280 C CA . GLN C 1 55 ? 17.398 40.046 -6.757 1.00 108.21 53 GLN D CA 1
ATOM 3281 C C . GLN C 1 55 ? 18.396 40.720 -5.824 1.00 108.82 53 GLN D C 1
ATOM 3282 O O . GLN C 1 55 ? 19.569 40.330 -5.821 1.00 108.86 53 GLN D O 1
ATOM 3288 N N . ILE C 1 56 ? 17.966 41.714 -5.041 1.00 106.37 54 ILE D N 1
ATOM 3289 C CA . ILE C 1 56 ? 18.912 42.488 -4.232 1.00 100.17 54 ILE D CA 1
ATOM 3290 C C . ILE C 1 56 ? 19.668 41.627 -3.224 1.00 103.01 54 ILE D C 1
ATOM 3291 O O . ILE C 1 56 ? 20.904 41.741 -3.156 1.00 102.71 54 ILE D O 1
ATOM 3296 N N . PRO C 1 57 ? 19.020 40.778 -2.412 1.00 108.91 55 PRO D N 1
ATOM 3297 C CA . PRO C 1 57 ? 19.800 39.996 -1.434 1.00 109.49 55 PRO D CA 1
ATOM 3298 C C . PRO C 1 57 ? 20.831 39.080 -2.072 1.00 114.02 55 PRO D C 1
ATOM 3299 O O . PRO C 1 57 ? 21.951 38.962 -1.560 1.00 109.88 55 PRO D O 1
ATOM 3303 N N . THR C 1 58 ? 20.490 38.434 -3.188 1.00 125.22 56 THR D N 1
ATOM 3304 C CA . THR C 1 58 ? 21.435 37.522 -3.825 1.00 139.59 56 THR D CA 1
ATOM 3305 C C . THR C 1 58 ? 22.538 38.284 -4.550 1.00 130.41 56 THR D C 1
ATOM 3306 O O . THR C 1 58 ? 23.701 37.862 -4.542 1.00 137.90 56 THR D O 1
ATOM 3310 N N . LYS C 1 59 ? 22.194 39.410 -5.181 1.00 127.97 57 LYS D N 1
ATOM 3311 C CA . LYS C 1 59 ? 23.161 40.119 -6.012 1.00 129.46 57 LYS D CA 1
ATOM 3312 C C . LYS C 1 59 ? 24.210 40.837 -5.170 1.00 124.94 57 LYS D C 1
ATOM 3313 O O . LYS C 1 59 ? 25.396 40.840 -5.521 1.00 121.85 57 LYS D O 1
ATOM 3319 N N . TYR C 1 60 ? 23.798 41.458 -4.067 1.00 116.63 58 TYR D N 1
ATOM 3320 C CA . TYR C 1 60 ? 24.702 42.240 -3.234 1.00 115.71 58 TYR D CA 1
ATOM 3321 C C . TYR C 1 60 ? 25.122 41.510 -1.963 1.00 118.86 58 TYR D C 1
ATOM 3322 O O . TYR C 1 60 ? 25.784 42.110 -1.110 1.00 114.13 58 TYR D O 1
ATOM 3331 N N . SER C 1 61 ? 24.759 40.236 -1.824 1.00 114.12 59 SER D N 1
ATOM 3332 C CA . SER C 1 61 ? 25.072 39.433 -0.641 1.00 110.63 59 SER D CA 1
ATOM 3333 C C . SER C 1 61 ? 24.609 40.136 0.636 1.00 108.71 59 SER D C 1
ATOM 3334 O O . SER C 1 61 ? 25.381 40.381 1.564 1.00 110.44 59 SER D O 1
ATOM 3337 N N . ILE C 1 62 ? 23.320 40.464 0.663 1.00 105.16 60 ILE D N 1
ATOM 3338 C CA . ILE C 1 62 ? 22.702 41.169 1.779 1.00 102.52 60 ILE D CA 1
ATOM 3339 C C . ILE C 1 62 ? 21.796 40.199 2.525 1.00 102.28 60 ILE D C 1
ATOM 3340 O O . ILE C 1 62 ? 21.077 39.407 1.905 1.00 101.77 60 ILE D O 1
ATOM 3345 N N . ASP C 1 63 ? 21.852 40.252 3.854 1.00 97.73 61 ASP D N 1
ATOM 3346 C CA . ASP C 1 63 ? 20.935 39.489 4.685 1.00 98.06 61 ASP D CA 1
ATOM 3347 C C . ASP C 1 63 ? 19.495 39.809 4.285 1.00 106.19 61 ASP D C 1
ATOM 3348 O O . ASP C 1 63 ? 19.129 40.991 4.207 1.00 105.01 61 ASP D O 1
ATOM 3353 N N . PRO C 1 64 ? 18.664 38.799 4.004 1.00 107.04 62 PRO D N 1
ATOM 3354 C CA . PRO C 1 64 ? 17.271 39.079 3.611 1.00 104.03 62 PRO D CA 1
ATOM 3355 C C . PRO C 1 64 ? 16.507 39.947 4.599 1.00 101.25 62 PRO D C 1
ATOM 3356 O O . PRO C 1 64 ? 15.780 40.854 4.176 1.00 98.44 62 PRO D O 1
ATOM 3360 N N . ILE C 1 65 ? 16.647 39.701 5.904 1.00 101.84 63 ILE D N 1
ATOM 3361 C CA . ILE C 1 65 ? 15.919 40.513 6.873 1.00 102.02 63 ILE D CA 1
ATOM 3362 C C . ILE C 1 65 ? 16.599 41.854 7.121 1.00 100.42 63 ILE D C 1
ATOM 3363 O O . ILE C 1 65 ? 15.928 42.811 7.529 1.00 95.16 63 ILE D O 1
ATOM 3368 N N . ASN C 1 66 ? 17.912 41.957 6.891 1.00 101.93 64 ASN D N 1
ATOM 3369 C CA . ASN C 1 66 ? 18.552 43.268 6.921 1.00 100.84 64 ASN D CA 1
ATOM 3370 C C . ASN C 1 66 ? 18.118 44.116 5.735 1.00 94.49 64 ASN D C 1
ATOM 3371 O O . ASN C 1 66 ? 18.053 45.345 5.842 1.00 84.34 64 ASN D O 1
ATOM 3376 N N . PHE C 1 67 ? 17.820 43.479 4.602 1.00 91.64 65 PHE D N 1
ATOM 3377 C CA . PHE C 1 67 ? 17.229 44.201 3.482 1.00 88.46 65 PHE D CA 1
ATOM 3378 C C . PHE C 1 67 ? 15.819 44.666 3.824 1.00 92.77 65 PHE D C 1
ATOM 3379 O O . PHE C 1 67 ? 15.467 45.830 3.602 1.00 88.12 65 PHE D O 1
ATOM 3387 N N . GLN C 1 68 ? 15.003 43.770 4.386 1.00 98.45 66 GLN D N 1
ATOM 3388 C CA . GLN C 1 68 ? 13.623 44.123 4.706 1.00 100.55 66 GLN D CA 1
ATOM 3389 C C . GLN C 1 68 ? 13.564 45.202 5.781 1.00 83.60 66 GLN D C 1
ATOM 3390 O O . GLN C 1 68 ? 12.688 46.074 5.746 1.00 82.28 66 GLN D O 1
ATOM 3396 N N . LYS C 1 69 ? 14.483 45.156 6.751 1.00 82.71 67 LYS D N 1
ATOM 3397 C CA . LYS C 1 69 ? 14.584 46.243 7.720 1.00 74.09 67 LYS D CA 1
ATOM 3398 C C . LYS C 1 69 ? 14.973 47.548 7.038 1.00 76.67 67 LYS D C 1
ATOM 3399 O O . LYS C 1 69 ? 14.431 48.612 7.359 1.00 74.91 67 LYS D O 1
ATOM 3405 N N . PHE C 1 70 ? 15.920 47.484 6.098 1.00 74.70 68 PHE D N 1
ATOM 3406 C CA . PHE C 1 70 ? 16.322 48.678 5.360 1.00 76.47 68 PHE D CA 1
ATOM 3407 C C . PHE C 1 70 ? 15.153 49.265 4.581 1.00 70.90 68 PHE D C 1
ATOM 3408 O O . PHE C 1 70 ? 14.960 50.486 4.562 1.00 72.99 68 PHE D O 1
ATOM 3416 N N . THR C 1 71 ? 14.363 48.410 3.926 1.00 68.25 69 THR D N 1
ATOM 3417 C CA . THR C 1 71 ? 13.224 48.900 3.158 1.00 70.13 69 THR D CA 1
ATOM 3418 C C . THR C 1 71 ? 12.208 49.601 4.049 1.00 71.80 69 THR D C 1
ATOM 3419 O O . THR C 1 71 ? 11.533 50.537 3.605 1.00 69.48 69 THR D O 1
ATOM 3423 N N . ARG C 1 72 ? 12.080 49.159 5.302 1.00 68.68 70 ARG D N 1
ATOM 3424 C CA . ARG C 1 72 ? 11.183 49.827 6.239 1.00 69.65 70 ARG D CA 1
ATOM 3425 C C . ARG C 1 72 ? 11.709 51.208 6.613 1.00 65.22 70 ARG D C 1
ATOM 3426 O O . ARG C 1 72 ? 10.956 52.189 6.621 1.00 66.62 70 ARG D O 1
ATOM 3434 N N . VAL C 1 73 ? 13.004 51.305 6.932 1.00 61.37 71 VAL D N 1
ATOM 3435 C CA . VAL C 1 73 ? 13.592 52.597 7.281 1.00 61.82 71 VAL D CA 1
ATOM 3436 C C . VAL C 1 73 ? 13.549 53.538 6.085 1.00 66.90 71 VAL D C 1
ATOM 3437 O O . VAL C 1 73 ? 13.249 54.731 6.223 1.00 53.70 71 VAL D O 1
ATOM 3441 N N . LEU C 1 74 ? 13.854 53.015 4.893 1.00 58.81 72 LEU D N 1
ATOM 3442 C CA . LEU C 1 74 ? 13.770 53.813 3.674 1.00 64.47 72 LEU D CA 1
ATOM 3443 C C . LEU C 1 74 ? 12.361 54.354 3.462 1.00 58.75 72 LEU D C 1
ATOM 3444 O O . LEU C 1 74 ? 12.187 55.480 2.982 1.00 55.77 72 LEU D O 1
ATOM 3449 N N . THR C 1 75 ? 11.343 53.564 3.815 1.00 54.83 73 THR D N 1
ATOM 3450 C CA . THR C 1 75 ? 9.964 54.015 3.662 1.00 57.16 73 THR D CA 1
ATOM 3451 C C . THR C 1 75 ? 9.676 55.215 4.557 1.00 56.57 73 THR D C 1
ATOM 3452 O O . THR C 1 75 ? 8.986 56.155 4.144 1.00 55.77 73 THR D O 1
ATOM 3456 N N . VAL C 1 76 ? 10.205 55.204 5.784 1.00 52.87 74 VAL D N 1
ATOM 3457 C CA . VAL C 1 76 ? 10.035 56.346 6.679 1.00 52.72 74 VAL D CA 1
ATOM 3458 C C . VAL C 1 76 ? 10.730 57.576 6.109 1.00 52.14 74 VAL D C 1
ATOM 3459 O O . VAL C 1 76 ? 10.201 58.693 6.172 1.00 43.51 74 VAL D O 1
ATOM 3463 N N . ALA C 1 77 ? 11.923 57.392 5.535 1.00 52.04 75 ALA D N 1
ATOM 3464 C CA . ALA C 1 77 ? 12.639 58.515 4.937 1.00 53.66 75 ALA D CA 1
ATOM 3465 C C . ALA C 1 77 ? 11.885 59.077 3.739 1.00 48.37 75 ALA D C 1
ATOM 3466 O O . ALA C 1 77 ? 11.862 60.295 3.528 1.00 47.93 75 ALA D O 1
ATOM 3468 N N . ILE C 1 78 ? 11.267 58.205 2.939 1.00 54.45 76 ILE D N 1
ATOM 3469 C CA . ILE C 1 78 ? 10.451 58.677 1.824 1.00 51.39 76 ILE D CA 1
ATOM 3470 C C . ILE C 1 78 ? 9.267 59.485 2.338 1.00 51.55 76 ILE D C 1
ATOM 3471 O O . ILE C 1 78 ? 8.926 60.536 1.783 1.00 45.87 76 ILE D O 1
ATOM 3476 N N . TYR C 1 79 ? 8.628 59.013 3.413 1.00 46.54 77 TYR D N 1
ATOM 3477 C CA . TYR C 1 79 ? 7.520 59.755 4.007 1.00 54.61 77 TYR D CA 1
ATOM 3478 C C . TYR C 1 79 ? 7.959 61.142 4.455 1.00 47.88 77 TYR D C 1
ATOM 3479 O O . TYR C 1 79 ? 7.190 62.107 4.364 1.00 46.98 77 TYR D O 1
ATOM 3488 N N . ASN C 1 80 ? 9.196 61.261 4.938 1.00 46.51 78 ASN D N 1
ATOM 3489 C CA . ASN C 1 80 ? 9.671 62.508 5.520 1.00 51.48 78 ASN D CA 1
ATOM 3490 C C . ASN C 1 80 ? 10.067 63.548 4.479 1.00 48.61 78 ASN D C 1
ATOM 3491 O O . ASN C 1 80 ? 10.112 64.738 4.810 1.00 38.88 78 ASN D O 1
ATOM 3496 N N . TYR C 1 81 ? 10.353 63.144 3.239 1.00 45.16 79 TYR D N 1
ATOM 3497 C CA . TYR C 1 81 ? 10.859 64.074 2.240 1.00 44.04 79 TYR D CA 1
ATOM 3498 C C . TYR C 1 81 ? 10.068 64.102 0.938 1.00 45.06 79 TYR D C 1
ATOM 3499 O O . TYR C 1 81 ? 10.490 64.787 0.001 1.00 48.27 79 TYR D O 1
ATOM 3508 N N . ASP C 1 82 ? 8.943 63.400 0.848 1.00 51.93 80 ASP D N 1
ATOM 3509 C CA . ASP C 1 82 ? 8.202 63.330 -0.404 1.00 46.46 80 ASP D CA 1
ATOM 3510 C C . ASP C 1 82 ? 7.381 64.596 -0.625 1.00 48.18 80 ASP D C 1
ATOM 3511 O O . ASP C 1 82 ? 6.908 65.232 0.321 1.00 55.27 80 ASP D O 1
ATOM 3516 N N . VAL C 1 83 ? 7.217 64.960 -1.897 1.00 55.54 81 VAL D N 1
ATOM 3517 C CA . VAL C 1 83 ? 6.379 66.084 -2.303 1.00 54.76 81 VAL D CA 1
ATOM 3518 C C . VAL C 1 83 ? 5.573 65.652 -3.520 1.00 54.35 81 VAL D C 1
ATOM 3519 O O . VAL C 1 83 ? 6.143 65.177 -4.507 1.00 54.94 81 VAL D O 1
ATOM 3523 N N . ASN C 1 84 ? 4.247 65.805 -3.445 1.00 55.42 82 ASN D N 1
ATOM 3524 C CA . ASN C 1 84 ? 3.335 65.411 -4.523 1.00 57.47 82 ASN D CA 1
ATOM 3525 C C . ASN C 1 84 ? 3.487 63.936 -4.892 1.00 64.30 82 ASN D C 1
ATOM 3526 O O . ASN C 1 84 ? 3.230 63.543 -6.034 1.00 66.23 82 ASN D O 1
ATOM 3531 N N . TYR C 1 85 ? 3.911 63.117 -3.927 1.00 66.21 83 TYR D N 1
ATOM 3532 C CA . TYR C 1 85 ? 4.048 61.670 -4.102 1.00 65.15 83 TYR D CA 1
ATOM 3533 C C . TYR C 1 85 ? 4.973 61.310 -5.263 1.00 68.97 83 TYR D C 1
ATOM 3534 O O . TYR C 1 85 ? 4.817 60.258 -5.886 1.00 67.53 83 TYR D O 1
ATOM 3543 N N . ILE C 1 86 ? 5.948 62.171 -5.567 1.00 63.13 84 ILE D N 1
ATOM 3544 C CA . ILE C 1 86 ? 6.860 61.859 -6.664 1.00 64.66 84 ILE D CA 1
ATOM 3545 C C . ILE C 1 86 ? 7.812 60.738 -6.269 1.00 61.35 84 ILE D C 1
ATOM 3546 O O . ILE C 1 86 ? 8.220 59.932 -7.116 1.00 59.91 84 ILE D O 1
ATOM 3551 N N . LEU C 1 87 ? 8.180 60.656 -4.989 1.00 58.44 85 LEU D N 1
ATOM 3552 C CA . LEU C 1 87 ? 9.010 59.546 -4.536 1.00 58.22 85 LEU D CA 1
ATOM 3553 C C . LEU C 1 87 ? 8.177 58.285 -4.346 1.00 60.67 85 LEU D C 1
ATOM 3554 O O . LEU C 1 87 ? 8.655 57.173 -4.599 1.00 56.30 85 LEU D O 1
ATOM 3559 N N . ALA C 1 88 ? 6.927 58.441 -3.904 1.00 66.51 86 ALA D N 1
ATOM 3560 C CA . ALA C 1 88 ? 6.054 57.287 -3.716 1.00 62.46 86 ALA D CA 1
ATOM 3561 C C . ALA C 1 88 ? 5.672 56.656 -5.051 1.00 69.83 86 ALA D C 1
ATOM 3562 O O . ALA C 1 88 ? 5.546 55.430 -5.152 1.00 64.33 86 ALA D O 1
ATOM 3564 N N . GLU C 1 89 ? 5.491 57.477 -6.087 1.00 69.99 87 GLU D N 1
ATOM 3565 C CA . GLU C 1 89 ? 5.157 56.936 -7.401 1.00 74.90 87 GLU D CA 1
ATOM 3566 C C . GLU C 1 89 ? 6.378 56.322 -8.074 1.00 75.96 87 GLU D C 1
ATOM 3567 O O . GLU C 1 89 ? 6.257 55.325 -8.796 1.00 80.95 87 GLU D O 1
ATOM 3573 N N . LYS C 1 90 ? 7.563 56.896 -7.848 1.00 72.39 88 LYS D N 1
ATOM 3574 C CA . LYS C 1 90 ? 8.780 56.320 -8.412 1.00 68.34 88 LYS D CA 1
ATOM 3575 C C . LYS C 1 90 ? 9.073 54.955 -7.801 1.00 64.63 88 LYS D C 1
ATOM 3576 O O . LYS C 1 90 ? 9.367 53.992 -8.517 1.00 81.09 88 LYS D O 1
ATOM 3582 N N . TYR C 1 91 ? 8.994 54.855 -6.476 1.00 73.99 89 TYR D N 1
ATOM 3583 C CA . TYR C 1 91 ? 9.230 53.606 -5.756 1.00 66.87 89 TYR D CA 1
ATOM 3584 C C . TYR C 1 91 ? 7.927 52.897 -5.414 1.00 66.46 89 TYR D C 1
ATOM 3585 O O . TYR C 1 91 ? 7.779 52.345 -4.320 1.00 67.60 89 TYR D O 1
ATOM 3594 N N . LYS C 1 92 ? 6.969 52.898 -6.346 1.00 72.54 90 LYS D N 1
ATOM 3595 C CA . LYS C 1 92 ? 5.667 52.294 -6.085 1.00 79.49 90 LYS D CA 1
ATOM 3596 C C . LYS C 1 92 ? 5.787 50.798 -5.825 1.00 81.19 90 LYS D C 1
ATOM 3597 O O . LYS C 1 92 ? 5.076 50.250 -4.973 1.00 80.45 90 LYS D O 1
ATOM 3603 N N . GLU C 1 93 ? 6.684 50.118 -6.547 1.00 85.35 91 GLU D N 1
ATOM 3604 C CA . GLU C 1 93 ? 6.822 48.674 -6.378 1.00 88.16 91 GLU D CA 1
ATOM 3605 C C . GLU C 1 93 ? 7.473 48.328 -5.046 1.00 84.71 91 GLU D C 1
ATOM 3606 O O . GLU C 1 93 ? 7.227 47.245 -4.503 1.00 86.60 91 GLU D O 1
ATOM 3612 N N . LEU C 1 94 ? 8.302 49.228 -4.510 1.00 87.34 92 LEU D N 1
ATOM 3613 C CA . LEU C 1 94 ? 8.850 49.026 -3.172 1.00 82.76 92 LEU D CA 1
ATOM 3614 C C . LEU C 1 94 ? 7.742 48.996 -2.128 1.00 72.74 92 LEU D C 1
ATOM 3615 O O . LEU C 1 94 ? 7.778 48.186 -1.194 1.00 77.39 92 LEU D O 1
ATOM 3620 N N . PHE C 1 95 ? 6.742 49.870 -2.276 1.00 79.76 93 PHE D N 1
ATOM 3621 C CA . PHE C 1 95 ? 5.608 49.864 -1.358 1.00 83.34 93 PHE D CA 1
ATOM 3622 C C . PHE C 1 95 ? 4.806 48.574 -1.461 1.00 84.31 93 PHE D C 1
ATOM 3623 O O . PHE C 1 95 ? 4.195 48.150 -0.475 1.00 83.24 93 PHE D O 1
ATOM 3631 N N . GLU C 1 96 ? 4.789 47.939 -2.635 1.00 81.94 94 GLU D N 1
ATOM 3632 C CA . GLU C 1 96 ? 4.138 46.640 -2.757 1.00 93.45 94 GLU D CA 1
ATOM 3633 C C . GLU C 1 96 ? 4.992 45.524 -2.170 1.00 86.10 94 GLU D C 1
ATOM 3634 O O . GLU C 1 96 ? 4.452 44.517 -1.701 1.00 96.95 94 GLU D O 1
ATOM 3640 N N . PHE C 1 97 ? 6.317 45.685 -2.185 1.00 80.60 95 PHE D N 1
ATOM 3641 C CA . PHE C 1 97 ? 7.190 44.703 -1.551 1.00 81.02 95 PHE D CA 1
ATOM 3642 C C . PHE C 1 97 ? 7.080 44.766 -0.033 1.00 77.01 95 PHE D C 1
ATOM 3643 O O . PHE C 1 97 ? 7.005 43.727 0.634 1.00 81.54 95 PHE D O 1
ATOM 3651 N N . THR C 1 98 ? 7.073 45.974 0.531 1.00 75.20 96 THR D N 1
ATOM 3652 C CA . THR C 1 98 ? 6.939 46.149 1.971 1.00 81.55 96 THR D CA 1
ATOM 3653 C C . THR C 1 98 ? 5.491 46.119 2.439 1.00 85.12 96 THR D C 1
ATOM 3654 O O . THR C 1 98 ? 5.251 45.999 3.645 1.00 87.51 96 THR D O 1
ATOM 3658 N N . ASN C 1 99 ? 4.535 46.225 1.515 1.00 95.93 97 ASN D N 1
ATOM 3659 C CA . ASN C 1 99 ? 3.110 46.309 1.834 1.00 96.36 97 ASN D CA 1
ATOM 3660 C C . ASN C 1 99 ? 2.806 47.499 2.743 1.00 93.68 97 ASN D C 1
ATOM 3661 O O . ASN C 1 99 ? 1.890 47.449 3.567 1.00 97.44 97 ASN D O 1
ATOM 3666 N N . MET C 1 100 ? 3.570 48.577 2.600 1.00 84.76 98 MET D N 1
ATOM 3667 C CA . MET C 1 100 ? 3.290 49.819 3.303 1.00 82.23 98 MET D CA 1
ATOM 3668 C C . MET C 1 100 ? 2.439 50.733 2.428 1.00 68.92 98 MET D C 1
ATOM 3669 O O . MET C 1 100 ? 2.422 50.619 1.200 1.00 75.77 98 MET D O 1
ATOM 3674 N N . ASP C 1 101 ? 1.730 51.647 3.075 1.00 65.35 99 ASP D N 1
ATOM 3675 C CA . ASP C 1 101 ? 0.776 52.499 2.371 1.00 67.66 99 ASP D CA 1
ATOM 3676 C C . ASP C 1 101 ? 1.512 53.497 1.488 1.00 68.63 99 ASP D C 1
ATOM 3677 O O . ASP C 1 101 ? 2.267 54.329 2.012 1.00 72.60 99 ASP D O 1
ATOM 3682 N N . PRO C 1 102 ? 1.332 53.465 0.162 1.00 72.23 100 PRO D N 1
ATOM 3683 C CA . PRO C 1 102 ? 1.969 54.483 -0.685 1.00 68.82 100 PRO D CA 1
ATOM 3684 C C . PRO C 1 102 ? 1.188 55.781 -0.770 1.00 69.71 100 PRO D C 1
ATOM 3685 O O . PRO C 1 102 ? 1.675 56.740 -1.385 1.00 71.78 100 PRO D O 1
ATOM 3689 N N . ASP C 1 103 ? -0.001 55.839 -0.176 1.00 76.65 101 ASP D N 1
ATOM 3690 C CA . ASP C 1 103 ? -0.804 57.050 -0.142 1.00 80.50 101 ASP D CA 1
ATOM 3691 C C . ASP C 1 103 ? -0.702 57.786 1.186 1.00 73.24 101 ASP D C 1
ATOM 3692 O O . ASP C 1 103 ? -1.259 58.879 1.317 1.00 72.96 101 ASP D O 1
ATOM 3697 N N . PHE C 1 104 ? -0.012 57.217 2.171 1.00 66.87 102 PHE D N 1
ATOM 3698 C CA . PHE C 1 104 ? 0.162 57.905 3.440 1.00 63.94 102 PHE D CA 1
ATOM 3699 C C . PHE C 1 104 ? 1.101 59.091 3.274 1.00 67.12 102 PHE D C 1
ATOM 3700 O O . PHE C 1 104 ? 2.143 58.996 2.620 1.00 69.93 102 PHE D O 1
ATOM 3708 N N . SER C 1 105 ? 0.719 60.211 3.864 1.00 66.31 103 SER D N 1
ATOM 3709 C CA . SER C 1 105 ? 1.578 61.382 3.916 1.00 68.52 103 SER D CA 1
ATOM 3710 C C . SER C 1 105 ? 1.253 62.148 5.191 1.00 55.93 103 SER D C 1
ATOM 3711 O O . SER C 1 105 ? 0.099 62.549 5.395 1.00 59.61 103 SER D O 1
ATOM 3714 N N . PRO C 1 106 ? 2.224 62.353 6.077 1.00 62.59 104 PRO D N 1
ATOM 3715 C CA . PRO C 1 106 ? 1.938 63.045 7.338 1.00 62.12 104 PRO D CA 1
ATOM 3716 C C . PRO C 1 106 ? 1.522 64.490 7.105 1.00 58.89 104 PRO D C 1
ATOM 3717 O O . PRO C 1 106 ? 1.724 65.063 6.032 1.00 53.95 104 PRO D O 1
ATOM 3721 N N . LYS C 1 107 ? 0.917 65.076 8.143 1.00 60.68 105 LYS D N 1
ATOM 3722 C CA . LYS C 1 107 ? 0.474 66.465 8.061 1.00 62.95 105 LYS D CA 1
ATOM 3723 C C . LYS C 1 107 ? 1.641 67.396 7.762 1.00 55.54 105 LYS D C 1
ATOM 3724 O O . LYS C 1 107 ? 1.524 68.309 6.935 1.00 54.63 105 LYS D O 1
ATOM 3730 N N . TYR C 1 108 ? 2.771 67.181 8.425 1.00 56.38 106 TYR D N 1
ATOM 3731 C CA . TYR C 1 108 ? 4.001 67.907 8.158 1.00 46.81 106 TYR D CA 1
ATOM 3732 C C . TYR C 1 108 ? 5.106 66.918 7.820 1.00 48.97 106 TYR D C 1
ATOM 3733 O O . TYR C 1 108 ? 5.098 65.772 8.279 1.00 49.25 106 TYR D O 1
ATOM 3742 N N . ARG C 1 109 ? 6.059 67.372 7.011 1.00 40.40 107 ARG D N 1
ATOM 3743 C CA . ARG C 1 109 ? 7.202 66.547 6.646 1.00 47.80 107 ARG D CA 1
ATOM 3744 C C . ARG C 1 109 ? 8.497 67.298 6.919 1.00 43.99 107 ARG D C 1
ATOM 3745 O O . ARG C 1 109 ? 8.479 68.370 7.531 1.00 38.52 107 ARG D O 1
ATOM 3753 N N . PHE C 1 110 ? 9.622 66.736 6.472 1.00 36.15 108 PHE D N 1
ATOM 3754 C CA . PHE C 1 110 ? 10.934 67.370 6.609 1.00 43.67 108 PHE D CA 1
ATOM 3755 C C . PHE C 1 110 ? 11.290 67.611 8.074 1.00 41.56 108 PHE D C 1
ATOM 3756 O O . PHE C 1 110 ? 11.813 68.664 8.442 1.00 37.72 108 PHE D O 1
ATOM 3764 N N . TYR C 1 111 ? 10.999 66.626 8.920 1.00 43.25 109 TYR D N 1
ATOM 3765 C CA . TYR C 1 111 ? 11.488 66.655 10.287 1.00 39.17 109 TYR D CA 1
ATOM 3766 C C . TYR C 1 111 ? 12.998 66.428 10.306 1.00 42.36 109 TYR D C 1
ATOM 3767 O O . TYR C 1 111 ? 13.619 66.074 9.299 1.00 42.06 109 TYR D O 1
ATOM 3776 N N . SER C 1 112 ? 13.587 66.632 11.475 1.00 47.46 110 SER D N 1
ATOM 3777 C CA . SER C 1 112 ? 15.013 66.379 11.641 1.00 54.13 110 SER D CA 1
ATOM 3778 C C . SER C 1 112 ? 15.304 64.891 11.486 1.00 52.29 110 SER D C 1
ATOM 3779 O O . SER C 1 112 ? 14.635 64.065 12.118 1.00 45.73 110 SER D O 1
ATOM 3782 N N . PRO C 1 113 ? 16.278 64.508 10.657 1.00 54.12 111 PRO D N 1
ATOM 3783 C CA . PRO C 1 113 ? 16.654 63.087 10.588 1.00 55.01 111 PRO D CA 1
ATOM 3784 C C . PRO C 1 113 ? 17.230 62.563 11.891 1.00 58.42 111 PRO D C 1
ATOM 3785 O O . PRO C 1 113 ? 17.105 61.366 12.177 1.00 60.57 111 PRO D O 1
ATOM 3789 N N . ILE C 1 114 ? 17.856 63.426 12.693 1.00 58.39 112 ILE D N 1
ATOM 3790 C CA . ILE C 1 114 ? 18.344 63.003 14.002 1.00 61.71 112 ILE D CA 1
ATOM 3791 C C . ILE C 1 114 ? 17.174 62.728 14.939 1.00 61.52 112 ILE D C 1
ATOM 3792 O O . ILE C 1 114 ? 17.130 61.697 15.619 1.00 59.89 112 ILE D O 1
ATOM 3797 N N . ALA C 1 115 ? 16.207 63.647 14.984 1.00 60.15 113 ALA D N 1
ATOM 3798 C CA . ALA C 1 115 ? 15.051 63.462 15.854 1.00 58.68 113 ALA D CA 1
ATOM 3799 C C . ALA C 1 115 ? 14.202 62.279 15.405 1.00 62.38 113 ALA D C 1
ATOM 3800 O O . ALA C 1 115 ? 13.739 61.491 16.238 1.00 65.20 113 ALA D O 1
ATOM 3802 N N . THR C 1 116 ? 13.997 62.130 14.094 1.00 58.49 114 THR D N 1
ATOM 3803 C CA . THR C 1 116 ? 13.167 61.037 13.596 1.00 57.76 114 THR D CA 1
ATOM 3804 C C . THR C 1 116 ? 13.799 59.680 13.884 1.00 59.45 114 THR D C 1
ATOM 3805 O O . THR C 1 116 ? 13.106 58.747 14.304 1.00 60.29 114 THR D O 1
ATOM 3809 N N . CYS C 1 117 ? 15.112 59.549 13.667 1.00 59.67 115 CYS D N 1
ATOM 3810 C CA . CYS C 1 117 ? 15.774 58.270 13.909 1.00 63.11 115 CYS D CA 1
ATOM 3811 C C . CYS C 1 117 ? 15.794 57.914 15.390 1.00 66.32 115 CYS D C 1
ATOM 3812 O O . CYS C 1 117 ? 15.809 56.728 15.737 1.00 69.89 115 CYS D O 1
ATOM 3815 N N . SER C 1 118 ? 15.802 58.915 16.272 1.00 67.07 116 SER D N 1
ATOM 3816 C CA . SER C 1 118 ? 15.798 58.635 17.704 1.00 74.05 116 SER D CA 1
ATOM 3817 C C . SER C 1 118 ? 14.479 58.007 18.136 1.00 82.36 116 SER D C 1
ATOM 3818 O O . SER C 1 118 ? 14.466 57.016 18.877 1.00 88.03 116 SER D O 1
ATOM 3821 N N . TYR C 1 119 ? 13.354 58.571 17.687 1.00 67.28 117 TYR D N 1
ATOM 3822 C CA . TYR C 1 119 ? 12.060 57.971 17.999 1.00 74.40 117 TYR D CA 1
ATOM 3823 C C . TYR C 1 119 ? 11.877 56.648 17.266 1.00 71.24 117 TYR D C 1
ATOM 3824 O O . TYR C 1 119 ? 11.326 55.693 17.826 1.00 78.18 117 TYR D O 1
ATOM 3833 N N . LEU C 1 120 ? 12.335 56.574 16.013 1.00 68.20 118 LEU D N 1
ATOM 3834 C CA . LEU C 1 120 ? 12.234 55.340 15.241 1.00 67.24 118 LEU D CA 1
ATOM 3835 C C . LEU C 1 120 ? 13.025 54.202 15.871 1.00 75.42 118 LEU D C 1
ATOM 3836 O O . LEU C 1 120 ? 12.734 53.032 15.598 1.00 74.67 118 LEU D O 1
ATOM 3841 N N . SER C 1 121 ? 14.010 54.515 16.717 1.00 73.41 119 SER D N 1
ATOM 3842 C CA . SER C 1 121 ? 14.812 53.477 17.353 1.00 79.71 119 SER D CA 1
ATOM 3843 C C . SER C 1 121 ? 14.009 52.641 18.341 1.00 80.16 119 SER D C 1
ATOM 3844 O O . SER C 1 121 ? 14.440 51.537 18.690 1.00 79.60 119 SER D O 1
ATOM 3847 N N . GLN C 1 122 ? 12.861 53.135 18.798 1.00 82.70 120 GLN D N 1
ATOM 3848 C CA . GLN C 1 122 ? 12.046 52.429 19.777 1.00 78.63 120 GLN D CA 1
ATOM 3849 C C . GLN C 1 122 ? 11.027 51.490 19.144 1.00 84.01 120 GLN D C 1
ATOM 3850 O O . GLN C 1 122 ? 10.247 50.869 19.873 1.00 91.06 120 GLN D O 1
ATOM 3856 N N . TYR C 1 123 ? 11.013 51.365 17.820 1.00 81.43 121 TYR D N 1
ATOM 3857 C CA . TYR C 1 123 ? 10.023 50.561 17.119 1.00 76.71 121 TYR D CA 1
ATOM 3858 C C . TYR C 1 123 ? 10.666 49.314 16.527 1.00 82.15 121 TYR D C 1
ATOM 3859 O O . TYR C 1 123 ? 11.814 49.349 16.074 1.00 82.09 121 TYR D O 1
ATOM 3868 N N . ASP C 1 124 ? 9.917 48.214 16.536 1.00 78.47 122 ASP D N 1
ATOM 3869 C CA . ASP C 1 124 ? 10.309 47.014 15.809 1.00 84.33 122 ASP D CA 1
ATOM 3870 C C . ASP C 1 124 ? 9.945 47.193 14.340 1.00 82.63 122 ASP D C 1
ATOM 3871 O O . ASP C 1 124 ? 8.773 47.395 14.005 1.00 81.75 122 ASP D O 1
ATOM 3876 N N . LEU C 1 125 ? 10.950 47.116 13.466 1.00 78.70 123 LEU D N 1
ATOM 3877 C CA . LEU C 1 125 ? 10.775 47.527 12.077 1.00 86.06 123 LEU D CA 1
ATOM 3878 C C . LEU C 1 125 ? 9.951 46.540 11.258 1.00 90.28 123 LEU D C 1
ATOM 3879 O O . LEU C 1 125 ? 9.287 46.953 10.301 1.00 85.90 123 LEU D O 1
ATOM 3884 N N . ILE C 1 126 ? 9.976 45.253 11.596 1.00 91.55 124 ILE D N 1
ATOM 3885 C CA . ILE C 1 126 ? 9.247 44.247 10.832 1.00 98.90 124 ILE D CA 1
ATOM 3886 C C . ILE C 1 126 ? 7.964 43.815 11.546 1.00 95.85 124 ILE D C 1
ATOM 3887 O O . ILE C 1 126 ? 7.391 42.779 11.211 1.00 100.62 124 ILE D O 1
ATOM 3892 N N . SER C 1 127 ? 7.508 44.587 12.529 1.00 94.22 125 SER D N 1
ATOM 3893 C CA . SER C 1 127 ? 6.187 44.353 13.096 1.00 93.86 125 SER D CA 1
ATOM 3894 C C . SER C 1 127 ? 5.131 44.527 12.013 1.00 96.54 125 SER D C 1
ATOM 3895 O O . SER C 1 127 ? 5.236 45.414 11.162 1.00 100.40 125 SER D O 1
ATOM 3898 N N . GLU C 1 128 ? 4.114 43.663 12.030 1.00 91.01 126 GLU D N 1
ATOM 3899 C CA . GLU C 1 128 ? 3.062 43.780 11.026 1.00 96.86 126 GLU D CA 1
ATOM 3900 C C . GLU C 1 128 ? 2.281 45.079 11.189 1.00 95.23 126 GLU D C 1
ATOM 3901 O O . GLU C 1 128 ? 1.729 45.598 10.212 1.00 102.06 126 GLU D O 1
ATOM 3907 N N . SER C 1 129 ? 2.228 45.617 12.406 1.00 88.26 127 SER D N 1
ATOM 3908 C CA . SER C 1 129 ? 1.575 46.888 12.678 1.00 96.62 127 SER D CA 1
ATOM 3909 C C . SER C 1 129 ? 2.528 48.070 12.555 1.00 75.82 127 SER D C 1
ATOM 3910 O O . SER C 1 129 ? 2.290 49.114 13.174 1.00 79.17 127 SER D O 1
ATOM 3913 N N . PHE C 1 130 ? 3.603 47.927 11.773 1.00 75.50 128 PHE D N 1
ATOM 3914 C CA . PHE C 1 130 ? 4.582 49.002 11.653 1.00 81.71 128 PHE D CA 1
ATOM 3915 C C . PHE C 1 130 ? 3.987 50.234 10.985 1.00 72.24 128 PHE D C 1
ATOM 3916 O O . PHE C 1 130 ? 4.461 51.353 11.215 1.00 70.80 128 PHE D O 1
ATOM 3924 N N . GLN C 1 131 ? 2.954 50.053 10.159 1.00 69.08 129 GLN D N 1
ATOM 3925 C CA . GLN C 1 131 ? 2.284 51.198 9.550 1.00 69.59 129 GLN D CA 1
ATOM 3926 C C . GLN C 1 131 ? 1.651 52.087 10.614 1.00 71.61 129 GLN D C 1
ATOM 3927 O O . GLN C 1 131 ? 1.803 53.314 10.588 1.00 62.88 129 GLN D O 1
ATOM 3933 N N . GLN C 1 132 ? 0.937 51.479 11.565 1.00 67.39 130 GLN D N 1
ATOM 3934 C CA . GLN C 1 132 ? 0.367 52.255 12.660 1.00 74.01 130 GLN D CA 1
ATOM 3935 C C . GLN C 1 132 ? 1.451 52.832 13.560 1.00 65.03 130 GLN D C 1
ATOM 3936 O O . GLN C 1 132 ? 1.258 53.900 14.152 1.00 68.56 130 GLN D O 1
ATOM 3942 N N . ASP C 1 133 ? 2.591 52.148 13.677 1.00 65.55 131 ASP D N 1
ATOM 3943 C CA . ASP C 1 133 ? 3.709 52.713 14.425 1.00 66.20 131 ASP D CA 1
ATOM 3944 C C . ASP C 1 133 ? 4.266 53.947 13.727 1.00 65.66 131 ASP D C 1
ATOM 3945 O O . ASP C 1 133 ? 4.641 54.924 14.385 1.00 55.18 131 ASP D O 1
ATOM 3950 N N . VAL C 1 134 ? 4.327 53.920 12.393 1.00 61.76 132 VAL D N 1
ATOM 3951 C CA . VAL C 1 134 ? 4.785 55.087 11.644 1.00 58.79 132 VAL D CA 1
ATOM 3952 C C . VAL C 1 134 ? 3.815 56.247 11.820 1.00 58.94 132 VAL D C 1
ATOM 3953 O O . VAL C 1 134 ? 4.229 57.404 11.968 1.00 57.51 132 VAL D O 1
ATOM 3957 N N . THR C 1 135 ? 2.510 55.960 11.814 1.00 62.83 133 THR D N 1
ATOM 3958 C CA . THR C 1 135 ? 1.522 57.008 12.044 1.00 60.25 133 THR D CA 1
ATOM 3959 C C . THR C 1 135 ? 1.707 57.644 13.416 1.00 63.31 133 THR D C 1
ATOM 3960 O O . THR C 1 135 ? 1.640 58.871 13.553 1.00 59.03 133 THR D O 1
ATOM 3964 N N . LYS C 1 136 ? 1.949 56.825 14.445 1.00 57.18 134 LYS D N 1
ATOM 3965 C CA . LYS C 1 136 ? 2.247 57.372 15.765 1.00 59.96 134 LYS D CA 1
ATOM 3966 C C . LYS C 1 136 ? 3.549 58.162 15.750 1.00 52.70 134 LYS D C 1
ATOM 3967 O O . LYS C 1 136 ? 3.669 59.190 16.425 1.00 53.58 134 LYS D O 1
ATOM 3973 N N . LEU C 1 137 ? 4.537 57.689 14.986 1.00 50.44 135 LEU D N 1
ATOM 3974 C CA . LEU C 1 137 ? 5.834 58.357 14.931 1.00 53.32 135 LEU D CA 1
ATOM 3975 C C . LEU C 1 137 ? 5.696 59.795 14.445 1.00 49.08 135 LEU D C 1
ATOM 3976 O O . LEU C 1 137 ? 6.142 60.735 15.114 1.00 46.02 135 LEU D O 1
ATOM 3981 N N . PHE C 1 138 ? 5.076 59.989 13.279 1.00 41.87 136 PHE D N 1
ATOM 3982 C CA . PHE C 1 138 ? 4.925 61.340 12.753 1.00 57.73 136 PHE D CA 1
ATOM 3983 C C . PHE C 1 138 ? 3.938 62.158 13.576 1.00 56.76 136 PHE D C 1
ATOM 3984 O O . PHE C 1 138 ? 4.125 63.370 13.733 1.00 48.54 136 PHE D O 1
ATOM 3992 N N . ASP C 1 139 ? 2.892 61.522 14.108 1.00 55.61 137 ASP D N 1
ATOM 3993 C CA . ASP C 1 139 ? 1.956 62.242 14.965 1.00 52.29 137 ASP D CA 1
ATOM 3994 C C . ASP C 1 139 ? 2.613 62.675 16.268 1.00 55.02 137 ASP D C 1
ATOM 3995 O O . ASP C 1 139 ? 2.291 63.747 16.793 1.00 53.74 137 ASP D O 1
ATOM 4000 N N . ARG C 1 140 ? 3.535 61.866 16.797 1.00 54.89 138 ARG D N 1
ATOM 4001 C CA . ARG C 1 140 ? 4.265 62.256 17.998 1.00 56.36 138 ARG D CA 1
ATOM 4002 C C . ARG C 1 140 ? 5.176 63.445 17.724 1.00 55.29 138 ARG D C 1
ATOM 4003 O O . ARG C 1 140 ? 5.202 64.408 18.498 1.00 48.88 138 ARG D O 1
ATOM 4011 N N . MET C 1 141 ? 5.940 63.396 16.629 1.00 49.73 139 MET D N 1
ATOM 4012 C CA . MET C 1 141 ? 6.845 64.498 16.319 1.00 50.68 139 MET D CA 1
ATOM 4013 C C . MET C 1 141 ? 6.083 65.781 16.020 1.00 51.20 139 MET D C 1
ATOM 4014 O O . MET C 1 141 ? 6.573 66.876 16.319 1.00 45.52 139 MET D O 1
ATOM 4019 N N . HIS C 1 142 ? 4.892 65.671 15.431 1.00 48.20 140 HIS D N 1
ATOM 4020 C CA . HIS C 1 142 ? 4.058 66.850 15.228 1.00 51.31 140 HIS D CA 1
ATOM 4021 C C . HIS C 1 142 ? 3.669 67.476 16.563 1.00 50.75 140 HIS D C 1
ATOM 4022 O O . HIS C 1 142 ? 3.754 68.697 16.739 1.00 51.13 140 HIS D O 1
ATOM 4029 N N . LYS C 1 143 ? 3.262 66.646 17.528 1.00 54.52 141 LYS D N 1
ATOM 4030 C CA . LYS C 1 143 ? 2.781 67.170 18.804 1.00 55.01 141 LYS D CA 1
ATOM 4031 C C . LYS C 1 143 ? 3.881 67.877 19.584 1.00 52.18 141 LYS D C 1
ATOM 4032 O O . LYS C 1 143 ? 3.610 68.855 20.290 1.00 49.72 141 LYS D O 1
ATOM 4038 N N . GLN C 1 144 ? 5.118 67.403 19.477 1.00 50.09 142 GLN D N 1
ATOM 4039 C CA . GLN C 1 144 ? 6.236 67.982 20.209 1.00 51.12 142 GLN D CA 1
ATOM 4040 C C . GLN C 1 144 ? 6.927 69.116 19.463 1.00 47.37 142 GLN D C 1
ATOM 4041 O O . GLN C 1 144 ? 7.847 69.726 20.016 1.00 46.64 142 GLN D O 1
ATOM 4047 N N . GLN C 1 145 ? 6.508 69.424 18.239 1.00 44.32 143 GLN D N 1
ATOM 4048 C CA . GLN C 1 145 ? 7.297 70.341 17.421 1.00 44.50 143 GLN D CA 1
ATOM 4049 C C . GLN C 1 145 ? 6.924 71.789 17.722 1.00 42.93 143 GLN D C 1
ATOM 4050 O O . GLN C 1 145 ? 5.735 72.128 17.728 1.00 41.82 143 GLN D O 1
ATOM 4056 N N . PRO C 1 146 ? 7.902 72.657 17.981 1.00 44.94 144 PRO D N 1
ATOM 4057 C CA . PRO C 1 146 ? 7.597 74.082 18.152 1.00 43.52 144 PRO D CA 1
ATOM 4058 C C . PRO C 1 146 ? 6.985 74.676 16.892 1.00 44.84 144 PRO D C 1
ATOM 4059 O O . PRO C 1 146 ? 7.203 74.193 15.779 1.00 37.80 144 PRO D O 1
ATOM 4063 N N . GLY C 1 147 ? 6.221 75.753 17.084 1.00 37.32 145 GLY D N 1
ATOM 4064 C CA . GLY C 1 147 ? 5.468 76.328 15.981 1.00 39.77 145 GLY D CA 1
ATOM 4065 C C . GLY C 1 147 ? 6.342 76.902 14.881 1.00 46.55 145 GLY D C 1
ATOM 4066 O O . GLY C 1 147 ? 6.005 76.803 13.698 1.00 35.79 145 GLY D O 1
ATOM 4067 N N . CYS C 1 148 ? 7.470 77.517 15.250 1.00 34.87 146 CYS D N 1
ATOM 4068 C CA . CYS C 1 148 ? 8.358 78.080 14.236 1.00 45.14 146 CYS D CA 1
ATOM 4069 C C . CYS C 1 148 ? 8.959 76.997 13.350 1.00 44.71 146 CYS D C 1
ATOM 4070 O O . CYS C 1 148 ? 9.214 77.240 12.166 1.00 39.49 146 CYS D O 1
ATOM 4073 N N . MET C 1 149 ? 9.196 75.804 13.898 1.00 42.53 147 MET D N 1
ATOM 4074 C CA . MET C 1 149 ? 9.730 74.715 13.087 1.00 49.57 147 MET D CA 1
ATOM 4075 C C . MET C 1 149 ? 8.679 74.195 12.114 1.00 40.96 147 MET D C 1
ATOM 4076 O O . MET C 1 149 ? 8.969 73.974 10.932 1.00 40.89 147 MET D O 1
ATOM 4081 N N . LEU C 1 150 ? 7.449 73.997 12.596 1.00 37.95 148 LEU D N 1
ATOM 4082 C CA . LEU C 1 150 ? 6.377 73.525 11.724 1.00 41.21 148 LEU D CA 1
ATOM 4083 C C . LEU C 1 150 ? 6.126 74.496 10.578 1.00 42.90 148 LEU D C 1
ATOM 4084 O O . LEU C 1 150 ? 5.852 74.074 9.448 1.00 39.68 148 LEU D O 1
ATOM 4089 N N A MET C 1 151 ? 6.225 75.800 10.837 0.51 44.72 149 MET D N 1
ATOM 4090 N N B MET C 1 151 ? 6.199 75.802 10.858 0.49 43.49 149 MET D N 1
ATOM 4091 C CA A MET C 1 151 ? 6.015 76.757 9.757 0.51 41.45 149 MET D CA 1
ATOM 4092 C CA B MET C 1 151 ? 6.046 76.809 9.811 0.49 39.44 149 MET D CA 1
ATOM 4093 C C A MET C 1 151 ? 7.168 76.741 8.762 0.51 40.91 149 MET D C 1
ATOM 4094 C C B MET C 1 151 ? 7.152 76.688 8.771 0.49 43.95 149 MET D C 1
ATOM 4095 O O A MET C 1 151 ? 6.968 77.041 7.580 0.51 40.53 149 MET D O 1
ATOM 4096 O O B MET C 1 151 ? 6.909 76.854 7.570 0.49 40.23 149 MET D O 1
ATOM 4105 N N . ASN C 1 152 ? 8.373 76.387 9.212 1.00 39.96 150 ASN D N 1
ATOM 4106 C CA . ASN C 1 152 ? 9.474 76.208 8.275 1.00 40.79 150 ASN D CA 1
ATOM 4107 C C . ASN C 1 152 ? 9.295 74.935 7.453 1.00 40.50 150 ASN D C 1
ATOM 4108 O O . ASN C 1 152 ? 9.645 74.901 6.267 1.00 45.44 150 ASN D O 1
ATOM 4113 N N . GLN C 1 153 ? 8.743 73.880 8.061 1.00 36.24 151 GLN D N 1
ATOM 4114 C CA . GLN C 1 153 ? 8.529 72.632 7.332 1.00 42.67 151 GLN D CA 1
ATOM 4115 C C . GLN C 1 153 ? 7.473 72.795 6.246 1.00 46.04 151 GLN D C 1
ATOM 4116 O O . GLN C 1 153 ? 7.619 72.255 5.143 1.00 41.40 151 GLN D O 1
ATOM 4122 N N . ILE C 1 154 ? 6.397 73.529 6.539 1.00 39.98 152 ILE D N 1
ATOM 4123 C CA . ILE C 1 154 ? 5.363 73.727 5.530 1.00 46.75 152 ILE D CA 1
ATOM 4124 C C . ILE C 1 154 ? 5.831 74.724 4.474 1.00 43.81 152 ILE D C 1
ATOM 4125 O O . ILE C 1 154 ? 5.388 74.670 3.321 1.00 41.36 152 ILE D O 1
ATOM 4130 N N . MET C 1 155 ? 6.738 75.635 4.837 1.00 41.42 153 MET D N 1
ATOM 4131 C CA . MET C 1 155 ? 7.310 76.543 3.848 1.00 45.14 153 MET D CA 1
ATOM 4132 C C . MET C 1 155 ? 8.129 75.776 2.818 1.00 47.97 153 MET D C 1
ATOM 4133 O O . MET C 1 155 ? 8.045 76.050 1.615 1.00 45.40 153 MET D O 1
ATOM 4138 N N . VAL C 1 156 ? 8.927 74.810 3.276 1.00 41.26 154 VAL D N 1
ATOM 4139 C CA . VAL C 1 156 ? 9.731 74.000 2.364 1.00 44.17 154 VAL D CA 1
ATOM 4140 C C . VAL C 1 156 ? 8.832 73.190 1.440 1.00 49.14 154 VAL D C 1
ATOM 4141 O O . VAL C 1 156 ? 9.042 73.140 0.222 1.00 43.46 154 VAL D O 1
ATOM 4145 N N . SER C 1 157 ? 7.815 72.541 2.011 1.00 38.79 155 SER D N 1
ATOM 4146 C CA . SER C 1 157 ? 6.934 71.693 1.217 1.00 48.85 155 SER D CA 1
ATOM 4147 C C . SER C 1 157 ? 6.154 72.505 0.190 1.00 47.83 155 SER D C 1
ATOM 4148 O O . SER C 1 157 ? 5.952 72.053 -0.942 1.00 48.62 155 SER D O 1
ATOM 4151 N N . ASN C 1 158 ? 5.709 73.709 0.563 1.00 47.21 156 ASN D N 1
ATOM 4152 C CA . ASN C 1 158 ? 4.930 74.520 -0.371 1.00 46.67 156 ASN D CA 1
ATOM 4153 C C . ASN C 1 158 ? 5.790 75.024 -1.521 1.00 49.58 156 ASN D C 1
ATOM 4154 O O . ASN C 1 158 ? 5.324 75.091 -2.664 1.00 47.90 156 ASN D O 1
ATOM 4159 N N . LEU C 1 159 ? 7.045 75.384 -1.241 1.00 43.04 157 LEU D N 1
ATOM 4160 C CA . LEU C 1 159 ? 7.914 75.911 -2.288 1.00 49.96 157 LEU D CA 1
ATOM 4161 C C . LEU C 1 159 ? 8.215 74.845 -3.336 1.00 48.80 157 LEU D C 1
ATOM 4162 O O . LEU C 1 159 ? 8.149 75.109 -4.543 1.00 45.61 157 LEU D O 1
ATOM 4167 N N . ILE C 1 160 ? 8.548 73.631 -2.892 1.00 45.80 158 ILE D N 1
ATOM 4168 C CA . ILE C 1 160 ? 8.833 72.548 -3.828 1.00 45.12 158 ILE D CA 1
ATOM 4169 C C . ILE C 1 160 ? 7.575 72.161 -4.595 1.00 48.77 158 ILE D C 1
ATOM 4170 O O . ILE C 1 160 ? 7.631 71.837 -5.788 1.00 54.01 158 ILE D O 1
ATOM 4175 N N . LYS C 1 161 ? 6.420 72.202 -3.927 1.00 47.13 159 LYS D N 1
ATOM 4176 C CA . LYS C 1 161 ? 5.163 71.881 -4.593 1.00 47.68 159 LYS D CA 1
ATOM 4177 C C . LYS C 1 161 ? 4.841 72.898 -5.679 1.00 58.33 159 LYS D C 1
ATOM 4178 O O . LYS C 1 161 ? 4.340 72.537 -6.751 1.00 53.78 159 LYS D O 1
ATOM 4184 N N . ASN C 1 162 ? 5.133 74.177 -5.425 1.00 48.91 160 ASN D N 1
ATOM 4185 C CA . ASN C 1 162 ? 4.864 75.208 -6.422 1.00 54.86 160 ASN D CA 1
ATOM 4186 C C . ASN C 1 162 ? 5.829 75.121 -7.595 1.00 61.75 160 ASN D C 1
ATOM 4187 O O . ASN C 1 162 ? 5.446 75.424 -8.731 1.00 64.40 160 ASN D O 1
ATOM 4192 N N . LEU C 1 163 ? 7.075 74.708 -7.348 1.00 51.92 161 LEU D N 1
ATOM 4193 C CA . LEU C 1 163 ? 8.020 74.532 -8.445 1.00 51.04 161 LEU D CA 1
ATOM 4194 C C . LEU C 1 163 ? 7.617 73.376 -9.350 1.00 59.48 161 LEU D C 1
ATOM 4195 O O . LEU C 1 163 ? 7.962 73.369 -10.537 1.00 64.31 161 LEU D O 1
ATOM 4200 N N . LEU C 1 164 ? 6.885 72.400 -8.814 1.00 65.13 162 LEU D N 1
ATOM 4201 C CA . LEU C 1 164 ? 6.473 71.224 -9.567 1.00 61.11 162 LEU D CA 1
ATOM 4202 C C . LEU C 1 164 ? 5.164 71.412 -10.323 1.00 65.07 162 LEU D C 1
ATOM 4203 O O . LEU C 1 164 ? 4.791 70.528 -11.100 1.00 83.12 162 LEU D O 1
ATOM 4208 N N . LYS C 1 165 ? 4.463 72.525 -10.119 1.00 66.13 163 LYS D N 1
ATOM 4209 C CA . LYS C 1 165 ? 3.173 72.718 -10.767 1.00 90.65 163 LYS D CA 1
ATOM 4210 C C . LYS C 1 165 ? 3.339 72.793 -12.278 1.00 106.83 163 LYS D C 1
ATOM 4211 O O . LYS C 1 165 ? 4.320 73.345 -12.783 1.00 99.68 163 LYS D O 1
ATOM 4217 N N . ASN C 1 166 ? 2.372 72.206 -12.992 1.00 140.03 164 ASN D N 1
ATOM 4218 C CA . ASN C 1 166 ? 2.338 72.155 -14.456 1.00 143.10 164 ASN D CA 1
ATOM 4219 C C . ASN C 1 166 ? 3.329 71.142 -15.021 1.00 133.55 164 ASN D C 1
ATOM 4220 O O . ASN C 1 166 ? 3.762 71.270 -16.168 1.00 132.74 164 ASN D O 1
ATOM 4225 N N . VAL C 1 167 ? 3.690 70.125 -14.244 1.00 124.71 165 VAL D N 1
ATOM 4226 C CA . VAL C 1 167 ? 4.511 69.040 -14.771 1.00 137.36 165 VAL D CA 1
ATOM 4227 C C . VAL C 1 167 ? 3.629 67.841 -15.105 1.00 145.24 165 VAL D C 1
ATOM 4228 O O . VAL C 1 167 ? 2.434 67.835 -14.805 1.00 149.38 165 VAL D O 1
ATOM 4232 N N . MET D 1 3 ? -8.447 112.234 40.520 1.00 110.72 1 MET B N 1
ATOM 4233 C CA . MET D 1 3 ? -8.831 111.692 41.818 1.00 119.91 1 MET B CA 1
ATOM 4234 C C . MET D 1 3 ? -10.208 111.038 41.763 1.00 116.99 1 MET B C 1
ATOM 4235 O O . MET D 1 3 ? -10.479 110.079 42.487 1.00 116.94 1 MET B O 1
ATOM 4240 N N . ASN D 1 4 ? -11.073 111.563 40.895 1.00 115.42 2 ASN B N 1
ATOM 4241 C CA . ASN D 1 4 ? -12.463 111.127 40.845 1.00 106.83 2 ASN B CA 1
ATOM 4242 C C . ASN D 1 4 ? -12.728 110.168 39.691 1.00 100.86 2 ASN B C 1
ATOM 4243 O O . ASN D 1 4 ? -12.793 108.951 39.890 1.00 98.01 2 ASN B O 1
ATOM 4248 N N . THR D 1 5 ? -12.883 110.706 38.483 1.00 93.40 3 THR B N 1
ATOM 4249 C CA . THR D 1 5 ? -13.341 109.926 37.346 1.00 80.26 3 THR B CA 1
ATOM 4250 C C . THR D 1 5 ? -12.159 109.343 36.573 1.00 87.17 3 THR B C 1
ATOM 4251 O O . THR D 1 5 ? -10.992 109.534 36.922 1.00 79.58 3 THR B O 1
ATOM 4255 N N . ILE D 1 6 ? -12.478 108.614 35.502 1.00 80.82 4 ILE B N 1
ATOM 4256 C CA . ILE D 1 6 ? -11.442 108.059 34.637 1.00 81.15 4 ILE B CA 1
ATOM 4257 C C . ILE D 1 6 ? -10.672 109.176 33.945 1.00 79.22 4 ILE B C 1
ATOM 4258 O O . ILE D 1 6 ? -9.451 109.093 33.773 1.00 83.85 4 ILE B O 1
ATOM 4263 N N . LYS D 1 7 ? -11.368 110.246 33.553 1.00 78.90 5 LYS B N 1
ATOM 4264 C CA . LYS D 1 7 ? -10.713 111.325 32.821 1.00 79.89 5 LYS B CA 1
ATOM 4265 C C . LYS D 1 7 ? -9.773 112.119 33.719 1.00 75.32 5 LYS B C 1
ATOM 4266 O O . LYS D 1 7 ? -8.685 112.517 33.287 1.00 70.71 5 LYS B O 1
ATOM 4272 N N . THR D 1 8 ? -10.167 112.356 34.973 1.00 74.17 6 THR B N 1
ATOM 4273 C CA . THR D 1 8 ? -9.311 113.119 35.877 1.00 74.68 6 THR B CA 1
ATOM 4274 C C . THR D 1 8 ? -8.059 112.333 36.251 1.00 75.81 6 THR B C 1
ATOM 4275 O O . THR D 1 8 ? -6.974 112.910 36.385 1.00 70.91 6 THR B O 1
ATOM 4279 N N . VAL D 1 9 ? -8.189 111.015 36.424 1.00 77.25 7 VAL B N 1
ATOM 4280 C CA . VAL D 1 9 ? -7.031 110.195 36.768 1.00 74.28 7 VAL B CA 1
ATOM 4281 C C . VAL D 1 9 ? -6.083 110.085 35.581 1.00 63.85 7 VAL B C 1
ATOM 4282 O O . VAL D 1 9 ? -4.858 110.153 35.738 1.00 68.62 7 VAL B O 1
ATOM 4286 N N . ILE D 1 10 ? -6.631 109.918 34.375 1.00 66.55 8 ILE B N 1
ATOM 4287 C CA . ILE D 1 10 ? -5.800 109.880 33.175 1.00 60.17 8 ILE B CA 1
ATOM 4288 C C . ILE D 1 10 ? -5.044 111.192 33.009 1.00 67.23 8 ILE B C 1
ATOM 4289 O O . ILE D 1 10 ? -3.852 111.200 32.675 1.00 60.85 8 ILE B O 1
ATOM 4294 N N . ILE D 1 11 ? -5.722 112.319 33.242 1.00 65.16 9 ILE B N 1
ATOM 4295 C CA . ILE D 1 11 ? -5.068 113.622 33.149 1.00 63.25 9 ILE B CA 1
ATOM 4296 C C . ILE D 1 11 ? -3.897 113.701 34.121 1.00 60.91 9 ILE B C 1
ATOM 4297 O O . ILE D 1 11 ? -2.792 114.120 33.756 1.00 62.11 9 ILE B O 1
ATOM 4302 N N . SER D 1 12 ? -4.117 113.285 35.372 1.00 62.06 10 SER B N 1
ATOM 4303 C CA . SER D 1 12 ? -3.041 113.325 36.358 1.00 63.41 10 SER B CA 1
ATOM 4304 C C . SER D 1 12 ? -1.902 112.388 35.978 1.00 61.79 10 SER B C 1
ATOM 4305 O O . SER D 1 12 ? -0.733 112.690 36.246 1.00 57.81 10 SER B O 1
ATOM 4308 N N . GLU D 1 13 ? -2.220 111.252 35.355 1.00 59.74 11 GLU B N 1
ATOM 4309 C CA . GLU D 1 13 ? -1.169 110.341 34.917 1.00 54.20 11 GLU B CA 1
ATOM 4310 C C . GLU D 1 13 ? -0.416 110.905 33.719 1.00 56.15 11 GLU B C 1
ATOM 4311 O O . GLU D 1 13 ? 0.811 110.780 33.637 1.00 57.45 11 GLU B O 1
ATOM 4317 N N . LEU D 1 14 ? -1.133 111.525 32.776 1.00 53.42 12 LEU B N 1
ATOM 4318 C CA . LEU D 1 14 ? -0.462 112.185 31.660 1.00 56.84 12 LEU B CA 1
ATOM 4319 C C . LEU D 1 14 ? 0.400 113.344 32.139 1.00 55.89 12 LEU B C 1
ATOM 4320 O O . LEU D 1 14 ? 1.463 113.606 31.564 1.00 55.30 12 LEU B O 1
ATOM 4325 N N . GLU D 1 15 ? -0.037 114.046 33.188 1.00 50.45 13 GLU B N 1
ATOM 4326 C CA . GLU D 1 15 ? 0.761 115.139 33.731 1.00 56.36 13 GLU B CA 1
ATOM 4327 C C . GLU D 1 15 ? 2.025 114.627 34.411 1.00 54.51 13 GLU B C 1
ATOM 4328 O O . GLU D 1 15 ? 3.042 115.329 34.424 1.00 51.29 13 GLU B O 1
ATOM 4334 N N . LYS D 1 16 ? 1.983 113.419 34.981 1.00 52.97 14 LYS B N 1
ATOM 4335 C CA . LYS D 1 16 ? 3.205 112.806 35.493 1.00 56.33 14 LYS B CA 1
ATOM 4336 C C . LYS D 1 16 ? 4.239 112.644 34.388 1.00 54.35 14 LYS B C 1
ATOM 4337 O O . LYS D 1 16 ? 5.435 112.872 34.606 1.00 55.86 14 LYS B O 1
ATOM 4343 N N . ASN D 1 17 ? 3.799 112.243 33.193 1.00 46.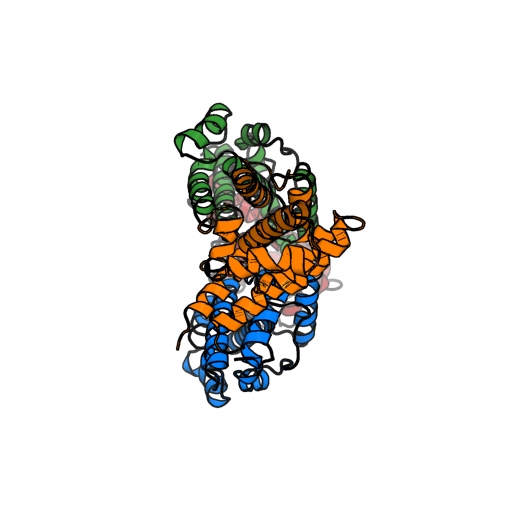23 15 ASN B N 1
ATOM 4344 C CA . ASN D 1 17 ? 4.727 112.108 32.078 1.00 54.33 15 ASN B CA 1
ATOM 4345 C C . ASN D 1 17 ? 5.128 113.467 31.523 1.00 57.64 15 ASN B C 1
ATOM 4346 O O . ASN D 1 17 ? 6.237 113.618 30.998 1.00 56.61 15 ASN B O 1
ATOM 4351 N N . VAL D 1 18 ? 4.242 114.460 31.621 1.00 51.27 16 VAL B N 1
ATOM 4352 C CA . VAL D 1 18 ? 4.626 115.827 31.283 1.00 53.32 16 VAL B CA 1
ATOM 4353 C C . VAL D 1 18 ? 5.741 116.301 32.206 1.00 55.87 16 VAL B C 1
ATOM 4354 O O . VAL D 1 18 ? 6.692 116.961 31.767 1.00 56.97 16 VAL B O 1
ATOM 4358 N N . ASP D 1 19 ? 5.651 115.955 33.494 1.00 56.38 17 ASP B N 1
ATOM 4359 C CA . ASP D 1 19 ? 6.711 116.303 34.437 1.00 58.94 17 ASP B CA 1
ATOM 4360 C C . ASP D 1 19 ? 8.048 115.716 34.005 1.00 63.77 17 ASP B C 1
ATOM 4361 O O . ASP D 1 19 ? 9.083 116.389 34.0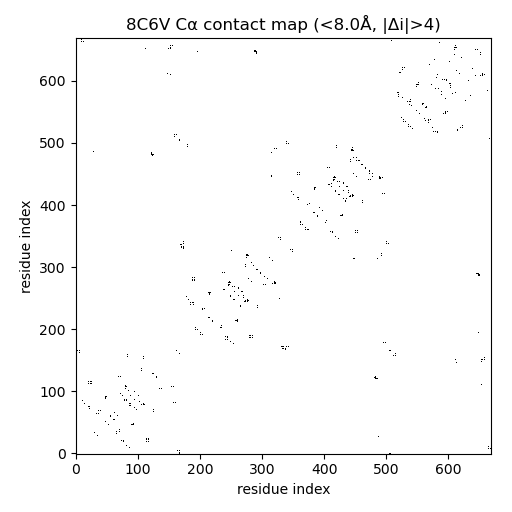77 1.00 55.21 17 ASP B O 1
ATOM 4366 N N . GLU D 1 20 ? 8.045 114.459 33.553 1.00 57.15 18 GLU B N 1
ATOM 4367 C CA . GLU D 1 20 ? 9.289 113.828 33.129 1.00 64.43 18 GLU B CA 1
ATOM 4368 C C . GLU D 1 20 ? 9.825 114.472 31.858 1.00 62.48 18 GLU B C 1
ATOM 4369 O O . GLU D 1 20 ? 11.040 114.655 31.713 1.00 63.86 18 GLU B O 1
ATOM 4375 N N . PHE D 1 21 ? 8.935 114.816 30.924 1.00 60.56 19 PHE B N 1
ATOM 4376 C CA . PHE D 1 21 ? 9.343 115.572 29.746 1.00 56.10 19 PHE B CA 1
ATOM 4377 C C . PHE D 1 21 ? 10.007 116.885 30.147 1.00 64.66 19 PHE B C 1
ATOM 4378 O O . PHE D 1 21 ? 11.099 117.213 29.668 1.00 64.58 19 PHE B O 1
ATOM 4386 N N . LEU D 1 22 ? 9.358 117.650 31.030 1.00 59.29 20 LEU B N 1
ATOM 4387 C CA . LEU D 1 22 ? 9.929 118.920 31.471 1.00 63.79 20 LEU B CA 1
ATOM 4388 C C . LEU D 1 22 ? 11.248 118.706 32.202 1.00 66.37 20 LEU B C 1
ATOM 4389 O O . LEU D 1 22 ? 12.173 119.517 32.079 1.00 68.13 20 LEU B O 1
ATOM 4394 N N . ASN D 1 23 ? 11.352 117.619 32.970 1.00 59.99 21 ASN B N 1
ATOM 4395 C CA . ASN D 1 23 ? 12.606 117.315 33.650 1.00 67.50 21 ASN B CA 1
ATOM 4396 C C . ASN D 1 23 ? 13.722 116.991 32.665 1.00 74.09 21 ASN B C 1
ATOM 4397 O O . ASN D 1 23 ? 14.896 117.236 32.962 1.00 71.65 21 ASN B O 1
ATOM 4402 N N . SER D 1 24 ? 13.381 116.445 31.494 1.00 62.27 22 SER B N 1
ATOM 4403 C CA . SER D 1 24 ? 14.407 116.132 30.505 1.00 67.68 22 SER B CA 1
ATOM 4404 C C . SER D 1 24 ? 15.011 117.393 29.903 1.00 78.89 22 SER B C 1
ATOM 4405 O O . SER D 1 24 ? 16.202 117.411 29.572 1.00 82.58 22 SER B O 1
ATOM 4408 N N . TYR D 1 25 ? 14.213 118.453 29.752 1.00 81.23 23 TYR B N 1
ATOM 4409 C CA . TYR D 1 25 ? 14.733 119.706 29.219 1.00 81.33 23 TYR B CA 1
ATOM 4410 C C . TYR D 1 25 ? 15.646 120.421 30.208 1.00 76.65 23 TYR B C 1
ATOM 4411 O O . TYR D 1 25 ? 16.477 121.231 29.784 1.00 74.32 23 TYR B O 1
ATOM 4420 N N . LEU D 1 26 ? 15.517 120.131 31.510 1.00 80.95 24 LEU B N 1
ATOM 4421 C CA . LEU D 1 26 ? 16.357 120.771 32.524 1.00 85.30 24 LEU B CA 1
ATOM 4422 C C . LEU D 1 26 ? 17.840 120.623 32.222 1.00 92.61 24 LEU B C 1
ATOM 4423 O O . LEU D 1 26 ? 18.647 121.462 32.640 1.00 92.61 24 LEU B O 1
ATOM 4428 N N . GLU D 1 27 ? 18.215 119.559 31.509 1.00 99.42 25 GLU B N 1
ATOM 4429 C CA . GLU D 1 27 ? 19.612 119.327 31.165 1.00 94.55 25 GLU B CA 1
ATOM 4430 C C . GLU D 1 27 ? 20.207 120.490 30.379 1.00 89.89 25 GLU B C 1
ATOM 4431 O O . GLU D 1 27 ? 21.420 120.721 30.434 1.00 90.23 25 GLU B O 1
ATOM 4437 N N . TYR D 1 28 ? 19.375 121.245 29.664 1.00 85.54 26 TYR B N 1
ATOM 4438 C CA . TYR D 1 28 ? 19.843 122.321 28.802 1.00 89.29 26 TYR B CA 1
ATOM 4439 C C . TYR D 1 28 ? 19.663 123.698 29.424 1.00 92.50 26 TYR B C 1
ATOM 4440 O O . TYR D 1 28 ? 19.740 124.703 28.711 1.00 93.89 26 TYR B O 1
ATOM 4449 N N . LEU D 1 29 ? 19.421 123.771 30.730 1.00 91.29 27 LEU B N 1
ATOM 4450 C CA . LEU D 1 29 ? 19.255 125.035 31.429 1.00 90.71 27 LEU B CA 1
ATOM 4451 C C . LEU D 1 29 ? 20.307 125.162 32.521 1.00 98.61 27 LEU B C 1
ATOM 4452 O O . LEU D 1 29 ? 20.883 124.171 32.978 1.00 100.31 27 LEU B O 1
ATOM 4457 N N . LYS D 1 30 ? 20.549 126.399 32.946 1.00 106.77 28 LYS B N 1
ATOM 4458 C CA . LYS D 1 30 ? 21.666 126.680 33.834 1.00 113.60 28 LYS B CA 1
ATOM 4459 C C . LYS D 1 30 ? 21.305 127.801 34.798 1.00 117.43 28 LYS B C 1
ATOM 4460 O O . LYS D 1 30 ? 20.382 128.585 34.559 1.00 114.92 28 LYS B O 1
ATOM 4466 N N . TYR D 1 31 ? 22.072 127.864 35.889 1.00 126.21 29 TYR B N 1
ATOM 4467 C CA . TYR D 1 31 ? 21.947 128.845 36.967 1.00 131.58 29 TYR B CA 1
ATOM 4468 C C . TYR D 1 31 ? 20.499 129.170 37.330 1.00 133.76 29 TYR B C 1
ATOM 4469 O O . TYR D 1 31 ? 19.706 128.263 37.606 1.00 134.32 29 TYR B O 1
ATOM 4478 N N . ASP D 1 32 ? 20.171 130.468 37.356 1.00 132.25 30 ASP B N 1
ATOM 4479 C CA . ASP D 1 32 ? 18.843 130.940 37.741 1.00 127.83 30 ASP B CA 1
ATOM 4480 C C . ASP D 1 32 ? 17.752 130.458 36.792 1.00 119.54 30 ASP B C 1
ATOM 4481 O O . ASP D 1 32 ? 16.613 130.250 37.225 1.00 114.30 30 ASP B O 1
ATOM 4486 N N . ASP D 1 33 ? 18.059 130.304 35.499 1.00 114.39 31 ASP B N 1
ATOM 4487 C CA . ASP D 1 33 ? 17.064 129.764 34.576 1.00 110.29 31 ASP B CA 1
ATOM 4488 C C . ASP D 1 33 ? 16.689 128.338 34.944 1.00 99.13 31 ASP B C 1
ATOM 4489 O O . ASP D 1 33 ? 15.538 127.928 34.753 1.00 92.56 31 ASP B O 1
ATOM 4494 N N . TYR D 1 34 ? 17.646 127.567 35.464 1.00 103.07 32 TYR B N 1
ATOM 4495 C CA . TYR D 1 34 ? 17.348 126.210 35.907 1.00 105.78 32 TYR B CA 1
ATOM 4496 C C . TYR D 1 34 ? 16.441 126.219 37.129 1.00 97.63 32 TYR B C 1
ATOM 4497 O O . TYR D 1 34 ? 15.504 125.419 37.219 1.00 90.15 32 TYR B O 1
ATOM 4506 N N . ASP D 1 35 ? 16.702 127.122 38.079 1.00 101.80 33 ASP B N 1
ATOM 4507 C CA . ASP D 1 35 ? 15.913 127.157 39.308 1.00 96.98 33 ASP B CA 1
ATOM 4508 C C . ASP D 1 35 ? 14.500 127.667 39.050 1.00 86.75 33 ASP B C 1
ATOM 4509 O O . ASP D 1 35 ? 13.540 127.176 39.655 1.00 88.45 33 ASP B O 1
ATOM 4514 N N . GLN D 1 36 ? 14.351 128.651 38.160 1.00 87.55 34 GLN B N 1
ATOM 4515 C CA . GLN D 1 36 ? 13.018 129.153 37.839 1.00 88.51 34 GLN B CA 1
ATOM 4516 C C . GLN D 1 36 ? 12.208 128.112 37.076 1.00 85.03 34 GLN B C 1
ATOM 4517 O O . GLN D 1 36 ? 10.999 127.972 37.296 1.00 73.20 34 GLN B O 1
ATOM 4523 N N . TYR D 1 37 ? 12.860 127.375 36.175 1.00 81.40 35 TYR B N 1
ATOM 4524 C CA . TYR D 1 37 ? 12.166 126.336 35.423 1.00 79.80 35 TYR B CA 1
ATOM 4525 C C . TYR D 1 37 ? 11.678 125.226 36.346 1.00 74.52 35 TYR B C 1
ATOM 4526 O O . TYR D 1 37 ? 10.570 124.706 36.170 1.00 73.06 35 TYR B O 1
ATOM 4535 N N . CYS D 1 38 ? 12.493 124.850 37.336 1.00 79.98 36 CYS B N 1
ATOM 4536 C CA . CYS D 1 38 ? 12.086 123.823 38.292 1.00 80.36 36 CYS B CA 1
ATOM 4537 C C . CYS D 1 38 ? 10.852 124.260 39.071 1.00 75.14 36 CYS B C 1
ATOM 4538 O O . CYS D 1 38 ? 9.916 123.476 39.267 1.00 74.81 36 CYS B O 1
ATOM 4541 N N . THR D 1 39 ? 10.840 125.515 39.529 1.00 76.77 37 THR B N 1
ATOM 4542 C CA . THR D 1 39 ? 9.667 126.047 40.214 1.00 69.02 37 THR B CA 1
ATOM 4543 C C . THR D 1 39 ? 8.427 125.955 39.332 1.00 68.27 37 THR B C 1
ATOM 4544 O O . THR D 1 39 ? 7.327 125.673 39.822 1.00 70.23 37 THR B O 1
ATOM 4548 N N . MET D 1 40 ? 8.589 126.157 38.023 1.00 72.92 38 MET B N 1
ATOM 4549 C CA . MET D 1 40 ? 7.440 126.120 37.125 1.00 68.59 38 MET B CA 1
ATOM 4550 C C . MET D 1 40 ? 6.908 124.707 36.929 1.00 68.48 38 MET B C 1
ATOM 4551 O O . MET D 1 40 ? 5.712 124.532 36.669 1.00 62.88 38 MET B O 1
ATOM 4556 N N . ILE D 1 41 ? 7.771 123.693 37.037 1.00 73.90 39 ILE B N 1
ATOM 4557 C CA . ILE D 1 41 ? 7.323 122.316 36.842 1.00 65.61 39 ILE B CA 1
ATOM 4558 C C . ILE D 1 41 ? 6.282 121.940 37.888 1.00 67.12 39 ILE B C 1
ATOM 4559 O O . ILE D 1 41 ? 5.290 121.268 37.585 1.00 61.72 39 ILE B O 1
ATOM 4564 N N . GLY D 1 42 ? 6.480 122.376 39.129 1.00 68.51 40 GLY B N 1
ATOM 4565 C CA . GLY D 1 42 ? 5.547 122.088 40.195 1.00 67.28 40 GLY B CA 1
ATOM 4566 C C . GLY D 1 42 ? 4.338 122.990 40.272 1.00 69.68 40 GLY B C 1
ATOM 4567 O O . GLY D 1 42 ? 3.557 122.882 41.221 1.00 68.23 40 GLY B O 1
ATOM 4568 N N . LEU D 1 43 ? 4.144 123.876 39.295 1.00 70.13 41 LEU B N 1
ATOM 4569 C CA . LEU D 1 43 ? 3.053 124.838 39.339 1.00 67.59 41 LEU B CA 1
ATOM 4570 C C . LEU D 1 43 ? 2.184 124.874 38.091 1.00 72.72 41 LEU B C 1
ATOM 4571 O O . LEU D 1 43 ? 1.108 125.480 38.142 1.00 64.85 41 LEU B O 1
ATOM 4576 N N . TYR D 1 44 ? 2.600 124.251 36.983 1.00 64.06 42 TYR B N 1
ATOM 4577 C CA . TYR D 1 44 ? 1.962 124.528 35.698 1.00 64.33 42 TYR B CA 1
ATOM 4578 C C . TYR D 1 44 ? 0.503 124.093 35.654 1.00 69.79 42 TYR B C 1
ATOM 4579 O O . TYR D 1 44 ? -0.258 124.614 34.832 1.00 75.97 42 TYR B O 1
ATOM 4588 N N . ASP D 1 45 ? 0.089 123.159 36.513 1.00 69.90 43 ASP B N 1
ATOM 4589 C CA . ASP D 1 45 ? -1.317 122.775 36.532 1.00 67.81 43 ASP B CA 1
ATOM 4590 C C . ASP D 1 45 ? -2.227 123.903 37.007 1.00 72.68 43 ASP B C 1
ATOM 4591 O O . ASP D 1 45 ? -3.449 123.785 36.876 1.00 75.59 43 ASP B O 1
ATOM 4596 N N . GLU D 1 46 ? -1.664 124.986 37.551 1.00 69.67 44 GLU B N 1
ATOM 4597 C CA . GLU D 1 46 ? -2.444 126.181 37.850 1.00 76.75 44 GLU B CA 1
ATOM 4598 C C . GLU D 1 46 ? -2.643 127.069 36.631 1.00 79.26 44 GLU B C 1
ATOM 4599 O O . GLU D 1 46 ? -3.576 127.879 36.617 1.00 78.09 44 GLU B O 1
ATOM 4605 N N . LEU D 1 47 ? -1.792 126.936 35.614 1.00 78.94 45 LEU B N 1
ATOM 4606 C CA . LEU D 1 47 ? -1.852 127.793 34.435 1.00 77.85 45 LEU B CA 1
ATOM 4607 C C . LEU D 1 47 ? -3.046 127.450 33.554 1.00 80.00 45 LEU B C 1
ATOM 4608 O O . LEU D 1 47 ? -2.889 127.149 32.366 1.00 79.27 45 LEU B O 1
ATOM 4613 N N . THR D 1 48 ? -4.248 127.505 34.129 1.00 86.96 46 THR B N 1
ATOM 4614 C CA . THR D 1 48 ? -5.464 127.204 33.392 1.00 88.13 46 THR B CA 1
ATOM 4615 C C . THR D 1 48 ? -6.313 128.427 33.084 1.00 95.70 46 THR B C 1
ATOM 4616 O O . THR D 1 48 ? -7.179 128.345 32.209 1.00 101.75 46 THR B O 1
ATOM 4620 N N . ASP D 1 49 ? -6.103 129.544 33.774 1.00 91.84 47 ASP B N 1
ATOM 4621 C CA . ASP D 1 49 ? -6.854 130.762 33.512 1.00 101.88 47 ASP B CA 1
ATOM 4622 C C . ASP D 1 49 ? -5.891 131.929 33.350 1.00 101.55 47 ASP B C 1
ATOM 4623 O O . ASP D 1 49 ? -4.760 131.902 33.842 1.00 100.73 47 ASP B O 1
ATOM 4628 N N . GLN D 1 50 ? -6.361 132.963 32.644 1.00 103.73 48 GLN B N 1
ATOM 4629 C CA . GLN D 1 50 ? -5.504 134.102 32.326 1.00 107.52 48 GLN B CA 1
ATOM 4630 C C . GLN D 1 50 ? -5.028 134.816 33.580 1.00 95.65 48 GLN B C 1
ATOM 4631 O O . GLN D 1 50 ? -3.907 135.339 33.609 1.00 102.61 48 GLN B O 1
ATOM 4637 N N . GLU D 1 51 ? -5.863 134.859 34.619 1.00 94.77 49 GLU B N 1
ATOM 4638 C CA . GLU D 1 51 ? -5.461 135.482 35.874 1.00 107.33 49 GLU B CA 1
ATOM 4639 C C . GLU D 1 51 ? -4.232 134.789 36.450 1.00 102.74 49 GLU B C 1
ATOM 4640 O O . GLU D 1 51 ? -3.165 135.397 36.579 1.00 95.13 49 GLU B O 1
ATOM 4646 N N . SER D 1 52 ? -4.361 133.496 36.770 1.00 103.25 50 SER B N 1
ATOM 4647 C CA . SER D 1 52 ? -3.243 132.735 37.323 1.00 96.69 50 SER B CA 1
ATOM 4648 C C . SER D 1 52 ? -2.014 132.805 36.424 1.00 93.69 50 SER B C 1
ATOM 4649 O O . SER D 1 52 ? -0.879 132.836 36.912 1.00 93.25 50 SER B O 1
ATOM 4652 N N . ILE D 1 53 ? -2.223 132.834 35.107 1.00 89.46 51 ILE B N 1
ATOM 4653 C CA . ILE D 1 53 ? -1.111 132.929 34.165 1.00 84.54 51 ILE B CA 1
ATOM 4654 C C . ILE D 1 53 ? -0.335 134.227 34.357 1.00 89.99 51 ILE B C 1
ATOM 4655 O O . ILE D 1 53 ? 0.894 134.245 34.226 1.00 89.67 51 ILE B O 1
ATOM 4660 N N . SER D 1 54 ? -1.021 135.319 34.698 1.00 87.22 52 SER B N 1
ATOM 4661 C CA . SER D 1 54 ? -0.367 136.611 34.856 1.00 89.47 52 SER B CA 1
ATOM 4662 C C . SER D 1 54 ? 0.179 136.853 36.258 1.00 92.74 52 SER B C 1
ATOM 4663 O O . SER D 1 54 ? 1.064 137.700 36.418 1.00 103.23 52 SER B O 1
ATOM 4666 N N . GLN D 1 55 ? -0.319 136.140 37.270 1.00 89.58 53 GLN B N 1
ATOM 4667 C CA . GLN D 1 55 ? 0.101 136.387 38.646 1.00 99.22 53 GLN B CA 1
ATOM 4668 C C . GLN D 1 55 ? 1.347 135.599 39.036 1.00 93.31 53 GLN B C 1
ATOM 4669 O O . GLN D 1 55 ? 2.244 136.148 39.684 1.00 90.11 53 GLN B O 1
ATOM 4675 N N . ILE D 1 56 ? 1.427 134.327 38.657 1.00 99.10 54 ILE B N 1
ATOM 4676 C CA . ILE D 1 56 ? 2.455 133.431 39.189 1.00 92.21 54 ILE B CA 1
ATOM 4677 C C . ILE D 1 56 ? 3.876 133.773 38.733 1.00 93.84 54 ILE B C 1
ATOM 4678 O O . ILE D 1 56 ? 4.819 133.453 39.473 1.00 94.97 54 ILE B O 1
ATOM 4683 N N . PRO D 1 57 ? 4.119 134.394 37.563 1.00 93.99 55 PRO B N 1
ATOM 4684 C CA . PRO D 1 57 ? 5.509 134.786 37.268 1.00 94.39 55 PRO B CA 1
ATOM 4685 C C . PRO D 1 57 ? 6.067 135.777 38.272 1.00 94.01 55 PRO B C 1
ATOM 4686 O O . PRO D 1 57 ? 7.231 135.661 38.675 1.00 96.19 55 PRO B O 1
ATOM 4690 N N . THR D 1 58 ? 5.259 136.752 38.691 1.00 95.80 56 THR B N 1
ATOM 4691 C CA . THR D 1 58 ? 5.698 137.699 39.707 1.00 96.59 56 THR B CA 1
ATOM 4692 C C . THR D 1 58 ? 5.570 137.128 41.113 1.00 90.32 56 THR B C 1
ATOM 4693 O O . THR D 1 58 ? 6.387 137.450 41.983 1.00 93.68 56 THR B O 1
ATOM 4697 N N . LYS D 1 59 ? 4.561 136.287 41.355 1.00 87.99 57 LYS B N 1
ATOM 4698 C CA . LYS D 1 59 ? 4.405 135.682 42.674 1.00 90.10 57 LYS B CA 1
ATOM 4699 C C . LYS D 1 59 ? 5.560 134.745 43.004 1.00 89.43 57 LYS B C 1
ATOM 4700 O O . LYS D 1 59 ? 5.965 134.649 44.168 1.00 90.19 57 LYS B O 1
ATOM 4706 N N . TYR D 1 60 ? 6.106 134.057 42.002 1.00 83.57 58 TYR B N 1
ATOM 4707 C CA . TYR D 1 60 ? 7.225 133.146 42.201 1.00 88.70 58 TYR B CA 1
ATOM 4708 C C . TYR D 1 60 ? 8.537 133.694 41.652 1.00 88.88 58 TYR B C 1
ATOM 4709 O O . TYR D 1 60 ? 9.520 132.949 41.568 1.00 85.71 58 TYR B O 1
ATOM 4718 N N . SER D 1 61 ? 8.573 134.974 41.273 1.00 86.06 59 SER B N 1
ATOM 4719 C CA . SER D 1 61 ? 9.807 135.659 40.880 1.00 87.96 59 SER B CA 1
ATOM 4720 C C . SER D 1 61 ? 10.490 134.968 39.700 1.00 89.28 59 SER B C 1
ATOM 4721 O O . SER D 1 61 ? 11.684 134.660 39.733 1.00 86.22 59 SER B O 1
ATOM 4724 N N . ILE D 1 62 ? 9.721 134.732 38.643 1.00 91.10 60 ILE B N 1
ATOM 4725 C CA . ILE D 1 62 ? 10.229 134.150 37.407 1.00 95.13 60 ILE B CA 1
ATOM 4726 C C . ILE D 1 62 ? 10.272 135.243 36.350 1.00 94.45 60 ILE B C 1
ATOM 4727 O O . ILE D 1 62 ? 9.295 135.982 36.171 1.00 87.10 60 ILE B O 1
ATOM 4732 N N . ASP D 1 63 ? 11.405 135.352 35.663 1.00 97.51 61 ASP B N 1
ATOM 4733 C CA . ASP D 1 63 ? 11.547 136.355 34.621 1.00 95.74 61 ASP B CA 1
ATOM 4734 C C . ASP D 1 63 ? 10.514 136.113 33.522 1.00 95.71 61 ASP B C 1
ATOM 4735 O O . ASP D 1 63 ? 10.177 134.959 33.231 1.00 98.56 61 ASP B O 1
ATOM 4740 N N . PRO D 1 64 ? 9.982 137.171 32.904 1.00 102.23 62 PRO B N 1
ATOM 4741 C CA . PRO D 1 64 ? 9.004 136.971 31.823 1.00 88.88 62 PRO B CA 1
ATOM 4742 C C . PRO D 1 64 ? 9.543 136.149 30.666 1.00 92.68 62 PRO B C 1
ATOM 4743 O O . PRO D 1 64 ? 8.778 135.414 30.028 1.00 85.07 62 PRO B O 1
ATOM 4747 N N . ILE D 1 65 ? 10.842 136.244 30.381 1.00 93.29 63 ILE B N 1
ATOM 4748 C CA . ILE D 1 65 ? 11.422 135.455 29.299 1.00 94.38 63 ILE B CA 1
ATOM 4749 C C . ILE D 1 65 ? 11.480 133.981 29.684 1.00 92.67 63 ILE B C 1
ATOM 4750 O O . ILE D 1 65 ? 11.209 133.100 28.859 1.00 94.90 63 ILE B O 1
ATOM 4755 N N . ASN D 1 66 ? 11.822 133.685 30.941 1.00 87.04 64 ASN B N 1
ATOM 4756 C CA . ASN D 1 66 ? 11.867 132.293 31.379 1.00 94.26 64 ASN B CA 1
ATOM 4757 C C . ASN D 1 66 ? 10.470 131.691 31.445 1.00 77.19 64 ASN B C 1
ATOM 4758 O O . ASN D 1 66 ? 10.279 130.515 31.112 1.00 83.71 64 ASN B O 1
ATOM 4763 N N . PHE D 1 67 ? 9.482 132.478 31.874 1.00 83.62 65 PHE B N 1
ATOM 4764 C CA . PHE D 1 67 ? 8.103 132.002 31.855 1.00 83.94 65 PHE B CA 1
ATOM 4765 C C . PHE D 1 67 ? 7.636 131.747 30.428 1.00 82.99 65 PHE B C 1
ATOM 4766 O O . PHE D 1 67 ? 6.901 130.787 30.168 1.00 74.93 65 PHE B O 1
ATOM 4774 N N . GLN D 1 68 ? 8.062 132.593 29.486 1.00 78.36 66 GLN B N 1
ATOM 4775 C CA . GLN D 1 68 ? 7.724 132.377 28.083 1.00 85.27 66 GLN B CA 1
ATOM 4776 C C . GLN D 1 68 ? 8.331 131.080 27.568 1.00 77.99 66 GLN B C 1
ATOM 4777 O O . GLN D 1 68 ? 7.656 130.286 26.903 1.00 76.19 66 GLN B O 1
ATOM 4783 N N . LYS D 1 69 ? 9.611 130.849 27.866 1.00 79.82 67 LYS B N 1
ATOM 4784 C CA . LYS D 1 69 ? 10.276 129.650 27.368 1.00 79.77 67 LYS B CA 1
ATOM 4785 C C . LYS D 1 69 ? 9.712 128.393 28.015 1.00 76.04 67 LYS B C 1
ATOM 4786 O O . LYS D 1 69 ? 9.616 127.347 27.363 1.00 73.40 67 LYS B O 1
ATOM 4792 N N . PHE D 1 70 ? 9.327 128.474 29.292 1.00 77.05 68 PHE B N 1
ATOM 4793 C CA . PHE D 1 70 ? 8.753 127.307 29.955 1.00 74.41 68 PHE B CA 1
ATOM 4794 C C . PHE D 1 70 ? 7.422 126.915 29.330 1.00 66.25 68 PHE B C 1
ATOM 4795 O O . PHE D 1 70 ? 7.161 125.728 29.101 1.00 65.61 68 PHE B O 1
ATOM 4803 N N . THR D 1 71 ? 6.562 127.898 29.054 1.00 68.06 69 THR B N 1
ATOM 4804 C CA . THR D 1 71 ? 5.256 127.593 28.480 1.00 67.98 69 THR B CA 1
ATOM 4805 C C . THR D 1 71 ? 5.381 126.935 27.114 1.00 72.83 69 THR B C 1
ATOM 4806 O O . THR D 1 71 ? 4.540 126.107 26.746 1.00 74.84 69 THR B O 1
ATOM 4810 N N . ARG D 1 72 ? 6.418 127.284 26.350 1.00 72.30 70 ARG B N 1
ATOM 4811 C CA . ARG D 1 72 ? 6.580 126.693 25.026 1.00 77.40 70 ARG B CA 1
ATOM 4812 C C . ARG D 1 72 ? 7.082 125.259 25.120 1.00 72.20 70 ARG B C 1
ATOM 4813 O O . ARG D 1 72 ? 6.670 124.399 24.332 1.00 71.40 70 ARG B O 1
ATOM 4821 N N . VAL D 1 73 ? 7.980 124.981 26.068 1.00 68.54 71 VAL B N 1
ATOM 4822 C CA . VAL D 1 73 ? 8.386 123.598 26.296 1.00 74.16 71 VAL B CA 1
ATOM 4823 C C . VAL D 1 73 ? 7.214 122.789 26.830 1.00 68.74 71 VAL B C 1
ATOM 4824 O O . VAL D 1 73 ? 7.077 121.596 26.527 1.00 69.39 71 VAL B O 1
ATOM 4828 N N . LEU D 1 74 ? 6.339 123.429 27.607 1.00 66.28 72 LEU B N 1
ATOM 4829 C CA . LEU D 1 74 ? 5.174 122.736 28.142 1.00 67.34 72 LEU B CA 1
ATOM 4830 C C . LEU D 1 74 ? 4.181 122.391 27.039 1.00 63.14 72 LEU B C 1
ATOM 4831 O O . LEU D 1 74 ? 3.538 121.335 27.086 1.00 66.57 72 LEU B O 1
ATOM 4836 N N . THR D 1 75 ? 4.050 123.258 26.030 1.00 67.77 73 THR B N 1
ATOM 4837 C CA . THR D 1 75 ? 3.125 122.976 24.935 1.00 71.87 73 THR B CA 1
ATOM 4838 C C . THR D 1 75 ? 3.593 121.789 24.103 1.00 57.74 73 THR B C 1
ATOM 4839 O O . THR D 1 75 ? 2.774 120.975 23.660 1.00 59.06 73 THR B O 1
ATOM 4843 N N . VAL D 1 76 ? 4.904 121.675 23.875 1.00 59.84 74 VAL B N 1
ATOM 4844 C CA . VAL D 1 76 ? 5.432 120.514 23.163 1.00 66.35 74 VAL B CA 1
ATOM 4845 C C . VAL D 1 76 ? 5.209 119.250 23.981 1.00 68.14 74 VAL B C 1
ATOM 4846 O O . VAL D 1 76 ? 4.912 118.180 23.434 1.00 65.13 74 VAL B O 1
ATOM 4850 N N . ALA D 1 77 ? 5.343 119.354 25.306 1.00 63.08 75 ALA B N 1
ATOM 4851 C CA . ALA D 1 77 ? 5.054 118.217 26.172 1.00 62.51 75 ALA B CA 1
ATOM 4852 C C . ALA D 1 77 ? 3.590 117.809 26.072 1.00 60.57 75 ALA B C 1
ATOM 4853 O O . ALA D 1 77 ? 3.274 116.616 25.986 1.00 59.84 75 ALA B O 1
ATOM 4855 N N . ILE D 1 78 ? 2.682 118.788 26.080 1.00 62.34 76 ILE B N 1
ATOM 4856 C CA . ILE D 1 78 ? 1.259 118.489 25.942 1.00 61.63 76 ILE B CA 1
ATOM 4857 C C . ILE D 1 78 ? 0.982 117.825 24.599 1.00 63.81 76 ILE B C 1
ATOM 4858 O O . ILE D 1 78 ? 0.217 116.856 24.517 1.00 61.33 76 ILE B O 1
ATOM 4863 N N . TYR D 1 79 ? 1.607 118.327 23.529 1.00 66.15 77 TYR B N 1
ATOM 4864 C CA . TYR D 1 79 ? 1.451 117.703 22.218 1.00 63.42 77 TYR B CA 1
ATOM 4865 C C . TYR D 1 79 ? 1.864 116.238 22.249 1.00 62.70 77 TYR B C 1
ATOM 4866 O O . TYR D 1 79 ? 1.226 115.391 21.613 1.00 62.87 77 TYR B O 1
ATOM 4875 N N . ASN D 1 80 ? 2.921 115.918 22.995 1.00 65.39 78 ASN B N 1
ATOM 4876 C CA . ASN D 1 80 ? 3.485 114.575 22.980 1.00 59.61 78 ASN B CA 1
ATOM 4877 C C . ASN D 1 80 ? 2.678 113.573 23.796 1.00 58.81 78 ASN B C 1
ATOM 4878 O O . ASN D 1 80 ? 2.801 112.366 23.560 1.00 55.45 78 ASN B O 1
ATOM 4883 N N . TYR D 1 81 ? 1.862 114.032 24.745 1.00 57.47 79 TYR B N 1
ATOM 4884 C CA . TYR D 1 81 ? 1.159 113.129 25.646 1.00 52.75 79 TYR B CA 1
ATOM 4885 C C . TYR D 1 81 ? -0.355 113.284 25.625 1.00 50.30 79 TYR B C 1
ATOM 4886 O O . TYR D 1 81 ? -1.039 112.586 26.383 1.00 58.78 79 TYR B O 1
ATOM 4895 N N . ASP D 1 82 ? -0.901 114.160 24.788 1.00 55.11 80 ASP B N 1
ATOM 4896 C CA . ASP D 1 82 ? -2.336 114.398 24.804 1.00 59.00 80 ASP B CA 1
ATOM 4897 C C . ASP D 1 82 ? -3.085 113.248 24.138 1.00 62.35 80 ASP B C 1
ATOM 4898 O O . ASP D 1 82 ? -2.572 112.575 23.240 1.00 59.93 80 ASP B O 1
ATOM 4903 N N . VAL D 1 83 ? -4.313 113.019 24.603 1.00 63.53 81 VAL B N 1
ATOM 4904 C CA . VAL D 1 83 ? -5.208 112.017 24.034 1.00 60.47 81 VAL B CA 1
ATOM 4905 C C . VAL D 1 83 ? -6.604 112.622 23.980 1.00 72.43 81 VAL B C 1
ATOM 4906 O O . VAL D 1 83 ? -7.153 113.010 25.017 1.00 68.07 81 VAL B O 1
ATOM 4910 N N . ASN D 1 84 ? -7.176 112.704 22.777 1.00 71.24 82 ASN B N 1
ATOM 4911 C CA . ASN D 1 84 ? -8.502 113.287 22.557 1.00 75.10 82 ASN B CA 1
ATOM 4912 C C . ASN D 1 84 ? -8.582 114.729 23.052 1.00 73.74 82 ASN B C 1
ATOM 4913 O O . ASN D 1 84 ? -9.644 115.188 23.483 1.00 69.90 82 ASN B O 1
ATOM 4918 N N . TYR D 1 85 ? -7.455 115.442 23.001 1.00 74.87 83 TYR B N 1
ATOM 4919 C CA . TYR D 1 85 ? -7.384 116.865 23.337 1.00 74.87 83 TYR B CA 1
ATOM 4920 C C . TYR D 1 85 ? -7.846 117.155 24.764 1.00 74.90 83 TYR B C 1
ATOM 4921 O O . TYR D 1 85 ? -8.313 118.258 25.057 1.00 73.10 83 TYR B O 1
ATOM 4930 N N . ILE D 1 86 ? -7.720 116.182 25.670 1.00 70.83 84 ILE B N 1
ATOM 4931 C CA . ILE D 1 86 ? -8.149 116.425 27.045 1.00 76.32 84 ILE B CA 1
ATOM 4932 C C . ILE D 1 86 ? -7.175 117.355 27.758 1.00 74.18 84 ILE B C 1
ATOM 4933 O O . ILE D 1 86 ? -7.579 118.142 28.623 1.00 75.70 84 ILE B O 1
ATOM 4938 N N . LEU D 1 87 ? -5.887 117.289 27.412 1.00 75.73 85 LEU B N 1
ATOM 4939 C CA . LEU D 1 87 ? -4.919 118.218 27.985 1.00 71.90 85 LEU B CA 1
ATOM 4940 C C . LEU D 1 87 ? -5.001 119.582 27.312 1.00 79.94 85 LEU B C 1
ATOM 4941 O O . LEU D 1 87 ? -4.858 120.614 27.977 1.00 75.90 85 LEU B O 1
ATOM 4946 N N . ALA D 1 88 ? -5.234 119.604 25.997 1.00 79.85 86 ALA B N 1
ATOM 4947 C CA . ALA D 1 88 ? -5.382 120.871 25.289 1.00 74.35 86 ALA B CA 1
ATOM 4948 C C . ALA D 1 88 ? -6.620 121.631 25.746 1.00 76.08 86 ALA B C 1
ATOM 4949 O O . ALA D 1 88 ? -6.611 122.867 25.774 1.00 81.13 86 ALA B O 1
ATOM 4951 N N . GLU D 1 89 ? -7.689 120.917 26.108 1.00 75.23 87 GLU B N 1
ATOM 4952 C CA . GLU D 1 89 ? -8.881 121.587 26.617 1.00 82.75 87 GLU B CA 1
ATOM 4953 C C . GLU D 1 89 ? -8.666 122.095 28.037 1.00 84.17 87 GLU B C 1
ATOM 4954 O O . GLU D 1 89 ? -9.116 123.193 28.381 1.00 92.10 87 GLU B O 1
ATOM 4960 N N . LYS D 1 90 ? -7.990 121.307 28.879 1.00 79.98 88 LYS B N 1
ATOM 4961 C CA . LYS D 1 90 ? -7.729 121.749 30.245 1.00 83.24 88 LYS B CA 1
ATOM 4962 C C . LYS D 1 90 ? -6.865 123.003 30.260 1.00 73.97 88 LYS B C 1
ATOM 4963 O O . LYS D 1 90 ? -7.153 123.958 30.989 1.00 81.77 88 LYS B O 1
ATOM 4969 N N . TYR D 1 91 ? -5.804 123.018 29.461 1.00 81.99 89 TYR B N 1
ATOM 4970 C CA . TYR D 1 91 ? -4.950 124.195 29.330 1.00 82.11 89 TYR B CA 1
ATOM 4971 C C . TYR D 1 91 ? -5.375 125.071 28.164 1.00 79.90 89 TYR B C 1
ATOM 4972 O O . TYR D 1 91 ? -4.540 125.585 27.412 1.00 79.78 89 TYR B O 1
ATOM 4981 N N . LYS D 1 92 ? -6.690 125.246 28.013 1.00 86.36 90 LYS B N 1
ATOM 4982 C CA . LYS D 1 92 ? -7.248 126.056 26.936 1.00 92.75 90 LYS B CA 1
ATOM 4983 C C . LYS D 1 92 ? -6.680 127.470 26.958 1.00 87.55 90 LYS B C 1
ATOM 4984 O O . LYS D 1 92 ? -6.259 128.003 25.925 1.00 84.27 90 LYS B O 1
ATOM 4990 N N . GLU D 1 93 ? -6.644 128.088 28.139 1.00 93.70 91 GLU B N 1
ATOM 4991 C CA . GLU D 1 93 ? -6.175 129.462 28.249 1.00 86.38 91 GLU B CA 1
ATOM 4992 C C . GLU D 1 93 ? -4.659 129.576 28.186 1.00 84.81 91 GLU B C 1
ATOM 4993 O O . GLU D 1 93 ? -4.148 130.669 27.919 1.00 84.83 91 GLU B O 1
ATOM 4999 N N . LEU D 1 94 ? -3.930 128.483 28.424 1.00 91.61 92 LEU B N 1
ATOM 5000 C CA . LEU D 1 94 ? -2.483 128.517 28.239 1.00 85.42 92 LEU B CA 1
ATOM 5001 C C . LEU D 1 94 ? -2.124 128.704 26.771 1.00 85.76 92 LEU B C 1
ATOM 5002 O O . LEU D 1 94 ? -1.198 129.454 26.443 1.00 80.80 92 LEU B O 1
ATOM 5007 N N . PHE D 1 95 ? -2.847 128.028 25.874 1.00 90.38 93 PHE B N 1
ATOM 5008 C CA . PHE D 1 95 ? -2.590 128.185 24.447 1.00 92.08 93 PHE B CA 1
ATOM 5009 C C . PHE D 1 95 ? -2.911 129.595 23.969 1.00 89.48 93 PHE B C 1
ATOM 5010 O O . PHE D 1 95 ? -2.248 130.104 23.059 1.00 91.49 93 PHE B O 1
ATOM 5018 N N . GLU D 1 96 ? -3.919 130.238 24.565 1.00 91.32 94 GLU B N 1
ATOM 5019 C CA . GLU D 1 96 ? -4.214 131.626 24.222 1.00 104.40 94 GLU B CA 1
ATOM 5020 C C . GLU D 1 96 ? -3.093 132.561 24.654 1.00 101.95 94 GLU B C 1
ATOM 5021 O O . GLU D 1 96 ? -2.872 133.598 24.017 1.00 115.24 94 GLU B O 1
ATOM 5027 N N . PHE D 1 97 ? -2.375 132.216 25.725 1.00 92.94 95 PHE B N 1
ATOM 5028 C CA . PHE D 1 97 ? -1.284 133.062 26.196 1.00 85.67 95 PHE B CA 1
ATOM 5029 C C . PHE D 1 97 ? -0.045 132.924 25.320 1.00 91.90 95 PHE B C 1
ATOM 5030 O O . PHE D 1 97 ? 0.585 133.929 24.970 1.00 91.85 95 PHE B O 1
ATOM 5038 N N . THR D 1 98 ? 0.320 131.697 24.961 1.00 85.44 96 THR B N 1
ATOM 5039 C CA . THR D 1 98 ? 1.534 131.438 24.199 1.00 82.95 96 THR B CA 1
ATOM 5040 C C . THR D 1 98 ? 1.313 131.470 22.692 1.00 93.26 96 THR B C 1
ATOM 5041 O O . THR D 1 98 ? 2.274 131.273 21.940 1.00 99.85 96 THR B O 1
ATOM 5045 N N . ASN D 1 99 ? 0.078 131.705 22.237 1.00 87.99 97 ASN B N 1
ATOM 5046 C CA . ASN D 1 99 ? -0.246 131.881 20.820 1.00 91.21 97 ASN B CA 1
ATOM 5047 C C . ASN D 1 99 ? 0.011 130.623 19.993 1.00 91.85 97 ASN B C 1
ATOM 5048 O O . ASN D 1 99 ? 0.305 130.712 18.799 1.00 87.03 97 ASN B O 1
ATOM 5053 N N . MET D 1 100 ? -0.107 129.445 20.595 1.00 85.18 98 MET B N 1
ATOM 5054 C CA . MET D 1 100 ? 0.150 128.197 19.893 1.00 81.44 98 MET B CA 1
ATOM 5055 C C . MET D 1 100 ? -1.155 127.459 19.617 1.00 83.51 98 MET B C 1
ATOM 5056 O O . MET D 1 100 ? -2.156 127.633 20.316 1.00 88.97 98 MET B O 1
ATOM 5061 N N . ASP D 1 101 ? -1.124 126.626 18.584 1.00 84.52 99 ASP B N 1
ATOM 5062 C CA . ASP D 1 101 ? -2.329 125.967 18.084 1.00 87.86 99 ASP B CA 1
ATOM 5063 C C . ASP D 1 101 ? -2.844 124.938 19.082 1.00 84.31 99 ASP B C 1
ATOM 5064 O O . ASP D 1 101 ? -2.151 123.949 19.353 1.00 77.14 99 ASP B O 1
ATOM 5069 N N . PRO D 1 102 ? -4.046 125.117 19.642 1.00 84.34 100 PRO B N 1
ATOM 5070 C CA . PRO D 1 102 ? -4.587 124.116 20.572 1.00 84.30 100 PRO B CA 1
ATOM 5071 C C . PRO D 1 102 ? -5.199 122.902 19.892 1.00 85.83 100 PRO B C 1
ATOM 5072 O O . PRO D 1 102 ? -5.547 121.938 20.589 1.00 93.58 100 PRO B O 1
ATOM 5076 N N . ASP D 1 103 ? -5.347 122.913 18.568 1.00 95.84 101 ASP B N 1
ATOM 5077 C CA . ASP D 1 103 ? -5.905 121.785 17.838 1.00 95.86 101 ASP B CA 1
ATOM 5078 C C . ASP D 1 103 ? -4.853 120.990 17.080 1.00 94.99 101 ASP B C 1
ATOM 5079 O O . ASP D 1 103 ? -5.195 119.989 16.439 1.00 95.50 101 ASP B O 1
ATOM 5084 N N . PHE D 1 104 ? -3.590 121.406 17.129 1.00 92.46 102 PHE B N 1
ATOM 5085 C CA . PHE D 1 104 ? -2.522 120.619 16.530 1.00 78.14 102 PHE B CA 1
ATOM 5086 C C . PHE D 1 104 ? -2.359 119.304 17.280 1.00 87.02 102 PHE B C 1
ATOM 5087 O O . PHE D 1 104 ? -2.430 119.257 18.511 1.00 82.09 102 PHE B O 1
ATOM 5095 N N . SER D 1 105 ? -2.138 118.236 16.529 1.00 83.77 103 SER B N 1
ATOM 5096 C CA . SER D 1 105 ? -1.873 116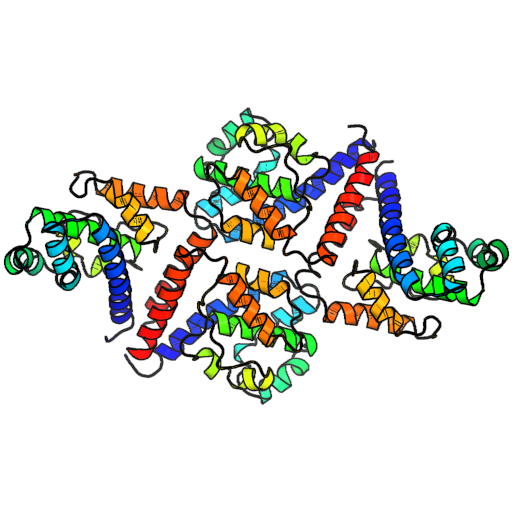.936 17.125 1.00 88.63 103 SER B CA 1
ATOM 5097 C C . SER D 1 105 ? -1.078 116.094 16.138 1.00 86.21 103 SER B C 1
ATOM 5098 O O . SER D 1 105 ? -1.564 115.802 15.038 1.00 87.71 103 SER B O 1
ATOM 5101 N N . PRO D 1 106 ? 0.140 115.689 16.487 1.00 80.41 104 PRO B N 1
ATOM 5102 C CA . PRO D 1 106 ? 0.923 114.860 15.567 1.00 85.31 104 PRO B CA 1
ATOM 5103 C C . PRO D 1 106 ? 0.303 113.481 15.426 1.00 81.71 104 PRO B C 1
ATOM 5104 O O . PRO D 1 106 ? -0.275 112.933 16.367 1.00 80.74 104 PRO B O 1
ATOM 5108 N N . LYS D 1 107 ? 0.419 112.926 14.216 1.00 76.75 105 LYS B N 1
ATOM 5109 C CA . LYS D 1 107 ? -0.214 111.645 13.921 1.00 83.29 105 LYS B CA 1
ATOM 5110 C C . LYS D 1 107 ? 0.350 110.509 14.764 1.00 65.81 105 LYS B C 1
ATOM 5111 O O . LYS D 1 107 ? -0.287 109.455 14.867 1.00 81.33 105 LYS B O 1
ATOM 5117 N N . TYR D 1 108 ? 1.521 110.697 15.365 1.00 69.38 106 TYR B N 1
ATOM 5118 C CA . TYR D 1 108 ? 2.040 109.795 16.382 1.00 65.54 106 TYR B CA 1
ATOM 5119 C C . TYR D 1 108 ? 2.435 110.609 17.603 1.00 68.78 106 TYR B C 1
ATOM 5120 O O . TYR D 1 108 ? 2.934 111.732 17.478 1.00 62.07 106 TYR B O 1
ATOM 5129 N N . ARG D 1 109 ? 2.198 110.044 18.783 1.00 63.06 107 ARG B N 1
ATOM 5130 C CA . ARG D 1 109 ? 2.493 110.701 20.046 1.00 65.19 107 ARG B CA 1
ATOM 5131 C C . ARG D 1 109 ? 3.317 109.765 20.922 1.00 62.73 107 ARG B C 1
ATOM 5132 O O . ARG D 1 109 ? 3.685 108.659 20.514 1.00 61.44 107 ARG B O 1
ATOM 5140 N N . PHE D 1 110 ? 3.617 110.230 22.136 1.00 48.07 108 PHE B N 1
ATOM 5141 C CA . PHE D 1 110 ? 4.367 109.455 23.125 1.00 55.32 108 PHE B CA 1
ATOM 5142 C C . PHE D 1 110 ? 5.759 109.084 22.614 1.00 57.72 108 PHE B C 1
ATOM 5143 O O . PHE D 1 110 ? 6.214 107.947 22.762 1.00 49.86 108 PHE B O 1
ATOM 5151 N N . TYR D 1 111 ? 6.444 110.051 22.008 1.00 57.88 109 TYR B N 1
ATOM 5152 C CA . TYR D 1 111 ? 7.848 109.866 21.685 1.00 48.14 109 TYR B CA 1
ATOM 5153 C C . TYR D 1 111 ? 8.685 109.898 22.964 1.00 58.17 109 TYR B C 1
ATOM 5154 O O . TYR D 1 111 ? 8.194 110.198 24.056 1.00 55.34 109 TYR B O 1
ATOM 5163 N N . SER D 1 112 ? 9.964 109.585 22.817 1.00 54.05 110 SER B N 1
ATOM 5164 C CA . SER D 1 112 ? 10.867 109.614 23.960 1.00 55.19 110 SER B CA 1
ATOM 5165 C C . SER D 1 112 ? 11.072 111.051 24.427 1.00 62.29 110 SER B C 1
ATOM 5166 O O . SER D 1 112 ? 11.391 111.922 23.609 1.00 61.67 110 SER B O 1
ATOM 5169 N N . PRO D 1 113 ? 10.899 111.341 25.720 1.00 59.41 111 PRO B N 1
ATOM 5170 C CA . PRO D 1 113 ? 11.158 112.709 26.193 1.00 66.61 111 PRO B CA 1
ATOM 5171 C C . PRO D 1 113 ? 12.619 113.105 26.091 1.00 68.50 111 PRO B C 1
ATOM 5172 O O . PRO D 1 113 ? 12.913 114.289 25.885 1.00 62.63 111 PRO B O 1
ATOM 5176 N N . ILE D 1 114 ? 13.543 112.151 26.228 1.00 63.62 112 ILE B N 1
ATOM 5177 C CA . ILE D 1 114 ? 14.960 112.460 26.063 1.00 68.49 112 ILE B CA 1
ATOM 5178 C C . ILE D 1 114 ? 15.256 112.830 24.615 1.00 67.24 112 ILE B C 1
ATOM 5179 O O . ILE D 1 114 ? 15.942 113.820 24.336 1.00 72.80 112 ILE B O 1
ATOM 5184 N N . ALA D 1 115 ? 14.736 112.042 23.671 1.00 66.61 113 ALA B N 1
ATOM 5185 C CA . ALA D 1 115 ? 14.983 112.318 22.260 1.00 70.18 113 ALA B CA 1
ATOM 5186 C C . ALA D 1 115 ? 14.278 113.592 21.812 1.00 72.56 113 ALA B C 1
ATOM 5187 O O . ALA D 1 115 ? 14.835 114.373 21.032 1.00 70.20 113 ALA B O 1
ATOM 5189 N N . THR D 1 116 ? 13.054 113.820 22.293 1.00 67.00 114 THR B N 1
ATOM 5190 C CA . THR D 1 116 ? 12.303 114.998 21.870 1.00 69.94 114 THR B CA 1
ATOM 5191 C C . THR D 1 116 ? 12.964 116.278 22.367 1.00 71.05 114 THR B C 1
ATOM 5192 O O . THR D 1 116 ? 13.114 117.245 21.610 1.00 74.62 114 THR B O 1
ATOM 5196 N N . CYS D 1 117 ? 13.371 116.302 23.638 1.00 68.12 115 CYS B N 1
ATOM 5197 C CA . CYS D 1 117 ? 14.055 117.476 24.169 1.00 76.42 115 CYS B CA 1
ATOM 5198 C C . CYS D 1 117 ? 15.441 117.643 23.560 1.00 84.46 115 CYS B C 1
ATOM 5199 O O . CYS D 1 117 ? 15.955 118.766 23.495 1.00 88.24 115 CYS B O 1
ATOM 5202 N N . SER D 1 118 ? 16.059 116.546 23.115 1.00 84.30 116 SER B N 1
ATOM 5203 C CA . SER D 1 118 ? 17.362 116.645 22.468 1.00 86.70 116 SER B CA 1
ATOM 5204 C C . SER D 1 118 ? 17.270 117.439 21.172 1.00 87.77 116 SER B C 1
ATOM 5205 O O . SER D 1 118 ? 18.143 118.264 20.876 1.00 91.78 116 SER B O 1
ATOM 5208 N N . TYR D 1 119 ? 16.216 117.209 20.387 1.00 79.82 117 TYR B N 1
ATOM 5209 C CA . TYR D 1 119 ? 16.012 118.003 19.181 1.00 85.61 117 TYR B CA 1
ATOM 5210 C C . TYR D 1 119 ? 15.468 119.387 19.513 1.00 89.60 117 TYR B C 1
ATOM 5211 O O . TYR D 1 119 ? 15.895 120.380 18.916 1.00 98.54 117 TYR B O 1
ATOM 5220 N N . LEU D 1 120 ? 14.543 119.471 20.474 1.00 86.53 118 LEU B N 1
ATOM 5221 C CA . LEU D 1 120 ? 13.951 120.756 20.836 1.00 90.93 118 LEU B CA 1
ATOM 5222 C C . LEU D 1 120 ? 14.991 121.734 21.371 1.00 92.52 118 LEU B C 1
ATOM 5223 O O . LEU D 1 120 ? 14.804 122.952 21.274 1.00 93.79 118 LEU B O 1
ATOM 5228 N N . SER D 1 121 ? 16.094 121.224 21.925 1.00 95.47 119 SER B N 1
ATOM 5229 C CA . SER D 1 121 ? 17.087 122.085 22.561 1.00 97.96 119 SER B CA 1
ATOM 5230 C C . SER D 1 121 ? 17.797 123.003 21.574 1.00 108.66 119 SER B C 1
ATOM 5231 O O . SER D 1 121 ? 18.384 124.005 21.996 1.00 115.74 119 SER B O 1
ATOM 5234 N N . GLN D 1 122 ? 17.760 122.694 20.279 1.00 110.59 120 GLN B N 1
ATOM 5235 C CA . GLN D 1 122 ? 18.447 123.488 19.270 1.00 114.67 120 GLN B CA 1
ATOM 5236 C C . GLN D 1 122 ? 17.508 124.405 18.496 1.00 117.54 120 GLN B C 1
ATOM 5237 O O . GLN D 1 122 ? 17.900 124.937 17.452 1.00 127.40 120 GLN B O 1
ATOM 5243 N N . TYR D 1 123 ? 16.285 124.602 18.979 1.00 104.36 121 TYR B N 1
ATOM 5244 C CA . TYR D 1 123 ? 15.325 125.505 18.361 1.00 101.61 121 TYR B CA 1
ATOM 5245 C C . TYR D 1 123 ? 15.165 126.755 19.214 1.00 102.13 121 TYR B C 1
ATOM 5246 O O . TYR D 1 123 ? 15.218 126.690 20.447 1.00 92.28 121 TYR B O 1
ATOM 5255 N N . ASP D 1 124 ? 14.972 127.893 18.552 1.00 107.73 122 ASP B N 1
ATOM 5256 C CA . ASP D 1 124 ? 14.627 129.127 19.250 1.00 100.84 122 ASP B CA 1
ATOM 5257 C C . ASP D 1 124 ? 13.199 129.008 19.766 1.00 100.47 122 ASP B C 1
ATOM 5258 O O . ASP D 1 124 ? 12.251 128.935 18.978 1.00 100.16 122 ASP B O 1
ATOM 5263 N N . LEU D 1 125 ? 13.042 128.985 21.091 1.00 101.58 123 LEU B N 1
ATOM 5264 C CA . LEU D 1 125 ? 11.736 128.693 21.675 1.00 100.03 123 LEU B CA 1
ATOM 5265 C C . LEU D 1 125 ? 10.738 129.815 21.417 1.00 99.52 123 LEU B C 1
ATOM 5266 O O . LEU D 1 125 ? 9.557 129.552 21.160 1.00 98.90 123 LEU B O 1
ATOM 5271 N N . ILE D 1 126 ? 11.184 131.065 21.475 1.00 100.09 124 ILE B N 1
ATOM 5272 C CA . ILE D 1 126 ? 10.292 132.208 21.340 1.00 106.10 124 ILE B CA 1
ATOM 5273 C C . ILE D 1 126 ? 10.296 132.765 19.915 1.00 103.51 124 ILE B C 1
ATOM 5274 O O . ILE D 1 126 ? 9.918 133.916 19.701 1.00 110.26 124 ILE B O 1
ATOM 5279 N N . SER D 1 127 ? 10.715 131.967 18.938 1.00 110.18 125 SER B N 1
ATOM 5280 C CA . SER D 1 127 ? 10.651 132.390 17.547 1.00 106.58 125 SER B CA 1
ATOM 5281 C C . SER D 1 127 ? 9.202 132.538 17.097 1.00 107.24 125 SER B C 1
ATOM 5282 O O . SER D 1 127 ? 8.307 131.829 17.565 1.00 115.26 125 SER B O 1
ATOM 5285 N N . GLU D 1 128 ? 8.975 133.478 16.177 1.00 98.47 126 GLU B N 1
ATOM 5286 C CA . GLU D 1 128 ? 7.644 133.644 15.602 1.00 97.80 126 GLU B CA 1
ATOM 5287 C C . GLU D 1 128 ? 7.234 132.451 14.749 1.00 96.15 126 GLU B C 1
ATOM 5288 O O . GLU D 1 128 ? 6.037 132.250 14.519 1.00 101.61 126 GLU B O 1
ATOM 5294 N N . SER D 1 129 ? 8.197 131.661 14.273 1.00 87.66 127 SER B N 1
ATOM 5295 C CA . SER D 1 129 ? 7.925 130.460 13.498 1.00 95.92 127 SER B CA 1
ATOM 5296 C C . SER D 1 129 ? 8.005 129.195 14.345 1.00 99.18 127 SER B C 1
ATOM 5297 O O . SER D 1 129 ? 8.238 128.109 13.803 1.00 95.69 127 SER B O 1
ATOM 5300 N N . PHE D 1 130 ? 7.814 129.315 15.662 1.00 94.12 128 PHE B N 1
ATOM 5301 C CA . PHE D 1 130 ? 7.987 128.165 16.544 1.00 91.09 128 PHE B CA 1
ATOM 5302 C C . PHE D 1 130 ? 6.915 127.107 16.320 1.00 85.09 128 PHE B C 1
ATOM 5303 O O . PHE D 1 130 ? 7.151 125.924 16.591 1.00 87.39 128 PHE B O 1
ATOM 5311 N N . GLN D 1 131 ? 5.738 127.503 15.833 1.00 81.92 129 GLN B N 1
ATOM 5312 C CA . GLN D 1 131 ? 4.685 126.527 15.568 1.00 89.28 129 GLN B CA 1
ATOM 5313 C C . GLN D 1 131 ? 5.089 125.578 14.447 1.00 89.54 129 GLN B C 1
ATOM 5314 O O . GLN D 1 131 ? 4.938 124.357 14.568 1.00 91.97 129 GLN B O 1
ATOM 5320 N N . GLN D 1 132 ? 5.606 126.122 13.341 1.00 95.72 130 GLN B N 1
ATOM 5321 C CA . GLN D 1 132 ? 6.057 125.267 12.248 1.00 101.40 130 GLN B CA 1
ATOM 5322 C C . GLN D 1 132 ? 7.337 124.528 12.615 1.00 95.36 130 GLN B C 1
ATOM 5323 O O . GLN D 1 132 ? 7.623 123.464 12.054 1.00 84.74 130 GLN B O 1
ATOM 5329 N N . ASP D 1 133 ? 8.124 125.080 13.540 1.00 89.58 131 ASP B N 1
ATOM 5330 C CA . ASP D 1 133 ? 9.290 124.359 14.040 1.00 83.24 131 ASP B CA 1
ATOM 5331 C C . ASP D 1 133 ? 8.875 123.111 14.810 1.00 85.66 131 ASP B C 1
ATOM 5332 O O . ASP D 1 133 ? 9.518 122.059 14.698 1.00 77.91 131 ASP B O 1
ATOM 5337 N N . VAL D 1 134 ? 7.795 123.208 15.587 1.00 81.11 132 VAL B N 1
ATOM 5338 C CA . VAL D 1 134 ? 7.279 122.042 16.296 1.00 84.14 132 VAL B CA 1
ATOM 5339 C C . VAL D 1 134 ? 6.692 121.038 15.313 1.00 72.70 132 VAL B C 1
ATOM 5340 O O . VAL D 1 134 ? 6.859 119.823 15.472 1.00 72.57 132 VAL B O 1
ATOM 5344 N N . THR D 1 135 ? 5.997 121.529 14.283 1.00 74.82 133 THR B N 1
ATOM 5345 C CA . THR D 1 135 ? 5.427 120.636 13.281 1.00 82.20 133 THR B CA 1
ATOM 5346 C C . THR D 1 135 ? 6.515 119.843 12.569 1.00 77.59 133 THR B C 1
ATOM 5347 O O . THR D 1 135 ? 6.348 118.647 12.302 1.00 80.54 133 THR B O 1
ATOM 5351 N N . LYS D 1 136 ? 7.646 120.486 12.267 1.00 76.85 134 LYS B N 1
ATOM 5352 C CA . LYS D 1 136 ? 8.742 119.770 11.624 1.00 84.73 134 LYS B CA 1
ATOM 5353 C C . LYS D 1 136 ? 9.464 118.851 12.598 1.00 80.15 134 LYS B C 1
ATOM 5354 O O . LYS D 1 136 ? 10.049 117.846 12.180 1.00 72.18 134 LYS B O 1
ATOM 5360 N N . LEU D 1 137 ? 9.440 119.178 13.892 1.00 74.98 135 LEU B N 1
ATOM 5361 C CA . LEU D 1 137 ? 10.136 118.353 14.873 1.00 82.48 135 LEU B CA 1
ATOM 5362 C C . LEU D 1 137 ? 9.478 116.985 15.004 1.00 71.10 135 LEU B C 1
ATOM 5363 O O . LEU D 1 137 ? 10.163 115.955 15.005 1.00 69.24 135 LEU B O 1
ATOM 5368 N N . PHE D 1 138 ? 8.147 116.951 15.117 1.00 71.89 136 PHE B N 1
ATOM 5369 C CA . PHE D 1 138 ? 7.456 115.668 15.191 1.00 75.99 136 PHE B CA 1
ATOM 5370 C C . PHE D 1 138 ? 7.531 114.911 13.872 1.00 75.23 136 PHE B C 1
ATOM 5371 O O . PHE D 1 138 ? 7.575 113.675 13.872 1.00 68.85 136 PHE B O 1
ATOM 5379 N N . ASP D 1 139 ? 7.545 115.628 12.744 1.00 82.78 137 ASP B N 1
ATOM 5380 C CA . ASP D 1 139 ? 7.654 114.968 11.447 1.00 76.80 137 ASP B CA 1
ATOM 5381 C C . ASP D 1 139 ? 9.015 114.308 11.277 1.00 80.32 137 ASP B C 1
ATOM 5382 O O . ASP D 1 139 ? 9.109 113.201 10.731 1.00 75.76 137 ASP B O 1
ATOM 5387 N N . ARG D 1 140 ? 10.080 114.973 11.731 1.00 72.25 138 ARG B N 1
ATOM 5388 C CA . ARG D 1 140 ? 11.408 114.370 11.668 1.00 79.00 138 ARG B CA 1
ATOM 5389 C C . ARG D 1 140 ? 11.480 113.118 12.531 1.00 73.92 138 ARG B C 1
ATOM 5390 O O . ARG D 1 140 ? 12.009 112.085 12.103 1.00 75.66 138 ARG B O 1
ATOM 5398 N N . MET D 1 141 ? 10.957 113.195 13.759 1.00 73.18 139 MET B N 1
ATOM 5399 C CA . MET D 1 141 ? 10.978 112.031 14.639 1.00 71.63 139 MET B CA 1
ATOM 5400 C C . MET D 1 141 ? 10.123 110.901 14.082 1.00 62.54 139 MET B C 1
ATOM 5401 O O . MET D 1 141 ? 10.419 109.725 14.319 1.00 66.80 139 MET B O 1
ATOM 5406 N N . HIS D 1 142 ? 9.068 111.236 13.337 1.00 63.43 140 HIS B N 1
ATOM 5407 C CA . HIS D 1 142 ? 8.260 110.213 12.683 1.00 65.51 140 HIS B CA 1
ATOM 5408 C C . HIS D 1 142 ? 9.065 109.491 11.607 1.00 68.80 140 HIS B C 1
ATOM 5409 O O . HIS D 1 142 ? 9.112 108.256 11.573 1.00 62.24 140 HIS B O 1
ATOM 5416 N N . LYS D 1 143 ? 9.718 110.252 10.724 1.00 66.17 141 LYS B N 1
ATOM 5417 C CA . LYS D 1 143 ? 10.517 109.648 9.662 1.00 70.04 141 LYS B CA 1
ATOM 5418 C C . LYS D 1 143 ? 11.674 108.829 10.216 1.00 66.93 141 LYS B C 1
ATOM 5419 O O . LYS D 1 143 ? 12.098 107.850 9.593 1.00 61.15 141 LYS B O 1
ATOM 5425 N N . GLN D 1 144 ? 12.197 109.211 11.381 1.00 62.64 142 GLN B N 1
ATOM 5426 C CA . GLN D 1 144 ? 13.343 108.518 11.960 1.00 66.59 142 GLN B CA 1
ATOM 5427 C C . GLN D 1 144 ? 12.931 107.260 12.716 1.00 58.10 142 GLN B C 1
ATOM 5428 O O . GLN D 1 144 ? 13.715 106.307 12.809 1.00 68.31 142 GLN B O 1
ATOM 5434 N N . GLN D 1 145 ? 11.706 107.224 13.218 1.00 53.56 143 GLN B N 1
ATOM 5435 C CA . GLN D 1 145 ? 11.327 106.229 14.213 1.00 61.91 143 GLN B CA 1
ATOM 5436 C C . GLN D 1 145 ? 11.246 104.835 13.599 1.00 56.34 143 GLN B C 1
ATOM 5437 O O . GLN D 1 145 ? 10.619 104.660 12.549 1.00 57.21 143 GLN B O 1
ATOM 5443 N N . PRO D 1 146 ? 11.867 103.830 14.214 1.00 55.91 144 PRO B N 1
ATOM 5444 C CA . PRO D 1 146 ? 11.665 102.448 13.771 1.00 56.23 144 PRO B CA 1
ATOM 5445 C C . PRO D 1 146 ? 10.204 102.035 13.882 1.00 59.68 144 PRO B C 1
ATOM 5446 O O . PRO D 1 146 ? 9.416 102.621 14.628 1.00 53.95 144 PRO B O 1
ATOM 5450 N N . GLY D 1 147 ? 9.853 100.992 13.127 1.00 50.95 145 GLY B N 1
ATOM 5451 C CA . GLY D 1 147 ? 8.460 100.582 13.043 1.00 47.16 145 GLY B CA 1
ATOM 5452 C C . GLY D 1 147 ? 7.905 100.049 14.352 1.00 53.21 145 GLY B C 1
ATOM 5453 O O . GLY D 1 147 ? 6.750 100.316 14.697 1.00 49.40 145 GLY B O 1
ATOM 5454 N N . CYS D 1 148 ? 8.712 99.288 15.098 1.00 48.97 146 CYS B N 1
ATOM 5455 C CA . CYS D 1 148 ? 8.228 98.732 16.358 1.00 50.41 146 CYS B CA 1
ATOM 5456 C C . CYS D 1 148 ? 7.909 99.820 17.376 1.00 57.71 146 CYS B C 1
ATOM 5457 O O . CYS D 1 148 ? 6.963 99.671 18.158 1.00 52.20 146 CYS B O 1
ATOM 5460 N N . MET D 1 149 ? 8.671 100.917 17.380 1.00 55.75 147 MET B N 1
ATOM 5461 C CA . MET D 1 149 ? 8.381 101.996 18.317 1.00 57.73 147 MET B CA 1
ATOM 5462 C C . MET D 1 149 ? 7.071 102.688 17.969 1.00 48.59 147 MET B C 1
ATOM 5463 O O . MET D 1 149 ? 6.284 103.014 18.863 1.00 54.50 147 MET B O 1
ATOM 5468 N N . LEU D 1 150 ? 6.820 102.920 16.677 1.00 53.19 148 LEU B N 1
ATOM 5469 C CA . LEU D 1 150 ? 5.594 103.600 16.268 1.00 55.80 148 LEU B CA 1
ATOM 5470 C C . LEU D 1 150 ? 4.358 102.777 16.611 1.00 58.55 148 LEU B C 1
ATOM 5471 O O . LEU D 1 150 ? 3.324 103.333 17.002 1.00 58.93 148 LEU B O 1
ATOM 5476 N N . MET D 1 151 ? 4.441 101.452 16.468 1.00 57.93 149 MET B N 1
ATOM 5477 C CA . MET D 1 151 ? 3.303 100.606 16.816 1.00 57.43 149 MET B CA 1
ATOM 5478 C C . MET D 1 151 ? 3.063 100.601 18.319 1.00 51.98 149 MET B C 1
ATOM 5479 O O . MET D 1 151 ? 1.914 100.535 18.771 1.00 54.18 149 MET B O 1
ATOM 5484 N N . ASN D 1 152 ? 4.136 100.660 19.109 1.00 46.10 150 ASN B N 1
ATOM 5485 C CA . ASN D 1 152 ? 3.981 100.824 20.549 1.00 56.30 150 ASN B CA 1
ATOM 5486 C C . ASN D 1 152 ? 3.307 102.151 20.877 1.00 57.71 150 ASN B C 1
ATOM 5487 O O . ASN D 1 152 ? 2.465 102.221 21.779 1.00 54.74 150 ASN B O 1
ATOM 5492 N N . GLN D 1 153 ? 3.653 103.212 20.141 1.00 49.09 151 GLN B N 1
ATOM 5493 C CA . GLN D 1 153 ? 3.099 104.531 20.433 1.00 53.01 151 GLN B CA 1
ATOM 5494 C C . GLN D 1 153 ? 1.609 104.592 20.124 1.00 55.63 151 GLN B C 1
ATOM 5495 O O . GLN D 1 153 ? 0.838 105.196 20.880 1.00 56.41 151 GLN B O 1
ATOM 5501 N N . ILE D 1 154 ? 1.179 103.978 19.021 1.00 53.41 152 ILE B N 1
ATOM 5502 C CA . ILE D 1 154 ? -0.247 103.960 18.716 1.00 53.78 152 ILE B CA 1
ATOM 5503 C C . ILE D 1 154 ? -0.997 102.982 19.612 1.00 55.18 152 ILE B C 1
ATOM 5504 O O . ILE D 1 154 ? -2.206 103.144 19.817 1.00 55.94 152 ILE B O 1
ATOM 5509 N N . MET D 1 155 ? -0.312 101.978 20.167 1.00 48.55 153 MET B N 1
ATOM 5510 C CA . MET D 1 155 ? -0.955 101.103 21.142 1.00 58.10 153 MET B CA 1
ATOM 5511 C C . MET D 1 155 ? -1.246 101.855 22.435 1.00 54.45 153 MET B C 1
ATOM 5512 O O . MET D 1 155 ? -2.314 101.682 23.034 1.00 50.23 153 MET B O 1
ATOM 5517 N N . VAL D 1 156 ? -0.306 102.693 22.877 1.00 49.17 154 VAL B N 1
ATOM 5518 C CA . VAL D 1 156 ? -0.531 103.518 24.061 1.00 58.48 154 VAL B CA 1
ATOM 5519 C C . VAL D 1 156 ? -1.709 104.458 23.835 1.00 53.01 154 VAL B C 1
ATOM 5520 O O . VAL D 1 156 ? -2.624 104.548 24.663 1.00 55.29 154 VAL B O 1
ATOM 5524 N N . SER D 1 157 ? -1.708 105.166 22.702 1.00 5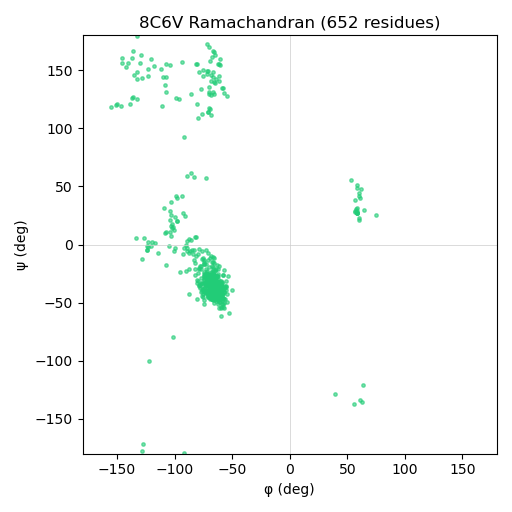1.40 155 SER B N 1
ATOM 5525 C CA . SER D 1 157 ? -2.772 106.126 22.423 1.00 58.55 155 SER B CA 1
ATOM 5526 C C . SER D 1 157 ? -4.124 105.437 22.278 1.00 60.00 155 SER B C 1
ATOM 5527 O O . SER D 1 157 ? -5.141 105.943 22.766 1.00 63.31 155 SER B O 1
ATOM 5530 N N . ASN D 1 158 ? -4.156 104.281 21.609 1.00 54.95 156 ASN B N 1
ATOM 5531 C CA . ASN D 1 158 ? -5.422 103.586 21.397 1.00 60.24 156 ASN B CA 1
ATOM 5532 C C . ASN D 1 158 ? -5.985 103.042 22.703 1.00 52.97 156 ASN B C 1
ATOM 5533 O O . ASN D 1 158 ? -7.203 103.072 22.918 1.00 58.27 156 ASN B O 1
ATOM 5538 N N . LEU D 1 159 ? -5.121 102.535 23.585 1.00 52.94 157 LEU B N 1
ATOM 5539 C CA . LEU D 1 159 ? -5.599 102.013 24.861 1.00 55.44 157 LEU B CA 1
ATOM 5540 C C . LEU D 1 159 ? -6.220 103.119 25.706 1.00 58.15 157 LEU B C 1
ATOM 5541 O O . LEU D 1 159 ? -7.277 102.923 26.317 1.00 58.25 157 LEU B O 1
ATOM 5546 N N . ILE D 1 160 ? -5.584 104.291 25.744 1.00 55.29 158 ILE B N 1
ATOM 5547 C CA . ILE D 1 160 ? -6.136 105.409 26.504 1.00 62.57 158 ILE B CA 1
ATOM 5548 C C . ILE D 1 160 ? -7.419 105.913 25.855 1.00 65.38 158 ILE B C 1
ATOM 5549 O O . ILE D 1 160 ? -8.371 106.295 26.546 1.00 62.20 158 ILE B O 1
ATOM 5554 N N . LYS D 1 161 ? -7.468 105.919 24.519 1.00 61.57 159 LYS B N 1
ATOM 5555 C CA . LYS D 1 161 ? -8.683 106.334 23.824 1.00 62.54 159 LYS B CA 1
ATOM 5556 C C . LYS D 1 161 ? -9.846 105.404 24.140 1.00 69.34 159 LYS B C 1
ATOM 5557 O O . LYS D 1 161 ? -10.979 105.859 24.343 1.00 74.35 159 LYS B O 1
ATOM 5563 N N . ASN D 1 162 ? -9.588 104.095 24.188 1.00 71.69 160 ASN B N 1
ATOM 5564 C CA . ASN D 1 162 ? -10.646 103.151 24.530 1.00 73.66 160 ASN B CA 1
ATOM 5565 C C . ASN D 1 162 ? -11.129 103.360 25.959 1.00 69.95 160 ASN B C 1
ATOM 5566 O O . ASN D 1 162 ? -12.334 103.310 26.227 1.00 73.92 160 ASN B O 1
ATOM 5571 N N . LEU D 1 163 ? -10.202 103.602 26.891 1.00 69.14 161 LEU B N 1
ATOM 5572 C CA . LEU D 1 163 ? -10.588 103.796 28.286 1.00 71.78 161 LEU B CA 1
ATOM 5573 C C . LEU D 1 163 ? -11.421 105.059 28.462 1.00 75.23 161 LEU B C 1
ATOM 5574 O O . LEU D 1 163 ? -12.332 105.099 29.297 1.00 81.04 161 LEU B O 1
ATOM 5579 N N . LEU D 1 164 ? -11.125 106.103 27.683 1.00 75.34 162 LEU B N 1
ATOM 5580 C CA . LEU D 1 164 ? -11.874 107.350 27.803 1.00 78.50 162 LEU B CA 1
ATOM 5581 C C . LEU D 1 164 ? -13.306 107.202 27.306 1.00 86.51 162 LEU B C 1
ATOM 5582 O O . LEU D 1 164 ? -14.192 107.941 27.749 1.00 88.17 162 LEU B O 1
ATOM 5587 N N . LYS D 1 165 ? -13.554 106.260 26.395 1.00 85.02 163 LYS B N 1
ATOM 5588 C CA . LYS D 1 165 ? -14.910 106.005 25.925 1.00 90.21 163 LYS B CA 1
ATOM 5589 C C . LYS D 1 165 ? -15.803 105.399 26.999 1.00 97.95 163 LYS B C 1
ATOM 5590 O O . LYS D 1 165 ? -17.018 105.311 26.791 1.00 106.29 163 LYS B O 1
ATOM 5596 N N . ASN D 1 166 ? -15.238 104.983 28.131 1.00 99.09 164 ASN B N 1
ATOM 5597 C CA . ASN D 1 166 ? -15.991 104.281 29.169 1.00 106.90 164 ASN B CA 1
ATOM 5598 C C . ASN D 1 166 ? -16.525 105.291 30.176 1.00 111.83 164 ASN B C 1
ATOM 5599 O O . ASN D 1 166 ? -15.851 105.662 31.137 1.00 110.27 164 ASN B O 1
ATOM 5604 N N . VAL D 1 167 ? -17.755 105.748 29.943 1.00 119.61 165 VAL B N 1
ATOM 5605 C CA . VAL D 1 167 ? -18.510 106.435 30.984 1.00 122.96 165 VAL B CA 1
ATOM 5606 C C . VAL D 1 167 ? -19.336 105.442 31.798 1.00 130.67 165 VAL B C 1
ATOM 5607 O O . VAL D 1 167 ? -19.671 105.724 32.958 1.00 131.00 165 VAL B O 1
ATOM 5611 N N . GLN D 1 168 ? -19.640 104.275 31.237 1.00 132.67 166 GLN B N 1
ATOM 5612 C CA . GLN D 1 168 ? -20.298 103.201 31.972 1.00 133.81 166 GLN B CA 1
ATOM 5613 C C . GLN D 1 168 ? -19.639 101.857 31.673 1.00 126.57 166 GLN B C 1
ATOM 5614 O O . GLN D 1 168 ? -18.430 101.781 31.453 1.00 116.18 166 GLN B O 1
#

Foldseek 3Di:
DADCVLLVVLVVVLVVQLLVLLVLLLVVDDDVLSVLSVVCSVCVLVLQDPVCLVVVCVVVVNDVVSSLLNLLSSVLSCLQRPAPLSVCVSNVSSCVVNVADSPDHAPFHPPDSNVLSVLVSVDDSPDPCVNVVSNVSSVVCVVPDDPVVSVVRVVVNVVSVCSRPVD/DALQVLLVVLVVVLLVQLLVLLVLLLVVDDDVLSVLSVVVSVPVLVQQADVCLVCVCVVVVNDPVSSLLSLLSSVLSCLQRPAPLSVLVSNVSSCVVNVADSPDHAPFHDDDSNVLSVLVSVDDSPDPCVNVSSNVSSVVCVVPDDPVVRVVRVVVSVVSVVSCVSHPD/DVLVVLLVVLVVVLLVQLLVLLVLLLVVDDDPLNVQSVVCSVCVLVLQDPVSLVCVCVVVVNDPVSSLLSLLSSVLSCLQRPAPLSVLNRNVVSCVVNVADSPDHDPFHNDDSNQLSVLVSVDDRNPPCVNVVSVVSSVVCVVPPDPVVRVVRVVVRVVSNVSNPPD/DDDLLVVLVVVLLVQLLVLLVLLLVLDDDPLSVLSVVCSVPVLVLQDPVSLVPVCVVVVNDPVSSLLSLLSSVLSCLQRPAPLSVLNSNVVSCVVNVEDSPDHDPFHNDDSNVLSVQVSPDDSNDPCVNVVSVVSSVVCVVVDDPVVRVVRVVVRVVSNVSVVDPD

Secondary structure (DSSP, 8-state):
--TTHHHHHHHHHHHHHHHHHHHHHGGG--HHHHHHHHHHHTTGGGTTSHHHHHHHHHHTT--HHHHHHHHHHHHHHHHHH-STTHHHHHTHHHHHHH---TT---SS----HHHHHHHHTTS-TT-TTHHHHHHHHHHHHHHHS-HHHHHHHHHHHHHHHHHHHT-/--SHHHHHHHHHHHHHHHHHHHHGGG--HHHHHHHHHHHTTGGGTTSHHHHHHHHHHTT--HHHHHHHHHHHHHHHHHH-STTHHHHHTHHHHHHHT--TT---SS----HHHHHHHHTTS-TT-TTHHHHHHHHHHHHHHHS-HHHHHHHHHHHHHHHHHHT---/--TTHHHHHHHHHHHHHHHHHHHHHGGG--HHHHHHHHHHHTTGGG-SSHHHHHHHHHHHT--HHHHHHHHHHHHHHHHHH-STTHHHHHTHHHHHHH---TT---SS----HHHHHHHHTTS-TT-TTHHHHHHHHHHHHHHHS-HHHHHHHHHHHHHHHHHHTT---/-HHHHHHHHHHHHHHHHHHHHHHHHGGG--THHHHHHHHHHHHGGGTTSHHHHHHHHHHHT--HHHHHHHHHHHHHHHHHH-STTHHHHHTHHHHHHHT--TT---SS----HHHHHHHHTTS-TT-TTHHHHHHHHHHHHHHH--HHHHHHHHHHHHHHHHHTTT-

Solvent-accessible surface area: 29064 Å² total; per-residue (Å²): 91,104,173,79,66,11,56,84,10,1,22,55,9,0,24,101,25,2,54,90,0,0,67,11,6,25,97,12,25,82,117,97,23,93,83,32,14,46,54,1,30,62,21,12,74,84,0,48,53,70,111,29,3,72,96,3,20,116,129,83,90,8,49,104,35,24,5,62,33,1,1,30,1,0,0,0,0,2,6,0,6,11,3,57,94,9,1,9,95,70,2,118,49,0,10,110,79,12,132,9,61,63,106,39,52,11,131,48,24,3,6,45,29,33,20,0,1,12,23,0,1,54,27,44,10,36,22,186,46,3,50,110,22,0,58,123,0,8,59,64,1,39,167,44,27,38,48,42,10,20,52,2,1,63,15,2,2,67,1,1,74,16,0,28,153,69,18,65,111,67,48,51,0,53,89,40,1,24,74,17,0,24,92,8,2,53,86,0,0,73,18,4,18,92,12,32,74,137,82,30,87,79,14,12,47,54,0,23,60,20,10,74,80,0,48,61,78,121,28,4,77,101,9,16,109,151,72,89,8,68,110,38,25,6,62,33,1,0,31,0,0,0,0,0,2,2,0,4,2,1,73,84,7,0,7,103,67,2,104,46,0,8,120,83,12,135,10,59,56,107,33,47,15,162,47,23,4,6,38,18,38,25,0,1,11,26,0,2,33,18,35,8,45,25,185,51,2,46,121,29,0,66,108,0,7,66,52,7,41,129,94,35,38,51,29,9,20,57,6,1,74,9,0,15,67,1,1,90,32,1,13,157,45,19,144,127,73,25,35,100,20,1,67,78,20,0,25,53,7,0,24,109,32,0,44,103,0,5,60,24,19,10,118,95,20,116,193,106,56,85,85,45,7,53,60,0,23,64,7,9,76,67,0,55,57,68,132,30,1,64,92,0,26,110,126,64,88,9,63,89,91,16,4,59,66,1,0,22,0,0,0,0,0,2,7,0,8,12,3,68,86,9,0,6,108,70,1,107,51,0,0,104,73,7,134,10,60,38,108,39,48,8,86,3,21,1,5,17,17,130,40,0,0,43,54,1,59,137,44,90,10,63,27,165,48,2,45,101,18,0,48,112,0,2,42,96,7,16,70,53,32,17,6,15,30,8,29,11,4,16,39,0,1,62,5,0,78,42,3,4,131,144,90,171,96,67,30,96,53,2,0,20,40,6,0,23,116,23,1,47,105,0,0,66,24,16,18,144,90,39,152,153,75,34,91,90,15,11,46,52,1,22,64,22,7,75,84,0,43,49,80,124,29,5,73,107,6,15,115,151,78,88,9,64,107,82,16,6,55,72,0,0,26,0,0,0,0,0,2,6,0,3,10,2,76,99,11,1,7,117,66,2,120,57,0,4,123,61,2,136,10,62,53,103,40,33,12,148,11,26,2,5,9,10,112,33,0,1,44,55,1,31,147,68,84,10,73,24,182,54,2,42,123,36,1,56,119,2,6,38,135,2,45,76,48,15,15,7,16,21,12,30,15,3,26,45,0,6,68,5,0,70,37,1,31,156,44,139,179

InterPro domains:
  IPR049105 Emaravirus ABC_C protein [PF21709] (18-103)

B-factor: mean 68.66, std 22.19, range [31.41, 163.4]

Sequence (669 aa):
GHMNTIKTVIISELEKNVDEFLNSYLEYLKYDDYDQYCTMMIGLYDELTDQESISQIPTKYSIDPINFQKFTRVLTVAIYNYDVNYILAEKYKELFEFTNMDPDFSPKYRRFYSPIATCSYLSQYDLISESFQQDVTKLFDRMHKKQQPGCMLMNQIMVSNLIKNLLKNVGHMNTIKTVIISELEKNVDEFLNSYLEYLKYDDYDQYCTMIGLYDELTDQESISQIPTKYSIDPINFQKFTRVLTVAIYNYDVNYILAEKYKELFEFTNMDPDFSPKYRFYSPIATCSYLSQYDLISESFQQDVTKLFDRMHKQQQPGCMLMNQIMVSNLIKNLLKNVQTGHMNTIKTVIISELEKNVDEFLNSYLEYLKYDDYDQYCTMIGLYDELTDQESISQIPTKYSIDPINFQKFTRVLTVAIYNYDVNYILAEKYKELFEFTNMDPDFSPKYRFYSPIATCSYLSQYDLISESFQQDVTKLFDRMHKQQPGCMLMMNQIMVSNLIKNLLKNVMNTIKTVIISELEKNVDEFLNSYLEYLKYDDYDQYCTMIGLYDELTDQESISQIPTKYSIDPINFQKFTRVLTVAIYNYDVNYILAEKYKELFEFTNMDPDFSPKYRFYSPIATCSYLSQYDLISESFQQDVTKLFDRMHKQQPGCMLMNQIMVSNLIKNLLKNVQ

Nearest PDB structures (foldseek):
  8c6v-assembly1_B  TM=9.957E-01  e=1.255E-21  Emaravirus tritici
  2kx9-assembly1_A  TM=3.405E-01  e=6.928E+00  Escherichia coli K-12
  2axz-assembly1_A  TM=2.547E-01  e=6.928E+00  Enterococcus faecalis
  3pja-assembly2_J-2  TM=2.173E-01  e=7.631E+00  Homo sapiens
  8c6v-assembly1_B  TM=9.856E-01  e=5.395E-21  Emaravirus tritici

Radius of gyration: 30.87 Å; Cα contacts (8 Å, |Δi|>4): 707; chains: 4; bounding box: 50×100×66 Å

Organism: NCBI:txid1980428